Protein AF-0000000068845871 (afdb_homodimer)

Radius of gyration: 30.99 Å; Cα contacts (8 Å, |Δi|>4): 578; chains: 2; bounding box: 91×114×76 Å

InterPro domains:
  IPR006667 SLC41A/MgtE, integral membrane domain [PF01769] (95-216)
  IPR036739 SLC41A/MgtE divalent cation transporters, integral membrane domain superfamily [G3DSA:1.10.357.20] (45-222)
  IPR036739 SLC41A/MgtE divalent cation transporters, integral membrane domain superfamily [SSF161093] (55-223)

Foldseek 3Di:
DDDPPPPDPPPVPPDPDDDDDQPPPPHDPCPVVVVCVPVVVVVVCPVVVDDPVVVCVVVVVVVVVLCVLLCVLVVLCVVLVVVCVVCVLLVVCLCVLLVLLLVLLVVLLVVVVVCVVVVVDALVCLPVVLVVQLVVQLVVLLVVLVVQLCVQPPVPPPGHNLNSNLSSVLSSVLSSVLSNLSSVQLSVCVVVPCNNPPRSSVSSSVSSNVSSNSSSVSSVVSVVVVVVVVVPPDD/DDDPDPPPPPPVPPDPDDDDDQPPPPHDPCPVVVVCVPVVVVVVCVVVVDDPVVVCVVVVVVVVVLCVLLCVLVVLCVVLVVVCVVCVLLVVCLCVLLVLLLVLLVVLLVVVVVCVVVVVDALVCLPVVLVVQLVVQLVVLLVVLVVQLCVQPPVPPPGHNLNSNLNSVLSSVLSSVLSNLSSVQLSVCVVVPCNNPPRSSVSSSVSSNVSSNSSSVSSVVSVVVVVVVVVPPDD

Organism: Emiliania huxleyi (strain CCMP1516) (NCBI:txid280463)

Solvent-accessible surface area (backbone atoms only — not comparable to full-atom values): 24626 Å² total; per-residue (Å²): 132,86,80,76,79,78,78,78,80,78,77,77,74,75,74,78,75,80,73,82,76,71,64,76,80,73,72,71,85,61,62,70,60,51,63,60,50,55,57,30,52,55,43,24,50,46,60,76,62,48,60,65,63,61,61,45,64,67,46,44,62,56,51,50,54,47,45,60,60,23,44,50,28,23,55,51,38,57,76,40,40,68,59,43,66,74,34,56,58,55,61,22,41,44,55,34,40,26,50,43,12,36,44,48,15,46,54,49,42,56,50,50,49,52,29,44,72,70,34,32,42,54,70,87,42,43,70,62,52,46,54,51,45,39,50,46,17,44,53,49,9,51,50,49,14,58,55,37,27,57,51,36,45,70,70,30,92,84,34,46,69,67,51,16,52,22,51,15,53,26,33,16,53,31,23,21,50,23,28,45,48,26,51,54,44,29,50,57,29,43,79,72,73,32,26,78,75,48,28,61,54,52,43,40,36,49,26,41,31,52,26,47,45,43,41,52,54,41,33,53,50,45,53,52,57,54,52,50,48,62,65,67,47,82,131,137,81,80,76,81,81,77,78,78,77,75,76,73,73,72,75,74,81,75,83,77,69,64,75,80,74,72,70,84,61,60,71,59,49,63,60,48,54,58,30,53,55,41,26,50,47,60,77,62,49,61,64,63,61,59,45,65,67,46,44,61,56,51,50,54,47,44,60,60,23,43,50,28,22,56,50,39,56,75,40,40,68,60,43,66,75,33,56,61,56,62,21,42,44,53,34,41,26,48,44,14,37,43,48,15,46,54,50,41,56,51,50,49,52,28,44,72,70,34,33,43,53,70,88,42,44,68,63,52,45,54,51,46,38,51,45,17,44,52,49,9,51,50,48,14,58,54,38,26,57,52,35,46,70,69,31,91,84,35,48,69,67,51,17,52,22,52,15,52,26,33,16,52,30,24,22,50,23,26,42,48,25,52,55,43,30,50,56,30,43,79,74,74,32,26,78,75,47,28,59,55,53,42,41,37,50,26,40,32,52,27,46,45,43,41,52,53,41,30,51,52,45,52,54,55,53,54,50,48,61,68,67,46,82,130

Sequence (470 aa):
MSLLPKESLRSDAQEPAPHASHCPRCGAGRCFAAARSSRGTSSRAEYLDTSLYVDVRARLPWLVGLMLVQSLSGVIVEIFSSLISDHIVLTAFLTMLVGGGGNASGQTIADLVQRLRTGEVSPADFGSVLAREASIGAILGLTVGACAFPRVSLLSKHAGLVDAVAISTAYAIIVFLANVVAVCVVLFLDRYGQAAVGSPPVVQVVVDVVGTTIACVVAHHVYSLFSSAEESAPSMSLLPKESLRSDAQEPAPHASHCPRCGAGRCFAAARSSRGTSSRAEYLDTSLYVDVRARLPWLVGLMLVQSLSGVIVEIFSSLISDHIVLTAFLTMLVGGGGNASGQTIADLVQRLRTGEVSPADFGSVLAREASIGAILGLTVGACAFPRVSLLSKHAGLVDAVAISTAYAIIVFLANVVAVCVVLFLDRYGQAAVGSPPVVQVVVDVVGTTIACVVAHHVYSLFSSAEESAPS

Structure (mmCIF, N/CA/C/O backbone):
data_AF-0000000068845871-model_v1
#
loop_
_entity.id
_entity.type
_entity.pdbx_description
1 polymer 'SLC41A/MgtE integral membrane domain-containing protein'
#
loop_
_atom_site.group_PDB
_atom_site.id
_atom_site.type_symbol
_atom_site.label_atom_id
_atom_site.label_alt_id
_atom_site.label_comp_id
_atom_site.label_asym_id
_atom_site.label_entity_id
_atom_site.label_seq_id
_atom_site.pdbx_PDB_ins_code
_atom_site.Cartn_x
_atom_site.Cartn_y
_atom_site.Cartn_z
_atom_site.occupancy
_atom_site.B_iso_or_equiv
_atom_site.auth_seq_id
_atom_site.auth_comp_id
_atom_site.auth_asym_id
_atom_site.auth_atom_id
_atom_site.pdbx_PDB_model_num
ATOM 1 N N . MET A 1 1 ? -50.594 78.688 2.805 1 25.7 1 MET A N 1
ATOM 2 C CA . MET A 1 1 ? -49.312 79.188 2.352 1 25.7 1 MET A CA 1
ATOM 3 C C . MET A 1 1 ? -48.219 78.938 3.393 1 25.7 1 MET A C 1
ATOM 5 O O . MET A 1 1 ? -47.156 79.562 3.324 1 25.7 1 MET A O 1
ATOM 9 N N . SER A 1 2 ? -48.688 78.5 4.598 1 28.5 2 SER A N 1
ATOM 10 C CA . SER A 1 2 ? -47.844 78.438 5.793 1 28.5 2 SER A CA 1
ATOM 11 C C . SER A 1 2 ? -46.656 77.5 5.555 1 28.5 2 SER A C 1
ATOM 13 O O . SER A 1 2 ? -46.75 76.438 4.93 1 28.5 2 SER A O 1
ATOM 15 N N . LEU A 1 3 ? -45.406 78.062 5.719 1 28.42 3 LEU A N 1
ATOM 16 C CA . LEU A 1 3 ? -43.969 78 5.488 1 28.42 3 LEU A CA 1
ATOM 17 C C . LEU A 1 3 ? -43.344 76.875 6.289 1 28.42 3 LEU A C 1
ATOM 19 O O . LEU A 1 3 ? -43.344 76.938 7.523 1 28.42 3 LEU A O 1
ATOM 23 N N . LEU A 1 4 ? -43.562 75.562 5.953 1 30.52 4 LEU A N 1
ATOM 24 C CA . LEU A 1 4 ? -43.188 74.312 6.578 1 30.52 4 LEU A CA 1
ATOM 25 C C . LEU A 1 4 ? -41.688 74.25 6.754 1 30.52 4 LEU A C 1
ATOM 27 O O . LEU A 1 4 ? -40.938 74.5 5.805 1 30.52 4 LEU A O 1
ATOM 31 N N . PRO A 1 5 ? -41.156 74.562 7.992 1 32.22 5 PRO A N 1
ATOM 32 C CA . PRO A 1 5 ? -39.75 74.688 8.32 1 32.22 5 PRO A CA 1
ATOM 33 C C . PRO A 1 5 ? -38.938 73.438 7.969 1 32.22 5 PRO A C 1
ATOM 35 O O . PRO A 1 5 ? -39.281 72.375 8.398 1 32.22 5 PRO A O 1
ATOM 38 N N . LYS A 1 6 ? -38.344 73.312 6.781 1 34.56 6 LYS A N 1
ATOM 39 C CA . LYS A 1 6 ? -37.562 72.188 6.211 1 34.56 6 LYS A CA 1
ATOM 40 C C . LYS A 1 6 ? -36.344 71.875 7.074 1 34.56 6 LYS A C 1
ATOM 42 O O . LYS A 1 6 ? -35.438 72.75 7.234 1 34.56 6 LYS A O 1
ATOM 47 N N . GLU A 1 7 ? -36.562 71.25 8.32 1 29.28 7 GLU A N 1
ATOM 48 C CA . GLU A 1 7 ? -35.531 70.812 9.227 1 29.28 7 GLU A CA 1
ATOM 49 C C . GLU A 1 7 ? -34.375 70.188 8.461 1 29.28 7 GLU A C 1
ATOM 51 O O . GLU A 1 7 ? -34.625 69.312 7.582 1 29.28 7 GLU A O 1
ATOM 56 N N . SER A 1 8 ? -33.188 70.812 8.32 1 26.59 8 SER A N 1
ATOM 57 C CA . SER A 1 8 ? -31.859 70.688 7.727 1 26.59 8 SER A CA 1
ATOM 58 C C . SER A 1 8 ? -31.203 69.375 8.188 1 26.59 8 SER A C 1
ATOM 60 O O . SER A 1 8 ? -31.062 69.125 9.383 1 26.59 8 SER A O 1
ATOM 62 N N . LEU A 1 9 ? -31.453 68.188 7.547 1 27.59 9 LEU A N 1
ATOM 63 C CA . LEU A 1 9 ? -30.875 66.875 7.656 1 27.59 9 LEU A CA 1
ATOM 64 C C . LEU A 1 9 ? -29.359 66.938 7.719 1 27.59 9 LEU A C 1
ATOM 66 O O . LEU A 1 9 ? -28.703 67.375 6.781 1 27.59 9 LEU A O 1
ATOM 70 N N . ARG A 1 10 ? -28.703 67.25 8.93 1 26.34 10 ARG A N 1
ATOM 71 C CA . ARG A 1 10 ? -27.297 67.25 9.328 1 26.34 10 ARG A CA 1
ATOM 72 C C . ARG A 1 10 ? -26.562 66 8.883 1 26.34 10 ARG A C 1
ATOM 74 O O . ARG A 1 10 ? -26.859 64.938 9.352 1 26.34 10 ARG A O 1
ATOM 81 N N . SER A 1 11 ? -26.203 65.812 7.578 1 27.2 11 SER A N 1
ATOM 82 C CA . SER A 1 11 ? -25.391 64.75 6.98 1 27.2 11 SER A CA 1
ATOM 83 C C . SER A 1 11 ? -24.047 64.625 7.691 1 27.2 11 SER A C 1
ATOM 85 O O . SER A 1 11 ? -23.203 65.562 7.586 1 27.2 11 SER A O 1
ATOM 87 N N . ASP A 1 12 ? -24 64.25 8.992 1 25.58 12 ASP A N 1
ATOM 88 C CA . ASP A 1 12 ? -22.766 64.125 9.742 1 25.58 12 ASP A CA 1
ATOM 89 C C . ASP A 1 12 ? -21.75 63.281 8.953 1 25.58 12 ASP A C 1
ATOM 91 O O . ASP A 1 12 ? -21.984 62.094 8.719 1 25.58 12 ASP A O 1
ATOM 95 N N . ALA A 1 13 ? -21.172 63.75 7.871 1 29.48 13 ALA A N 1
ATOM 96 C CA . ALA A 1 13 ? -20.078 63.188 7.074 1 29.48 13 ALA A CA 1
ATOM 97 C C . ALA A 1 13 ? -18.922 62.75 7.961 1 29.48 13 ALA A C 1
ATOM 99 O O . ALA A 1 13 ? -18.297 63.594 8.617 1 29.48 13 ALA A O 1
ATOM 100 N N . GLN A 1 14 ? -19.062 61.531 8.609 1 26.45 14 GLN A N 1
ATOM 101 C CA . GLN A 1 14 ? -18.047 60.875 9.438 1 26.45 14 GLN A CA 1
ATOM 102 C C . GLN A 1 14 ? -16.672 60.969 8.781 1 26.45 14 GLN A C 1
ATOM 104 O O . GLN A 1 14 ? -16.516 60.688 7.59 1 26.45 14 GLN A O 1
ATOM 109 N N . GLU A 1 15 ? -15.828 61.812 9.312 1 28.83 15 GLU A N 1
ATOM 110 C CA . GLU A 1 15 ? -14.453 62.062 8.906 1 28.83 15 GLU A CA 1
ATOM 111 C C . GLU A 1 15 ? -13.68 60.781 8.711 1 28.83 15 GLU A C 1
ATOM 113 O O . GLU A 1 15 ? -13.75 59.875 9.539 1 28.83 15 GLU A O 1
ATOM 118 N N . PRO A 1 16 ? -13.203 60.5 7.492 1 31.17 16 PRO A N 1
ATOM 119 C CA . PRO A 1 16 ? -12.484 59.281 7.121 1 31.17 16 PRO A CA 1
ATOM 120 C C . PRO A 1 16 ? -11.312 58.969 8.055 1 31.17 16 PRO A C 1
ATOM 122 O O . PRO A 1 16 ? -10.766 59.875 8.672 1 31.17 16 PRO A O 1
ATOM 125 N N . ALA A 1 17 ? -11.344 57.781 8.672 1 34.44 17 ALA A N 1
ATOM 126 C CA . ALA A 1 17 ? -10.383 57.219 9.617 1 34.44 17 ALA A CA 1
ATOM 127 C C . ALA A 1 17 ? -8.945 57.438 9.156 1 34.44 17 ALA A C 1
ATOM 129 O O . ALA A 1 17 ? -8.672 57.469 7.953 1 34.44 17 ALA A O 1
ATOM 130 N N . PRO A 1 18 ? -8.117 57.969 10.016 1 32 18 PRO A N 1
ATOM 131 C CA . PRO A 1 18 ? -6.73 58.344 9.719 1 32 18 PRO A CA 1
ATOM 132 C C . PRO A 1 18 ? -5.949 57.219 9.023 1 32 18 PRO A C 1
ATOM 134 O O . PRO A 1 18 ? -6.305 56.062 9.141 1 32 18 PRO A O 1
ATOM 137 N N . HIS A 1 19 ? -5.352 57.531 7.863 1 29.41 19 HIS A N 1
ATOM 138 C CA . HIS A 1 19 ? -4.418 56.812 7.008 1 29.41 19 HIS A CA 1
ATOM 139 C C . HIS A 1 19 ? -3.367 56.062 7.836 1 29.41 19 HIS A C 1
ATOM 141 O O . HIS A 1 19 ? -3.033 56.5 8.945 1 29.41 19 HIS A O 1
ATOM 147 N N . ALA A 1 20 ? -3.15 54.781 7.504 1 34.97 20 ALA A N 1
ATOM 148 C CA . ALA A 1 20 ? -2.189 53.812 7.969 1 34.97 20 ALA A CA 1
ATOM 149 C C . ALA A 1 20 ? -0.806 54.406 8.156 1 34.97 20 ALA A C 1
ATOM 151 O O . ALA A 1 20 ? -0.257 55 7.227 1 34.97 20 ALA A O 1
ATOM 152 N N . SER A 1 21 ? -0.511 54.875 9.289 1 32.84 21 SER A N 1
ATOM 153 C CA . SER A 1 21 ? 0.746 55.469 9.742 1 32.84 21 SER A CA 1
ATOM 154 C C . SER A 1 21 ? 1.942 54.656 9.242 1 32.84 21 SER A C 1
ATOM 156 O O . SER A 1 21 ? 1.935 53.406 9.289 1 32.84 21 SER A O 1
ATOM 158 N N . HIS A 1 22 ? 2.678 55.156 8.289 1 30.75 22 HIS A N 1
ATOM 159 C CA . HIS A 1 22 ? 4.004 54.781 7.797 1 30.75 22 HIS A CA 1
ATOM 160 C C . HIS A 1 22 ? 4.977 54.562 8.945 1 30.75 22 HIS A C 1
ATOM 162 O O . HIS A 1 22 ? 5.016 55.344 9.898 1 30.75 22 HIS A O 1
ATOM 168 N N . CYS A 1 23 ? 5.379 53.312 9.344 1 32.53 23 CYS A N 1
ATOM 169 C CA . CYS A 1 23 ? 6.383 53.125 10.383 1 32.53 23 CYS A CA 1
ATOM 170 C C . CYS A 1 23 ? 7.582 54.031 10.156 1 32.53 23 CYS A C 1
ATOM 172 O O . CYS A 1 23 ? 8.125 54.094 9.055 1 32.53 23 CYS A O 1
ATOM 174 N N . PRO A 1 24 ? 7.676 55.156 10.875 1 35.81 24 PRO A N 1
ATOM 175 C CA . PRO A 1 24 ? 8.648 56.188 10.594 1 35.81 24 PRO A CA 1
ATOM 176 C C . PRO A 1 24 ? 10.062 55.656 10.367 1 35.81 24 PRO A C 1
ATOM 178 O O . PRO A 1 24 ? 10.898 56.344 9.766 1 35.81 24 PRO A O 1
ATOM 181 N N . ARG A 1 25 ? 10.516 54.875 11.359 1 35 25 ARG A N 1
ATOM 182 C CA . ARG A 1 25 ? 11.938 54.625 11.148 1 35 25 ARG A CA 1
ATOM 183 C C . ARG A 1 25 ? 12.172 53.938 9.812 1 35 25 ARG A C 1
ATOM 185 O O . ARG A 1 25 ? 13.047 54.344 9.039 1 35 25 ARG A O 1
ATOM 192 N N . CYS A 1 26 ? 12 52.438 9.844 1 31.88 26 CYS A N 1
ATOM 193 C CA . CYS A 1 26 ? 12.43 51.656 8.672 1 31.88 26 CYS A CA 1
ATOM 194 C C . CYS A 1 26 ? 11.438 51.812 7.527 1 31.88 26 CYS A C 1
ATOM 196 O O . CYS A 1 26 ? 10.234 51.688 7.723 1 31.88 26 CYS A O 1
ATOM 198 N N . GLY A 1 27 ? 11.547 52.75 6.73 1 30.02 27 GLY A N 1
ATOM 199 C CA . GLY A 1 27 ? 10.773 53.062 5.535 1 30.02 27 GLY A CA 1
ATOM 200 C C . GLY A 1 27 ? 10.211 51.812 4.863 1 30.02 27 GLY A C 1
ATOM 201 O O . GLY A 1 27 ? 9.023 51.781 4.523 1 30.02 27 GLY A O 1
ATOM 202 N N . ALA A 1 28 ? 11.07 51.156 3.992 1 33.53 28 ALA A N 1
ATOM 203 C CA . ALA A 1 28 ? 10.734 50.25 2.904 1 33.53 28 ALA A CA 1
ATOM 204 C C . ALA A 1 28 ? 10.195 48.906 3.447 1 33.53 28 ALA A C 1
ATOM 206 O O . ALA A 1 28 ? 10.492 48.531 4.582 1 33.53 28 ALA A O 1
ATOM 207 N N . GLY A 1 29 ? 9.094 48.219 2.818 1 32.41 29 GLY A N 1
ATOM 208 C CA . GLY A 1 29 ? 8.383 46.969 2.936 1 32.41 29 GLY A CA 1
ATOM 209 C C . GLY A 1 29 ? 9.289 45.812 3.246 1 32.41 29 GLY A C 1
ATOM 210 O O . GLY A 1 29 ? 8.883 44.656 3.129 1 32.41 29 GLY A O 1
ATOM 211 N N . ARG A 1 30 ? 10.594 46 3.281 1 32.91 30 ARG A N 1
ATOM 212 C CA . ARG A 1 30 ? 11.555 44.906 3.406 1 32.91 30 ARG A CA 1
ATOM 213 C C . ARG A 1 30 ? 11.414 44.188 4.75 1 32.91 30 ARG A C 1
ATOM 215 O O . ARG A 1 30 ? 12.18 43.281 5.062 1 32.91 30 ARG A O 1
ATOM 222 N N . CYS A 1 31 ? 10.695 44.812 5.598 1 31.92 31 CYS A N 1
ATOM 223 C CA . CYS A 1 31 ? 10.797 44.219 6.93 1 31.92 31 CYS A CA 1
ATOM 224 C C . CYS A 1 31 ? 10.172 42.812 6.957 1 31.92 31 CYS A C 1
ATOM 226 O O . CYS A 1 31 ? 10.438 42.031 7.867 1 31.92 31 CYS A O 1
ATOM 228 N N . PHE A 1 32 ? 9.047 42.656 6.363 1 34.91 32 PHE A N 1
ATOM 229 C CA . PHE A 1 32 ? 8.406 41.344 6.535 1 34.91 32 PHE A CA 1
ATOM 230 C C . PHE A 1 32 ? 9.234 40.25 5.875 1 34.91 32 PHE A C 1
ATOM 232 O O . PHE A 1 32 ? 8.984 39.062 6.094 1 34.91 32 PHE A O 1
ATOM 239 N N . ALA A 1 33 ? 10.016 40.5 4.828 1 38.03 33 ALA A N 1
ATOM 240 C CA . ALA A 1 33 ? 10.812 39.5 4.16 1 38.03 33 ALA A CA 1
ATOM 241 C C . ALA A 1 33 ? 11.961 39.031 5.043 1 38.03 33 ALA A C 1
ATOM 243 O O . ALA A 1 33 ? 12.477 37.906 4.871 1 38.03 33 ALA A O 1
ATOM 244 N N . ALA A 1 34 ? 12.5 39.781 5.902 1 39.5 34 ALA A N 1
ATOM 245 C CA . ALA A 1 34 ? 13.695 39.406 6.656 1 39.5 34 ALA A CA 1
ATOM 246 C C . ALA A 1 34 ? 13.344 38.406 7.777 1 39.5 34 ALA A C 1
ATOM 248 O O . ALA A 1 34 ? 14.172 37.594 8.164 1 39.5 34 ALA A O 1
ATOM 249 N N . ALA A 1 35 ? 12.25 38.562 8.5 1 41.53 35 ALA A N 1
ATOM 250 C CA . ALA A 1 35 ? 11.93 37.656 9.602 1 41.53 35 ALA A CA 1
ATOM 251 C C . ALA A 1 35 ? 11.625 36.25 9.078 1 41.53 35 ALA A C 1
ATOM 253 O O . ALA A 1 35 ? 11.914 35.281 9.75 1 41.53 35 ALA A O 1
ATOM 254 N N . ARG A 1 36 ? 10.977 36 7.973 1 42.03 36 ARG A N 1
ATOM 255 C CA . ARG A 1 36 ? 10.789 34.719 7.34 1 42.03 36 ARG A CA 1
ATOM 256 C C . ARG A 1 36 ? 12.117 34.156 6.84 1 42.03 36 ARG A C 1
ATOM 258 O O . ARG A 1 36 ? 12.281 32.938 6.742 1 42.03 36 ARG A O 1
ATOM 265 N N . SER A 1 37 ? 13.07 34.938 6.438 1 44 37 SER A N 1
ATOM 266 C CA . SER A 1 37 ? 14.383 34.531 5.941 1 44 37 SER A CA 1
ATOM 267 C C . SER A 1 37 ? 15.242 33.969 7.059 1 44 37 SER A C 1
ATOM 269 O O . SER A 1 37 ? 15.977 33 6.848 1 44 37 SER A O 1
ATOM 271 N N . SER A 1 38 ? 15.312 34.562 8.219 1 47.12 38 SER A N 1
ATOM 272 C CA . SER A 1 38 ? 16.234 34.094 9.258 1 47.12 38 SER A CA 1
ATOM 273 C C . SER A 1 38 ? 15.75 32.812 9.891 1 47.12 38 SER A C 1
ATOM 275 O O . SER A 1 38 ? 16.562 31.922 10.203 1 47.12 38 SER A O 1
ATOM 277 N N . ARG A 1 39 ? 14.516 32.625 10.281 1 45.62 39 ARG A N 1
ATOM 278 C CA . ARG A 1 39 ? 14.008 31.422 10.938 1 45.62 39 ARG A CA 1
ATOM 279 C C . ARG A 1 39 ? 14.023 30.234 9.984 1 45.62 39 ARG A C 1
ATOM 281 O O . ARG A 1 39 ? 14.258 29.094 10.406 1 45.62 39 ARG A O 1
ATOM 288 N N . GLY A 1 40 ? 13.727 30.406 8.711 1 50.5 40 GLY A N 1
ATOM 289 C CA . GLY A 1 40 ? 13.773 29.375 7.688 1 50.5 40 GLY A CA 1
ATOM 290 C C . GLY A 1 40 ? 15.164 28.828 7.445 1 50.5 40 GLY A C 1
ATOM 291 O O . GLY A 1 40 ? 15.344 27.625 7.207 1 50.5 40 GLY A O 1
ATOM 292 N N . THR A 1 41 ? 16.141 29.734 7.461 1 52.91 41 THR A N 1
ATOM 293 C CA . THR A 1 41 ? 17.531 29.344 7.238 1 52.91 41 THR A CA 1
ATOM 294 C C . THR A 1 41 ? 18.047 28.516 8.406 1 52.91 41 THR A C 1
ATOM 296 O O . THR A 1 41 ? 18.766 27.531 8.211 1 52.91 41 THR A O 1
ATOM 299 N N . SER A 1 42 ? 17.703 28.953 9.695 1 55.94 42 SER A N 1
ATOM 300 C CA . SER A 1 42 ? 18.188 28.203 10.859 1 55.94 42 SER A CA 1
ATOM 301 C C . SER A 1 42 ? 17.547 26.828 10.938 1 55.94 42 SER A C 1
ATOM 303 O O . SER A 1 42 ? 18.234 25.828 11.195 1 55.94 42 SER A O 1
ATOM 305 N N . SER A 1 43 ? 16.297 26.781 10.656 1 63.41 43 SER A N 1
ATOM 306 C CA . SER A 1 43 ? 15.586 25.5 10.75 1 63.41 43 SER A CA 1
ATOM 307 C C . SER A 1 43 ? 16 24.562 9.625 1 63.41 43 SER A C 1
ATOM 309 O O . SER A 1 43 ? 16.125 23.344 9.836 1 63.41 43 SER A O 1
ATOM 311 N N . ARG A 1 44 ? 16.391 25.141 8.523 1 65.56 44 ARG A N 1
ATOM 312 C CA . ARG A 1 44 ? 16.875 24.344 7.398 1 65.56 44 ARG A CA 1
ATOM 313 C C . ARG A 1 44 ? 18.234 23.719 7.703 1 65.56 44 ARG A C 1
ATOM 315 O O . ARG A 1 44 ? 18.453 22.547 7.422 1 65.56 44 ARG A O 1
ATOM 322 N N . ALA A 1 45 ? 18.984 24.531 8.289 1 65.5 45 ALA A N 1
ATOM 323 C CA . ALA A 1 45 ? 20.297 24.047 8.719 1 65.5 45 ALA A CA 1
ATOM 324 C C . ALA A 1 45 ? 20.172 22.922 9.727 1 65.5 45 ALA A C 1
ATOM 326 O O . ALA A 1 45 ? 20.969 21.969 9.703 1 65.5 45 ALA A O 1
ATOM 327 N N . GLU A 1 46 ? 19.141 22.906 10.398 1 75.38 46 GLU A N 1
ATOM 328 C CA . GLU A 1 46 ? 18.984 21.906 11.445 1 75.38 46 GLU A CA 1
ATOM 329 C C . GLU A 1 46 ? 18.625 20.547 10.859 1 75.38 46 GLU A C 1
ATOM 331 O O . GLU A 1 46 ? 19.203 19.531 11.25 1 75.38 46 GLU A O 1
ATOM 336 N N . TYR A 1 47 ? 17.875 20.469 9.82 1 83.88 47 TYR A N 1
ATOM 337 C CA . TYR A 1 47 ? 17.5 19.203 9.18 1 83.88 47 TYR A CA 1
ATOM 338 C C . TYR A 1 47 ? 18.703 18.578 8.477 1 83.88 47 TYR A C 1
ATOM 340 O O . TYR A 1 47 ? 18.984 17.391 8.672 1 83.88 47 TYR A O 1
ATOM 348 N N . LEU A 1 48 ? 19.391 19.375 7.809 1 84.88 48 LEU A N 1
ATOM 349 C CA . LEU A 1 48 ? 20.5 18.859 7.016 1 84.88 48 LEU A CA 1
ATOM 350 C C . LEU A 1 48 ? 21.719 18.578 7.891 1 84.88 48 LEU A C 1
ATOM 352 O O . LEU A 1 48 ? 22.594 17.812 7.516 1 84.88 48 LEU A O 1
ATOM 356 N N . ASP A 1 49 ? 21.562 19.094 9.086 1 84.81 49 ASP A N 1
ATOM 357 C CA . ASP A 1 49 ? 22.719 18.938 9.984 1 84.81 49 ASP A CA 1
ATOM 358 C C . ASP A 1 49 ? 22.469 17.828 11 1 84.81 49 ASP A C 1
ATOM 360 O O . ASP A 1 49 ? 23.391 17.391 11.672 1 84.81 49 ASP A O 1
ATOM 364 N N . THR A 1 50 ? 21.328 17.422 11.117 1 86.75 50 THR A N 1
ATOM 365 C CA . THR A 1 50 ? 21 16.359 12.07 1 86.75 50 THR A CA 1
ATOM 366 C C . THR A 1 50 ? 21.562 15.023 11.602 1 86.75 50 THR A C 1
ATOM 368 O O . THR A 1 50 ? 21.609 14.75 10.398 1 86.75 50 THR A O 1
ATOM 371 N N . SER A 1 51 ? 21.969 14.266 12.5 1 92.25 51 SER A N 1
ATOM 372 C CA . SER A 1 51 ? 22.516 12.945 12.203 1 92.25 51 SER A CA 1
ATOM 373 C C . SER A 1 51 ? 21.453 12.039 11.586 1 92.25 51 SER A C 1
ATOM 375 O O . SER A 1 51 ? 20.297 12.055 12.008 1 92.25 51 SER A O 1
ATOM 377 N N . LEU A 1 52 ? 21.922 11.258 10.664 1 94 52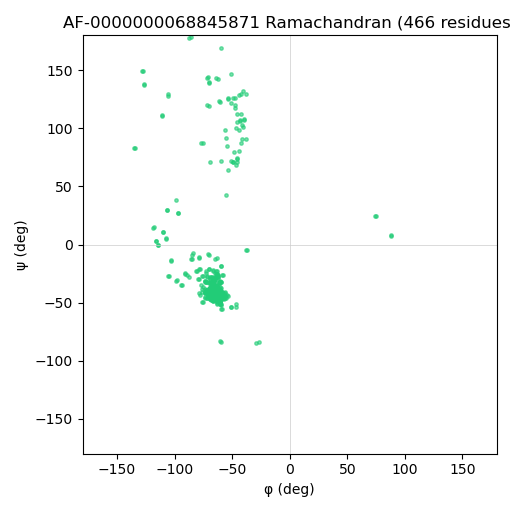 LEU A N 1
ATOM 378 C CA . LEU A 1 52 ? 21.031 10.297 10.008 1 94 52 LEU A CA 1
ATOM 379 C C . LEU A 1 52 ? 20.484 9.289 11.008 1 94 52 LEU A C 1
ATOM 381 O O . LEU A 1 52 ? 19.391 8.773 10.836 1 94 52 LEU A O 1
ATOM 385 N N . TYR A 1 53 ? 21.25 9.055 12.031 1 93.94 53 TYR A N 1
ATOM 386 C CA . TYR A 1 53 ? 20.938 8.023 13.016 1 93.94 53 TYR A CA 1
ATOM 387 C C . TYR A 1 53 ? 19.656 8.367 13.766 1 93.94 53 TYR A C 1
ATOM 389 O O . TYR A 1 53 ? 18.922 7.469 14.188 1 93.94 53 TYR A O 1
ATOM 397 N N . VAL A 1 54 ? 19.422 9.586 13.914 1 93.81 54 VAL A N 1
ATOM 398 C CA . VAL A 1 54 ? 18.234 10.023 14.625 1 93.81 54 VAL A CA 1
ATOM 399 C C . VAL A 1 54 ? 16.984 9.633 13.828 1 93.81 54 VAL A C 1
ATOM 401 O O . VAL A 1 54 ? 16.047 9.055 14.383 1 93.81 54 VAL A O 1
ATOM 404 N N . ASP A 1 55 ? 16.984 9.922 12.555 1 94.56 55 ASP A N 1
ATOM 405 C CA . ASP A 1 55 ? 15.859 9.602 11.688 1 94.56 55 ASP A CA 1
ATOM 406 C C . ASP A 1 55 ? 15.695 8.086 11.531 1 94.56 55 ASP A C 1
ATOM 408 O O . ASP A 1 55 ? 14.578 7.57 11.57 1 94.56 55 ASP A O 1
ATOM 412 N N . VAL A 1 56 ? 16.781 7.348 11.398 1 96.56 56 VAL A N 1
ATOM 413 C CA . VAL A 1 56 ? 16.766 5.898 11.219 1 96.56 56 VAL A CA 1
ATOM 414 C C . VAL A 1 56 ? 16.188 5.238 12.477 1 96.56 56 VAL A C 1
ATOM 416 O O . VAL A 1 56 ? 15.359 4.332 12.383 1 96.56 56 VAL A O 1
ATOM 419 N N . ARG A 1 57 ? 16.594 5.672 13.609 1 96 57 ARG A N 1
ATOM 420 C CA . ARG A 1 57 ? 16.156 5.086 14.875 1 96 57 ARG A CA 1
ATOM 421 C C . ARG A 1 57 ? 14.664 5.312 15.102 1 96 57 ARG A C 1
ATOM 423 O O . ARG A 1 57 ? 13.992 4.488 15.727 1 96 57 ARG A O 1
ATOM 430 N N . ALA A 1 58 ? 14.188 6.344 14.578 1 93.88 58 ALA A N 1
ATOM 431 C CA . ALA A 1 58 ? 12.773 6.664 14.742 1 93.88 58 ALA A CA 1
ATOM 432 C C . ALA A 1 58 ? 11.906 5.836 13.789 1 93.88 58 ALA A C 1
ATOM 434 O O . ALA A 1 58 ? 10.773 5.492 14.109 1 93.88 58 ALA A O 1
ATOM 435 N N . ARG A 1 59 ? 12.422 5.484 12.68 1 95.38 59 ARG A N 1
ATOM 436 C CA . ARG A 1 59 ? 11.648 4.863 11.609 1 95.38 59 ARG A CA 1
ATOM 437 C C . ARG A 1 59 ? 11.805 3.348 11.633 1 95.38 59 ARG A C 1
ATOM 439 O O . ARG A 1 59 ? 10.844 2.615 11.383 1 95.38 59 ARG A O 1
ATOM 446 N N . LEU A 1 60 ? 12.867 2.879 12.039 1 96.81 60 LEU A N 1
ATOM 447 C CA . LEU A 1 60 ? 13.258 1.486 11.844 1 96.81 60 LEU A CA 1
ATOM 448 C C . LEU A 1 60 ? 12.391 0.556 12.68 1 96.81 60 LEU A C 1
ATOM 450 O O . LEU A 1 60 ? 11.891 -0.455 12.18 1 96.81 60 LEU A O 1
ATOM 454 N N . PRO A 1 61 ? 12.148 0.827 13.961 1 96.12 61 PRO A N 1
ATOM 455 C CA . PRO A 1 61 ? 11.32 -0.102 14.742 1 96.12 61 PRO A CA 1
ATOM 456 C C . PRO A 1 61 ? 9.914 -0.259 14.172 1 96.12 61 PRO A C 1
ATOM 458 O O . PRO A 1 61 ? 9.367 -1.364 14.164 1 96.12 61 PRO A O 1
ATOM 461 N N . TRP A 1 62 ? 9.398 0.812 13.75 1 93.62 62 TRP A N 1
ATOM 462 C CA . TRP A 1 62 ? 8.07 0.78 13.156 1 93.62 62 TRP A CA 1
ATOM 463 C C . TRP A 1 62 ? 8.07 -0.04 11.867 1 93.62 62 TRP A C 1
ATOM 465 O O . TRP A 1 62 ? 7.164 -0.849 11.641 1 93.62 62 TRP A O 1
ATOM 475 N N . LEU A 1 63 ? 9.078 0.171 11.094 1 96.19 63 LEU A N 1
ATOM 476 C CA . LEU A 1 63 ? 9.156 -0.533 9.82 1 96.19 63 LEU A CA 1
ATOM 477 C C . LEU A 1 63 ? 9.32 -2.033 10.031 1 96.19 63 LEU A C 1
ATOM 479 O O . LEU A 1 63 ? 8.703 -2.838 9.328 1 96.19 63 LEU A O 1
ATOM 483 N N . VAL A 1 64 ? 10.133 -2.389 10.953 1 97.19 64 VAL A N 1
ATOM 484 C CA . VAL A 1 64 ? 10.359 -3.803 11.234 1 97.19 64 VAL A CA 1
ATOM 485 C C . VAL A 1 64 ? 9.094 -4.422 11.812 1 97.19 64 VAL A C 1
ATOM 487 O O . VAL A 1 64 ? 8.695 -5.523 11.422 1 97.19 64 VAL A O 1
ATOM 490 N N . GLY A 1 65 ? 8.469 -3.758 12.789 1 97.19 65 GLY A N 1
ATOM 491 C CA . GLY A 1 65 ? 7.219 -4.254 13.352 1 97.19 65 GLY A CA 1
ATOM 492 C C . GLY A 1 65 ? 6.121 -4.418 12.32 1 97.19 65 GLY A C 1
ATOM 493 O O . GLY A 1 65 ? 5.414 -5.43 12.312 1 97.19 65 GLY A O 1
ATOM 494 N N . LEU A 1 66 ? 5.992 -3.443 11.469 1 96.81 66 LEU A N 1
ATOM 495 C CA . LEU A 1 66 ? 4.977 -3.494 10.422 1 96.81 66 LEU A CA 1
ATOM 496 C C . LEU A 1 66 ? 5.266 -4.621 9.438 1 96.81 66 LEU A C 1
ATOM 498 O O . LEU A 1 66 ? 4.344 -5.293 8.969 1 96.81 66 LEU A O 1
ATOM 502 N N . MET A 1 67 ? 6.52 -4.82 9.078 1 96.44 67 MET A N 1
ATOM 503 C CA . MET A 1 67 ? 6.91 -5.891 8.172 1 96.44 67 MET A CA 1
ATOM 504 C C . MET A 1 67 ? 6.527 -7.254 8.734 1 96.44 67 MET A C 1
ATOM 506 O O . MET A 1 67 ? 6.051 -8.125 8.008 1 96.44 67 MET A O 1
ATOM 510 N N . LEU A 1 68 ? 6.738 -7.449 9.992 1 96.88 68 LEU A N 1
ATOM 511 C CA . LEU A 1 68 ? 6.426 -8.734 10.625 1 96.88 68 LEU A CA 1
ATOM 512 C C . LEU A 1 68 ? 4.93 -9.016 10.57 1 96.88 68 LEU A C 1
ATOM 514 O O . LEU A 1 68 ? 4.512 -10.125 10.234 1 96.88 68 LEU A O 1
ATOM 518 N N . VAL A 1 69 ? 4.125 -8.016 10.836 1 96.88 69 VAL A N 1
ATOM 519 C CA . VAL A 1 69 ? 2.68 -8.211 10.805 1 96.88 69 VAL A CA 1
ATOM 520 C C . VAL A 1 69 ? 2.205 -8.359 9.367 1 96.88 69 VAL A C 1
ATOM 522 O O . VAL A 1 69 ? 1.357 -9.203 9.062 1 96.88 69 VAL A O 1
ATOM 525 N N . GLN A 1 70 ? 2.785 -7.539 8.562 1 95.62 70 GLN A N 1
ATOM 526 C CA . GLN A 1 70 ? 2.428 -7.559 7.148 1 95.62 70 GLN A CA 1
ATOM 527 C C . GLN A 1 70 ? 2.777 -8.898 6.508 1 95.62 70 GLN A C 1
ATOM 529 O O . GLN A 1 70 ? 2.102 -9.344 5.578 1 95.62 70 GLN A O 1
ATOM 534 N N . SER A 1 71 ? 3.75 -9.555 7.012 1 95.81 71 SER A N 1
ATOM 535 C CA . SER A 1 71 ? 4.199 -10.82 6.453 1 95.81 71 SER A CA 1
ATOM 536 C C . SER A 1 71 ? 3.186 -11.93 6.715 1 95.81 71 SER A C 1
ATOM 538 O O . SER A 1 71 ? 3.254 -13 6.102 1 95.81 71 SER A O 1
ATOM 540 N N . LEU A 1 72 ? 2.209 -11.664 7.492 1 96.25 72 LEU A N 1
ATOM 541 C CA . LEU A 1 72 ? 1.143 -12.625 7.723 1 96.25 72 LEU A CA 1
ATOM 542 C C . LEU A 1 72 ? 0.331 -12.859 6.453 1 96.25 72 LEU A C 1
ATOM 544 O O . LEU A 1 72 ? -0.331 -13.891 6.309 1 96.25 72 LEU A O 1
ATOM 548 N N . SER A 1 73 ? 0.385 -11.875 5.539 1 95.88 73 SER A N 1
ATOM 549 C CA . SER A 1 73 ? -0.264 -12.07 4.246 1 95.88 73 SER A CA 1
ATOM 550 C C . SER A 1 73 ? 0.313 -13.273 3.512 1 95.88 73 SER A C 1
ATOM 552 O O . SER A 1 73 ? -0.401 -13.961 2.779 1 95.88 73 SER A O 1
ATOM 554 N N . GLY A 1 74 ? 1.593 -13.5 3.732 1 94.38 74 GLY A N 1
ATOM 555 C CA . GLY A 1 74 ? 2.23 -14.656 3.127 1 94.38 74 GLY A CA 1
ATOM 556 C C . GLY A 1 74 ? 1.646 -15.977 3.6 1 94.38 74 GLY A C 1
ATOM 557 O O . GLY A 1 74 ? 1.538 -16.922 2.824 1 94.38 74 GLY A O 1
ATOM 558 N N . VAL A 1 75 ? 1.267 -16.016 4.855 1 94.06 75 VAL A N 1
ATOM 559 C CA . VAL A 1 75 ? 0.648 -17.219 5.414 1 94.06 75 VAL A CA 1
ATOM 560 C C . VAL A 1 75 ? -0.687 -17.484 4.723 1 94.06 75 VAL A C 1
ATOM 562 O O . VAL A 1 75 ? -1.021 -18.625 4.422 1 94.06 75 VAL A O 1
ATOM 565 N N . ILE A 1 76 ? -1.401 -16.453 4.445 1 96.31 76 ILE A N 1
ATOM 566 C CA . ILE A 1 76 ? -2.682 -16.578 3.758 1 96.31 76 ILE A CA 1
ATOM 567 C C . ILE A 1 76 ? -2.463 -17.141 2.355 1 96.31 76 ILE A C 1
ATOM 569 O O . ILE A 1 76 ? -3.178 -18.047 1.93 1 96.31 76 ILE A O 1
ATOM 573 N N . VAL A 1 77 ? -1.51 -16.656 1.681 1 95.12 77 VAL A N 1
ATOM 574 C CA . VAL A 1 77 ? -1.212 -17.094 0.324 1 95.12 77 VAL A CA 1
ATOM 575 C C . VAL A 1 77 ? -0.803 -18.578 0.343 1 95.12 77 VAL A C 1
ATOM 577 O O . VAL A 1 77 ? -1.189 -19.344 -0.54 1 95.12 77 VAL A O 1
ATOM 580 N N . GLU A 1 78 ? -0.069 -18.938 1.352 1 92.94 78 GLU A N 1
ATOM 581 C CA . GLU A 1 78 ? 0.358 -20.328 1.46 1 92.94 78 GLU A CA 1
ATOM 582 C C . GLU A 1 78 ? -0.831 -21.25 1.705 1 92.94 78 GLU A C 1
ATOM 584 O O . GLU A 1 78 ? -0.862 -22.375 1.206 1 92.94 78 GLU A O 1
ATOM 589 N N . ILE A 1 79 ? -1.756 -20.828 2.471 1 94.69 79 ILE A N 1
ATOM 590 C CA . ILE A 1 79 ? -2.967 -21.594 2.732 1 94.69 79 ILE A CA 1
ATOM 591 C C . ILE A 1 79 ? -3.736 -21.812 1.43 1 94.69 79 ILE A C 1
ATOM 593 O O . ILE A 1 79 ? -4.312 -22.875 1.204 1 94.69 79 ILE A O 1
ATOM 597 N N . PHE A 1 80 ? -3.629 -20.828 0.535 1 96.62 80 PHE A N 1
ATOM 598 C CA . PHE A 1 80 ? -4.352 -20.891 -0.73 1 96.62 80 PHE A CA 1
ATOM 599 C C . PHE A 1 80 ? -3.396 -21.188 -1.882 1 96.62 80 PHE A C 1
ATOM 601 O O . PHE A 1 80 ? -3.592 -20.703 -2.996 1 96.62 80 PHE A O 1
ATOM 608 N N . SER A 1 81 ? -2.318 -21.906 -1.573 1 93.5 81 SER A N 1
ATOM 609 C CA . SER A 1 81 ? -1.26 -22.125 -2.555 1 93.5 81 SER A CA 1
ATOM 610 C C . SER A 1 81 ? -1.79 -22.859 -3.781 1 93.5 81 SER A C 1
ATOM 612 O O . SER A 1 81 ? -1.384 -22.562 -4.91 1 93.5 81 SER A O 1
ATOM 614 N N . SER A 1 82 ? -2.688 -23.844 -3.641 1 94.94 82 SER A N 1
ATOM 615 C CA . SER A 1 82 ? -3.26 -24.562 -4.77 1 94.94 82 SER A CA 1
ATOM 616 C C . SER A 1 82 ? -4.086 -23.641 -5.66 1 94.94 82 SER A C 1
ATOM 618 O O . SER A 1 82 ? -3.99 -23.703 -6.887 1 94.94 82 SER A O 1
ATOM 620 N N . LEU A 1 83 ? -4.883 -22.766 -5.008 1 95.38 83 LEU A N 1
ATOM 621 C CA . LEU A 1 83 ? -5.688 -21.797 -5.742 1 95.38 83 LEU A CA 1
ATOM 622 C C . LEU A 1 83 ? -4.801 -20.875 -6.574 1 95.38 83 LEU A C 1
ATOM 624 O O . LEU A 1 83 ? -5.078 -20.656 -7.754 1 95.38 83 LEU A O 1
ATOM 628 N N . ILE A 1 84 ? -3.762 -20.422 -5.984 1 93.5 84 ILE A N 1
ATOM 629 C CA . ILE A 1 84 ? -2.863 -19.453 -6.598 1 93.5 84 ILE A CA 1
ATOM 630 C C . ILE A 1 84 ? -2.1 -20.109 -7.746 1 93.5 84 ILE A C 1
ATOM 632 O O . ILE A 1 84 ? -1.921 -19.5 -8.805 1 93.5 84 ILE A O 1
ATOM 636 N N . SER A 1 85 ? -1.66 -21.359 -7.535 1 91.81 85 SER A N 1
ATOM 637 C CA . SER A 1 85 ? -0.94 -22.078 -8.57 1 91.81 85 SER A CA 1
ATOM 638 C C . SER A 1 85 ? -1.833 -22.359 -9.781 1 91.81 85 SER A C 1
ATOM 640 O O . SER A 1 85 ? -1.366 -22.344 -10.922 1 91.81 85 SER A O 1
ATOM 642 N N . ASP A 1 86 ? -3.078 -22.562 -9.492 1 92.69 86 ASP A N 1
ATOM 643 C CA . ASP A 1 86 ? -4.012 -22.922 -10.555 1 92.69 86 ASP A CA 1
ATOM 644 C C . ASP A 1 86 ? -4.48 -21.672 -11.312 1 92.69 86 ASP A C 1
ATOM 646 O O . ASP A 1 86 ? -4.941 -21.766 -12.445 1 92.69 86 ASP A O 1
ATOM 650 N N . HIS A 1 87 ? -4.387 -20.531 -10.664 1 93 87 HIS A N 1
ATOM 651 C CA . HIS A 1 87 ? -4.906 -19.297 -11.242 1 93 87 HIS A CA 1
ATOM 652 C C . HIS A 1 87 ? -3.906 -18.156 -11.086 1 93 87 HIS A C 1
ATOM 654 O O . HIS A 1 87 ? -4.102 -17.25 -10.258 1 93 87 HIS A O 1
ATOM 660 N N . ILE A 1 88 ? -2.977 -18.062 -11.938 1 92 88 ILE A N 1
ATOM 661 C CA . ILE A 1 88 ? -1.872 -17.109 -11.875 1 92 88 ILE A CA 1
ATOM 662 C C . ILE A 1 88 ? -2.412 -15.68 -11.984 1 92 88 ILE A C 1
ATOM 664 O O . ILE A 1 88 ? -1.781 -14.734 -11.508 1 92 88 ILE A O 1
ATOM 668 N N . VAL A 1 89 ? -3.592 -15.57 -12.555 1 93.69 89 VAL A N 1
ATOM 669 C CA . VAL A 1 89 ? -4.219 -14.258 -12.719 1 93.69 89 VAL A CA 1
ATOM 670 C C . VAL A 1 89 ? -4.461 -13.633 -11.344 1 93.69 89 VAL A C 1
ATOM 672 O O . VAL A 1 89 ? -4.359 -12.414 -11.188 1 93.69 89 VAL A O 1
ATOM 675 N N . LEU A 1 90 ? -4.75 -14.461 -10.375 1 95.25 90 LEU A N 1
ATOM 676 C CA . LEU A 1 90 ? -4.945 -13.953 -9.023 1 95.25 90 LEU A CA 1
ATOM 677 C C . LEU A 1 90 ? -3.672 -13.297 -8.5 1 95.25 90 LEU A C 1
ATOM 679 O O . LEU A 1 90 ? -3.725 -12.227 -7.898 1 95.25 90 LEU A O 1
ATOM 683 N N . THR A 1 91 ? -2.535 -13.906 -8.758 1 94.38 91 THR A N 1
ATOM 684 C CA . THR A 1 91 ? -1.256 -13.328 -8.352 1 94.38 91 THR A CA 1
ATOM 685 C C . THR A 1 91 ? -0.987 -12.031 -9.102 1 94.38 91 THR A C 1
ATOM 687 O O . THR A 1 91 ? -0.502 -11.055 -8.516 1 94.38 91 THR A O 1
ATOM 690 N N . ALA A 1 92 ? -1.355 -12.055 -10.328 1 95 92 ALA A N 1
ATOM 691 C CA . ALA A 1 92 ? -1.085 -10.914 -11.195 1 95 92 ALA A CA 1
ATOM 692 C C . ALA A 1 92 ? -1.819 -9.664 -10.703 1 95 92 ALA A C 1
ATOM 694 O O . ALA A 1 92 ? -1.352 -8.547 -10.898 1 95 92 ALA A O 1
ATOM 695 N N . PHE A 1 93 ? -2.924 -9.859 -9.984 1 96.44 93 PHE A N 1
ATOM 696 C CA . PHE A 1 93 ? -3.711 -8.688 -9.617 1 96.44 93 PHE A CA 1
ATOM 697 C C . PHE A 1 93 ? -3.73 -8.5 -8.102 1 96.44 93 PHE A C 1
ATOM 699 O O . PHE A 1 93 ? -4.371 -7.578 -7.598 1 96.44 93 PHE A O 1
ATOM 706 N N . LEU A 1 94 ? -3.039 -9.305 -7.43 1 97.38 94 LEU A N 1
ATOM 707 C CA . LEU A 1 94 ? -3.076 -9.266 -5.973 1 97.38 94 LEU A CA 1
ATOM 708 C C . LEU A 1 94 ? -2.535 -7.938 -5.449 1 97.38 94 LEU A C 1
ATOM 710 O O . LEU A 1 94 ? -3.127 -7.328 -4.559 1 97.38 94 LEU A O 1
ATOM 714 N N . THR A 1 95 ? -1.454 -7.426 -5.973 1 96.06 95 THR A N 1
ATOM 715 C CA . THR A 1 95 ? -0.866 -6.172 -5.52 1 96.06 95 THR A CA 1
ATOM 716 C C . THR A 1 95 ? -1.765 -4.992 -5.883 1 96.06 95 THR A C 1
ATOM 718 O O . THR A 1 95 ? -1.857 -4.02 -5.125 1 96.06 95 THR A O 1
ATOM 721 N N . MET A 1 96 ? -2.381 -5.078 -7.043 1 96 96 MET A N 1
ATOM 722 C CA . MET A 1 96 ? -3.33 -4.031 -7.418 1 96 96 MET A CA 1
ATOM 723 C C . MET A 1 96 ? -4.5 -3.984 -6.445 1 96 96 MET A C 1
ATOM 725 O O . MET A 1 96 ? -4.926 -2.904 -6.027 1 96 96 MET A O 1
ATOM 729 N N . LEU A 1 97 ? -5.016 -5.145 -6.102 1 98.06 97 LEU A N 1
ATOM 730 C CA . LEU A 1 97 ? -6.16 -5.234 -5.203 1 98.06 97 LEU A CA 1
ATOM 731 C C . LEU A 1 97 ? -5.828 -4.629 -3.842 1 98.06 97 LEU A C 1
ATOM 733 O O . LEU A 1 97 ? -6.559 -3.766 -3.348 1 98.06 97 LEU A O 1
ATOM 737 N N . VAL A 1 98 ? -4.742 -5.031 -3.295 1 97.12 98 VAL A N 1
ATOM 738 C CA . VAL A 1 98 ? -4.367 -4.59 -1.957 1 97.12 98 VAL A CA 1
ATOM 739 C C . VAL A 1 98 ? -3.906 -3.137 -2 1 97.12 98 VAL A C 1
ATOM 741 O O . VAL A 1 98 ? -4.262 -2.34 -1.129 1 97.12 98 VAL A O 1
ATOM 744 N N . GLY A 1 99 ? -3.137 -2.789 -3.047 1 96 99 GLY A N 1
ATOM 745 C CA . GLY A 1 99 ? -2.75 -1.401 -3.242 1 96 99 GLY A CA 1
ATOM 746 C C . GLY A 1 99 ? -3.936 -0.475 -3.439 1 96 99 GLY A C 1
ATOM 747 O O . GLY A 1 99 ? -3.928 0.663 -2.965 1 96 99 GLY A O 1
ATOM 748 N N . GLY A 1 100 ? -4.871 -0.971 -4.188 1 97 100 GLY A N 1
ATOM 749 C CA . GLY A 1 100 ? -6.094 -0.208 -4.379 1 97 100 GLY A CA 1
ATOM 750 C C . GLY A 1 100 ? -6.84 0.054 -3.086 1 97 100 GLY A C 1
ATOM 751 O O . GLY A 1 100 ? -7.383 1.144 -2.885 1 97 100 GLY A O 1
ATOM 752 N N . GLY A 1 101 ? -6.91 -0.949 -2.262 1 97.69 101 GLY A N 1
ATOM 753 C CA . GLY A 1 101 ? -7.457 -0.732 -0.932 1 97.69 101 GLY A CA 1
ATOM 754 C C . GLY A 1 101 ? -6.703 0.321 -0.141 1 97.69 101 GLY A C 1
ATOM 755 O O . GLY A 1 101 ? -7.312 1.138 0.553 1 97.69 101 GLY A O 1
ATOM 756 N N . GLY A 1 102 ? -5.441 0.247 -0.267 1 95.5 102 GLY A N 1
ATOM 757 C CA . GLY A 1 102 ? -4.605 1.252 0.375 1 95.5 102 GLY A CA 1
ATOM 758 C C . GLY A 1 102 ? -4.871 2.658 -0.129 1 95.5 102 GLY A C 1
ATOM 759 O O . GLY A 1 102 ? -4.938 3.604 0.659 1 95.5 102 GLY A O 1
ATOM 760 N N . ASN A 1 103 ? -5 2.854 -1.411 1 95.81 103 ASN A N 1
ATOM 761 C CA . ASN A 1 103 ? -5.285 4.152 -2.008 1 95.81 103 ASN A CA 1
ATOM 762 C C . ASN A 1 103 ? -6.629 4.699 -1.539 1 95.81 103 ASN A C 1
ATOM 764 O O . ASN A 1 103 ? -6.746 5.887 -1.223 1 95.81 103 ASN A O 1
ATOM 768 N N . ALA A 1 104 ? -7.551 3.809 -1.551 1 97.25 104 ALA A N 1
ATOM 769 C CA . ALA A 1 104 ? -8.883 4.215 -1.102 1 97.25 104 ALA A CA 1
ATOM 770 C C . ALA A 1 104 ? -8.859 4.625 0.369 1 97.25 104 ALA A C 1
ATOM 772 O O . ALA A 1 104 ? -9.414 5.664 0.739 1 97.25 104 ALA A O 1
ATOM 773 N N . SER A 1 105 ? -8.258 3.824 1.158 1 97.06 105 SER A N 1
ATOM 774 C CA . SER A 1 105 ? -8.172 4.137 2.582 1 97.06 105 SER A CA 1
ATOM 775 C C . SER A 1 105 ? -7.301 5.367 2.826 1 97.06 105 SER A C 1
ATOM 777 O O . SER A 1 105 ? -7.57 6.152 3.736 1 97.06 105 SER A O 1
ATOM 779 N N . GLY A 1 106 ? -6.293 5.508 1.999 1 95 106 GLY A N 1
ATOM 780 C CA . GLY A 1 106 ? -5.457 6.695 2.094 1 95 106 GLY A CA 1
ATOM 781 C C . GLY A 1 106 ? -6.227 7.984 1.866 1 95 106 GLY A C 1
ATOM 782 O O . GLY A 1 106 ? -5.996 8.977 2.559 1 95 106 GLY A O 1
ATOM 783 N N . GLN A 1 107 ? -7.078 8.016 0.959 1 94.69 107 GLN A N 1
ATOM 784 C CA . GLN A 1 107 ? -7.91 9.188 0.711 1 94.69 107 GLN A CA 1
ATOM 785 C C . GLN A 1 107 ? -8.805 9.492 1.909 1 94.69 107 GLN A C 1
ATOM 787 O O . GLN A 1 107 ? -8.992 10.656 2.275 1 94.69 107 GLN A O 1
ATOM 792 N N . THR A 1 108 ? -9.289 8.383 2.453 1 96.56 108 THR A N 1
ATOM 793 C CA . THR A 1 108 ? -10.141 8.531 3.629 1 96.56 108 THR A CA 1
ATOM 794 C C . THR A 1 108 ? -9.336 9.078 4.809 1 96.56 108 THR A C 1
ATOM 796 O O . THR A 1 108 ? -9.797 9.977 5.512 1 96.56 108 THR A O 1
ATOM 799 N N . ILE A 1 109 ? -8.188 8.578 4.992 1 95.69 109 ILE A N 1
ATOM 800 C CA . ILE A 1 109 ? -7.328 9.023 6.082 1 95.69 109 ILE A CA 1
ATOM 801 C C . ILE A 1 109 ? -7.016 10.508 5.922 1 95.69 109 ILE A C 1
ATOM 803 O O . ILE A 1 109 ? -7.18 11.289 6.863 1 95.69 109 ILE A O 1
ATOM 807 N N . ALA A 1 110 ? -6.594 10.906 4.734 1 92.12 110 ALA A N 1
ATOM 808 C CA . ALA A 1 110 ? -6.254 12.305 4.473 1 92.12 110 ALA A CA 1
ATOM 809 C C . ALA A 1 110 ? -7.434 13.227 4.773 1 92.12 110 ALA A C 1
ATOM 811 O O . ALA A 1 110 ? -7.27 14.273 5.395 1 92.12 110 ALA A O 1
ATOM 812 N N . ASP A 1 111 ? -8.531 12.812 4.34 1 93.44 111 ASP A N 1
ATOM 813 C CA . ASP A 1 111 ? -9.734 13.617 4.52 1 93.44 111 ASP A CA 1
ATOM 814 C C . ASP A 1 111 ? -10.102 13.727 6 1 93.44 111 ASP A C 1
ATOM 816 O O . ASP A 1 111 ? -10.352 14.828 6.5 1 93.44 111 ASP A O 1
ATOM 820 N N . LEU A 1 112 ? -10.102 12.648 6.699 1 95.38 112 LEU A N 1
ATOM 821 C CA . LEU A 1 112 ? -10.539 12.641 8.094 1 95.38 112 LEU A CA 1
ATOM 822 C C . LEU A 1 112 ? -9.539 13.367 8.977 1 95.38 112 LEU A C 1
ATOM 824 O O . LEU A 1 112 ? -9.922 14.055 9.922 1 95.38 112 LEU A O 1
ATOM 828 N N . VAL A 1 113 ? -8.305 13.18 8.703 1 92.94 113 VAL A N 1
ATOM 829 C CA . VAL A 1 113 ? -7.285 13.875 9.484 1 92.94 113 VAL A CA 1
ATOM 830 C C . VAL A 1 113 ? -7.449 15.383 9.328 1 92.94 113 VAL A C 1
ATOM 832 O O . VAL A 1 113 ? -7.336 16.125 10.305 1 92.94 113 VAL A O 1
ATOM 835 N N . GLN A 1 114 ? -7.684 15.828 8.133 1 92.06 114 GLN A N 1
ATOM 836 C CA . GLN A 1 114 ? -7.918 17.25 7.895 1 92.06 114 GLN A CA 1
ATOM 837 C C . GLN A 1 114 ? -9.164 17.734 8.625 1 92.06 114 GLN A C 1
ATOM 839 O O . GLN A 1 114 ? -9.164 18.812 9.227 1 92.06 114 GLN A O 1
ATOM 844 N N . ARG A 1 115 ? -10.156 16.969 8.602 1 92.75 115 ARG A N 1
ATOM 845 C CA . ARG A 1 115 ? -11.422 17.375 9.211 1 92.75 115 ARG A CA 1
ATOM 846 C C . ARG A 1 115 ? -11.328 17.328 10.734 1 92.75 115 ARG A C 1
ATOM 848 O O . ARG A 1 115 ? -11.984 18.125 11.422 1 92.75 115 ARG A O 1
ATOM 855 N N . LEU A 1 116 ? -10.578 16.469 11.234 1 93.69 116 LEU A N 1
ATOM 856 C CA . LEU A 1 116 ? -10.305 16.469 12.672 1 93.69 116 LEU A CA 1
ATOM 857 C C . LEU A 1 116 ? -9.578 17.75 13.094 1 93.69 116 LEU A C 1
ATOM 859 O O . LEU A 1 116 ? -9.906 18.344 14.125 1 93.69 116 LEU A O 1
ATOM 863 N N . ARG A 1 117 ? -8.734 18.172 12.297 1 90.19 117 ARG A N 1
ATOM 864 C CA . ARG A 1 117 ? -7.957 19.375 12.578 1 90.19 117 ARG A CA 1
ATOM 865 C C . ARG A 1 117 ? -8.836 20.625 12.539 1 90.19 117 ARG A C 1
ATOM 867 O O . ARG A 1 117 ? -8.664 21.547 13.336 1 90.19 117 ARG A O 1
ATOM 874 N N . THR A 1 118 ? -9.742 20.656 11.664 1 91.56 118 THR A N 1
ATOM 875 C CA . THR A 1 118 ? -10.594 21.828 11.492 1 91.56 118 THR A CA 1
ATOM 876 C C . THR A 1 118 ? -11.781 21.781 12.453 1 91.56 118 THR A C 1
ATOM 878 O O . THR A 1 118 ? -12.531 22.75 12.578 1 91.56 118 THR A O 1
ATOM 881 N N . GLY A 1 119 ? -11.93 20.625 13.016 1 91.44 119 GLY A N 1
ATOM 882 C CA . GLY A 1 119 ? -13.023 20.484 13.969 1 91.44 119 GLY A CA 1
ATOM 883 C C . GLY A 1 119 ? -14.328 20.078 13.312 1 91.44 119 GLY A C 1
ATOM 884 O O . GLY A 1 119 ? -15.375 20.031 13.969 1 91.44 119 GLY A O 1
ATOM 885 N N . GLU A 1 120 ? -14.25 19.781 12.102 1 92.81 120 GLU A N 1
ATOM 886 C CA . GLU A 1 120 ? -15.445 19.375 11.375 1 92.81 120 GLU A CA 1
ATOM 887 C C . GLU A 1 120 ? -15.891 17.969 11.773 1 92.81 120 GLU A C 1
ATOM 889 O O . GLU A 1 120 ? -17.047 17.594 11.57 1 92.81 120 GLU A O 1
ATOM 894 N N . VAL A 1 121 ? -14.93 17.188 12.289 1 93.75 121 VAL A N 1
ATOM 895 C CA . VAL A 1 121 ? -15.188 15.844 12.781 1 93.75 121 VAL A CA 1
ATOM 896 C C . VAL A 1 121 ? -14.664 15.695 14.211 1 93.75 121 VAL A C 1
ATOM 898 O O . VAL A 1 121 ? -13.625 16.266 14.555 1 93.75 121 VAL A O 1
ATOM 901 N N . SER A 1 122 ? -15.5 15.039 14.93 1 91.44 122 SER A N 1
ATOM 902 C CA . SER A 1 122 ? -15.094 14.695 16.281 1 91.44 122 SER A CA 1
ATOM 903 C C . SER A 1 122 ? -15.273 13.203 16.562 1 91.44 122 SER A C 1
ATOM 905 O O . SER A 1 122 ? -16.188 12.578 16.016 1 91.44 122 SER A O 1
ATOM 907 N N . PRO A 1 123 ? -14.406 12.695 17.422 1 90 123 PRO A N 1
ATOM 908 C CA . PRO A 1 123 ? -14.555 11.281 17.766 1 90 123 PRO A CA 1
ATOM 909 C C . PRO A 1 123 ? -15.914 10.961 18.391 1 90 123 PRO A C 1
ATOM 911 O O . PRO A 1 123 ? -16.359 9.812 18.344 1 90 123 PRO A O 1
ATOM 914 N N . ALA A 1 124 ? -16.562 11.898 18.844 1 89.25 124 ALA A N 1
ATOM 915 C CA . ALA A 1 124 ? -17.875 11.719 19.453 1 89.25 124 ALA A CA 1
ATOM 916 C C . ALA A 1 124 ? -18.922 11.359 18.391 1 89.25 124 ALA A C 1
ATOM 918 O O . ALA A 1 124 ? -19.953 10.781 18.703 1 89.25 124 ALA A O 1
ATOM 919 N N . ASP A 1 125 ? -18.562 11.695 17.203 1 89.12 125 ASP A N 1
ATOM 920 C CA . ASP A 1 125 ? -19.484 11.438 16.094 1 89.12 125 ASP A CA 1
ATOM 921 C C . ASP A 1 125 ? -19.125 10.133 15.391 1 89.12 125 ASP A C 1
ATOM 923 O O . ASP A 1 125 ? -19.375 9.984 14.188 1 89.12 125 ASP A O 1
ATOM 927 N N . PHE A 1 126 ? -18.562 9.266 16.031 1 94.75 126 PHE A N 1
ATOM 928 C CA . PHE A 1 126 ? -18.031 8.039 15.461 1 94.75 126 PHE A CA 1
ATOM 929 C C . PHE A 1 126 ? -19.078 7.34 14.609 1 94.75 126 PHE A C 1
ATOM 931 O O . PHE A 1 126 ? -18.828 7.012 13.445 1 94.75 126 PHE A O 1
ATOM 938 N N . GLY A 1 127 ? -20.203 7.098 15.188 1 96.19 127 GLY A N 1
ATOM 939 C CA . GLY A 1 127 ? -21.25 6.375 14.484 1 96.19 127 GLY A CA 1
ATOM 940 C C . GLY A 1 127 ? -21.672 7.043 13.188 1 96.19 127 GLY A C 1
ATOM 941 O O . GLY A 1 127 ? -21.828 6.379 12.164 1 96.19 127 GLY A O 1
ATOM 942 N N . SER A 1 128 ? -21.891 8.328 13.219 1 95.81 128 SER A N 1
ATOM 943 C CA . SER A 1 128 ? -22.328 9.062 12.039 1 95.81 128 SER A CA 1
ATOM 944 C C . SER A 1 128 ? -21.234 9.125 10.984 1 95.81 128 SER A C 1
ATOM 946 O O . SER A 1 128 ? -21.516 9.016 9.789 1 95.81 128 SER A O 1
ATOM 948 N N . VAL A 1 129 ? -20.031 9.297 11.453 1 96.75 129 VAL A N 1
ATOM 949 C CA . VAL A 1 129 ? -18.906 9.352 10.531 1 96.75 129 VAL A CA 1
ATOM 950 C C . VAL A 1 129 ? -18.703 7.992 9.875 1 96.75 129 VAL A C 1
ATOM 952 O O . VAL A 1 129 ? -18.484 7.91 8.664 1 96.75 129 VAL A O 1
ATOM 955 N N . LEU A 1 130 ? -18.812 7.016 10.672 1 97.81 130 LEU A N 1
ATOM 956 C CA . LEU A 1 130 ? -18.656 5.66 10.156 1 97.81 130 LEU A CA 1
ATOM 957 C C . LEU A 1 130 ? -19.734 5.344 9.125 1 97.81 130 LEU A C 1
ATOM 959 O O . LEU A 1 130 ? -19.438 4.773 8.07 1 97.81 130 LEU A O 1
ATOM 963 N N . ALA A 1 131 ? -20.906 5.652 9.445 1 97.31 131 ALA A N 1
ATOM 964 C CA . ALA A 1 131 ? -22.016 5.379 8.523 1 97.31 131 ALA A CA 1
ATOM 965 C C . ALA A 1 131 ? -21.828 6.125 7.207 1 97.31 131 ALA A C 1
ATOM 967 O O . ALA A 1 131 ? -22.062 5.57 6.133 1 97.31 131 ALA A O 1
ATOM 968 N N . ARG A 1 132 ? -21.406 7.32 7.297 1 97 132 ARG A N 1
ATOM 969 C CA . ARG A 1 132 ? -21.203 8.125 6.098 1 97 132 ARG A CA 1
ATOM 970 C C . ARG A 1 132 ? -20.062 7.566 5.246 1 97 132 ARG A C 1
ATOM 972 O O . ARG A 1 132 ? -20.234 7.348 4.043 1 97 132 ARG A O 1
ATOM 979 N N . GLU A 1 133 ? -19.016 7.324 5.883 1 97.56 133 GLU A N 1
ATOM 980 C CA . GLU A 1 133 ? -17.844 6.844 5.145 1 97.56 133 GLU A CA 1
ATOM 981 C C . GLU A 1 133 ? -18.062 5.426 4.629 1 97.56 133 GLU A C 1
ATOM 983 O O . GLU A 1 133 ? -17.562 5.062 3.562 1 97.56 133 GLU A O 1
ATOM 988 N N . ALA A 1 134 ? -18.797 4.668 5.387 1 98.06 134 ALA A N 1
ATOM 989 C CA . ALA A 1 134 ? -19.141 3.336 4.902 1 98.06 134 ALA A CA 1
ATOM 990 C C . ALA A 1 134 ? -19.969 3.418 3.623 1 98.06 134 ALA A C 1
ATOM 992 O O . ALA A 1 134 ? -19.781 2.617 2.703 1 98.06 134 ALA A O 1
ATOM 993 N N . SER A 1 135 ? -20.828 4.352 3.584 1 98.19 135 SER A N 1
ATOM 994 C CA . SER A 1 135 ? -21.641 4.559 2.387 1 98.19 135 SER A CA 1
ATOM 995 C C . SER A 1 135 ? -20.781 5.012 1.211 1 98.19 135 SER A C 1
ATOM 997 O O . SER A 1 135 ? -20.938 4.52 0.092 1 98.19 135 SER A O 1
ATOM 999 N N . ILE A 1 136 ? -19.891 5.875 1.47 1 98.06 136 ILE A N 1
ATOM 1000 C CA . ILE A 1 136 ? -18.969 6.34 0.437 1 98.06 136 ILE A CA 1
ATOM 1001 C C . ILE A 1 136 ? -18.109 5.176 -0.047 1 98.06 136 ILE A C 1
ATOM 1003 O O . ILE A 1 136 ? -17.938 4.98 -1.253 1 98.06 136 ILE A O 1
ATOM 1007 N N . GLY A 1 137 ? -17.578 4.398 0.885 1 98.5 137 GLY A N 1
ATOM 1008 C CA . GLY A 1 137 ? -16.766 3.244 0.546 1 98.5 137 GLY A CA 1
ATOM 1009 C C . GLY A 1 137 ? -17.5 2.211 -0.279 1 98.5 137 GLY A C 1
ATOM 1010 O O . GLY A 1 137 ? -16.922 1.588 -1.172 1 98.5 137 GLY A O 1
ATOM 1011 N N . ALA A 1 138 ? -18.766 2.072 0.048 1 98.62 138 ALA A N 1
ATOM 1012 C CA . ALA A 1 138 ? -19.578 1.128 -0.713 1 98.62 138 ALA A CA 1
ATOM 1013 C C . ALA A 1 138 ? -19.734 1.583 -2.162 1 98.62 138 ALA A C 1
ATOM 1015 O O . ALA A 1 138 ? -19.609 0.778 -3.088 1 98.62 138 ALA A O 1
ATOM 1016 N N . ILE A 1 139 ? -20 2.812 -2.334 1 98.5 139 ILE A N 1
ATOM 1017 C CA . ILE A 1 139 ? -20.172 3.361 -3.676 1 98.5 139 ILE A CA 1
ATOM 1018 C C . ILE A 1 139 ? -18.844 3.295 -4.434 1 98.5 139 ILE A C 1
ATOM 1020 O O . ILE A 1 139 ? -18.812 2.865 -5.59 1 98.5 139 ILE A O 1
ATOM 1024 N N . LEU A 1 140 ? -17.797 3.682 -3.799 1 98.56 140 LEU A N 1
ATOM 1025 C CA . LEU A 1 140 ? -16.469 3.639 -4.422 1 98.56 140 LEU A CA 1
ATOM 1026 C C . LEU A 1 140 ? -16.094 2.209 -4.785 1 98.56 140 LEU A C 1
ATOM 1028 O O . LEU A 1 140 ? -15.625 1.947 -5.898 1 98.56 140 LEU A O 1
ATOM 1032 N N . GLY A 1 141 ? -16.25 1.316 -3.805 1 98.69 141 GLY A N 1
ATOM 1033 C CA . GLY A 1 141 ? -15.922 -0.079 -4.035 1 98.69 141 GLY A CA 1
ATOM 1034 C C . GLY A 1 141 ? -16.688 -0.692 -5.195 1 98.69 141 GLY A C 1
ATOM 1035 O O . GLY A 1 141 ? -16.094 -1.339 -6.062 1 98.69 141 GLY A O 1
ATOM 1036 N N . LEU A 1 142 ? -17.953 -0.465 -5.238 1 98.5 142 LEU A N 1
ATOM 1037 C CA . LEU A 1 142 ? -18.781 -1.017 -6.305 1 98.5 142 LEU A CA 1
ATOM 1038 C C . LEU A 1 142 ? -18.391 -0.432 -7.66 1 98.5 142 LEU A C 1
ATOM 1040 O O . LEU A 1 142 ? -18.375 -1.143 -8.664 1 98.5 142 LEU A O 1
ATOM 1044 N N . THR A 1 143 ? -18.094 0.808 -7.66 1 98.31 143 THR A N 1
ATOM 1045 C CA . THR A 1 143 ? -17.766 1.468 -8.914 1 98.31 143 THR A CA 1
ATOM 1046 C C . THR A 1 143 ? -16.391 1.016 -9.422 1 98.31 143 THR A C 1
ATOM 1048 O O . THR A 1 143 ? -16.234 0.677 -10.594 1 98.31 143 THR A O 1
ATOM 1051 N N . VAL A 1 144 ? -15.406 0.966 -8.578 1 98.19 144 VAL A N 1
ATOM 1052 C CA . VAL A 1 144 ? -14.078 0.572 -9.031 1 98.19 144 VAL A CA 1
ATOM 1053 C C . VAL A 1 144 ? -14.062 -0.92 -9.352 1 98.19 144 VAL A C 1
ATOM 1055 O O . VAL A 1 144 ? -13.352 -1.356 -10.266 1 98.19 144 VAL A O 1
ATOM 1058 N N . GLY A 1 145 ? -14.789 -1.688 -8.508 1 98.5 145 GLY A N 1
ATOM 1059 C CA . GLY A 1 145 ? -14.961 -3.086 -8.867 1 98.5 145 GLY A CA 1
ATOM 1060 C C . GLY A 1 145 ? -15.547 -3.275 -10.258 1 98.5 145 GLY A C 1
ATOM 1061 O O . GLY A 1 145 ? -15.07 -4.105 -11.031 1 98.5 145 GLY A O 1
ATOM 1062 N N . ALA A 1 146 ? -16.547 -2.496 -10.578 1 98.25 146 ALA A N 1
ATOM 1063 C CA . ALA A 1 146 ? -17.172 -2.559 -11.898 1 98.25 146 ALA A CA 1
ATOM 1064 C C . ALA A 1 146 ? -16.188 -2.145 -12.984 1 98.25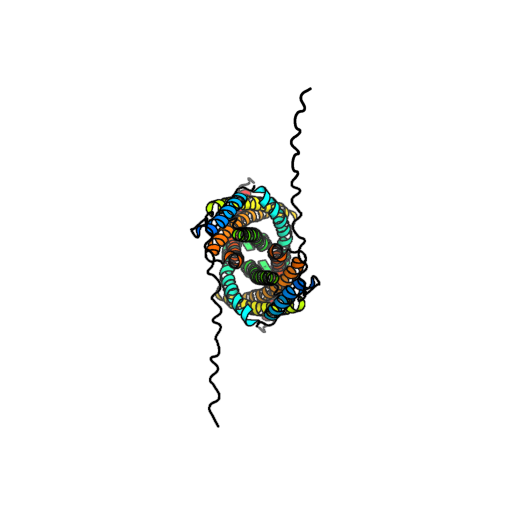 146 ALA A C 1
ATOM 1066 O O . ALA A 1 146 ? -16.219 -2.682 -14.094 1 98.25 146 ALA A O 1
ATOM 1067 N N . CYS A 1 147 ? -15.352 -1.219 -12.711 1 97.81 147 CYS A N 1
ATOM 1068 C CA . CYS A 1 147 ? -14.352 -0.771 -13.664 1 97.81 147 CYS A CA 1
ATOM 1069 C C . CYS A 1 147 ? -13.25 -1.815 -13.836 1 97.81 147 CYS A C 1
ATOM 1071 O O . CYS A 1 147 ? -12.68 -1.951 -14.914 1 97.81 147 CYS A O 1
ATOM 1073 N N . ALA A 1 148 ? -12.977 -2.527 -12.789 1 97.62 148 ALA A N 1
ATOM 1074 C CA . ALA A 1 148 ? -11.93 -3.547 -12.836 1 97.62 148 ALA A CA 1
ATOM 1075 C C . ALA A 1 148 ? -12.336 -4.711 -13.734 1 97.62 148 ALA A C 1
ATOM 1077 O O . ALA A 1 148 ? -11.484 -5.375 -14.32 1 97.62 148 ALA A O 1
ATOM 1078 N N . PHE A 1 149 ? -13.633 -4.93 -13.828 1 97.5 149 PHE A N 1
ATOM 1079 C CA . PHE A 1 149 ? -14.125 -6.055 -14.617 1 97.5 149 PHE A CA 1
ATOM 1080 C C . PHE A 1 149 ? -13.672 -5.949 -16.062 1 97.5 149 PHE A C 1
ATOM 1082 O O . PHE A 1 149 ? -13.016 -6.855 -16.578 1 97.5 149 PHE A O 1
ATOM 1089 N N . PRO A 1 150 ? -13.945 -4.875 -16.75 1 95.94 150 PRO A N 1
ATOM 1090 C CA . PRO A 1 150 ? -13.453 -4.777 -18.125 1 95.94 150 PRO A CA 1
ATOM 1091 C C . PRO A 1 150 ? -11.93 -4.68 -18.203 1 95.94 150 PRO A C 1
ATOM 1093 O O . PRO A 1 150 ? -11.32 -5.156 -19.156 1 95.94 150 PRO A O 1
ATOM 1096 N N . ARG A 1 151 ? -11.258 -4.121 -17.219 1 95.12 151 ARG A N 1
ATOM 1097 C CA . ARG A 1 151 ? -9.797 -4.062 -17.203 1 95.12 151 ARG A CA 1
ATOM 1098 C C . ARG A 1 151 ? -9.195 -5.465 -17.203 1 95.12 151 ARG A C 1
ATOM 1100 O O . ARG A 1 151 ? -8.242 -5.738 -17.938 1 95.12 151 ARG A O 1
ATOM 1107 N N . VAL A 1 152 ? -9.766 -6.336 -16.422 1 95.25 152 VAL A N 1
ATOM 1108 C CA . VAL A 1 152 ? -9.242 -7.691 -16.281 1 95.25 152 VAL A CA 1
ATOM 1109 C C . VAL A 1 152 ? -9.664 -8.531 -17.484 1 95.25 152 VAL A C 1
ATOM 1111 O O . VAL A 1 152 ? -8.859 -9.281 -18.047 1 95.25 152 VAL A O 1
ATOM 1114 N N . SER A 1 153 ? -10.898 -8.43 -17.969 1 92.88 153 SER A N 1
ATOM 1115 C CA . SER A 1 153 ? -11.438 -9.289 -19.016 1 92.88 153 SER A CA 1
ATOM 1116 C C . SER A 1 153 ? -10.898 -8.883 -20.391 1 92.88 153 SER A C 1
ATOM 1118 O O . SER A 1 153 ? -10.727 -9.734 -21.266 1 92.88 153 SER A O 1
ATOM 1120 N N . LEU A 1 154 ? -10.555 -7.621 -20.531 1 85.88 154 LEU A N 1
ATOM 1121 C CA . LEU A 1 154 ? -10.227 -7.148 -21.859 1 85.88 154 LEU A CA 1
ATOM 1122 C C . LEU A 1 154 ? -8.719 -6.965 -22.016 1 85.88 154 LEU A C 1
ATOM 1124 O O . LEU A 1 154 ? -8.18 -7.105 -23.125 1 85.88 154 LEU A O 1
ATOM 1128 N N . LEU A 1 155 ? -8.07 -6.711 -20.938 1 77.06 155 LEU A N 1
ATOM 1129 C CA . LEU A 1 155 ? -6.691 -6.27 -21.109 1 77.06 155 LEU A CA 1
ATOM 1130 C C . LEU A 1 155 ? -5.719 -7.289 -20.531 1 77.06 155 LEU A C 1
ATOM 1132 O O . LEU A 1 155 ? -4.5 -7.102 -20.578 1 77.06 155 LEU A O 1
ATOM 1136 N N . SER A 1 156 ? -6.281 -8.258 -20.031 1 78.19 156 SER A N 1
ATOM 1137 C CA . SER A 1 156 ? -5.418 -9.328 -19.547 1 78.19 156 SER A CA 1
ATOM 1138 C C . SER A 1 156 ? -5.543 -10.578 -20.406 1 78.19 156 SER A C 1
ATOM 1140 O O . SER A 1 156 ? -6.566 -11.266 -20.359 1 78.19 156 SER A O 1
ATOM 1142 N N . LYS A 1 157 ? -4.609 -10.945 -21.109 1 76.12 157 LYS A N 1
ATOM 1143 C CA . LYS A 1 157 ? -4.645 -12 -22.109 1 76.12 157 LYS A CA 1
ATOM 1144 C C . LYS A 1 157 ? -4.898 -13.359 -21.484 1 76.12 157 LYS A C 1
ATOM 1146 O O . LYS A 1 157 ? -5.52 -14.234 -22.094 1 76.12 157 LYS A O 1
ATOM 1151 N N . HIS A 1 158 ? -4.574 -13.477 -20.312 1 79.94 158 HIS A N 1
ATOM 1152 C CA . HIS A 1 158 ? -4.637 -14.812 -19.734 1 79.94 158 HIS A CA 1
ATOM 1153 C C . HIS A 1 158 ? -5.766 -14.914 -18.719 1 79.94 158 HIS A C 1
ATOM 1155 O O . HIS A 1 158 ? -5.895 -15.93 -18.031 1 79.94 158 HIS A O 1
ATOM 1161 N N . ALA A 1 159 ? -6.543 -13.875 -18.766 1 88.25 159 ALA A N 1
ATOM 1162 C CA . ALA A 1 159 ? -7.633 -13.891 -17.781 1 88.25 159 ALA A CA 1
ATOM 1163 C C . ALA A 1 159 ? -8.969 -14.211 -18.469 1 88.25 159 ALA A C 1
ATOM 1165 O O . ALA A 1 159 ? -9.281 -13.656 -19.516 1 88.25 159 ALA A O 1
ATOM 1166 N N . GLY A 1 160 ? -9.734 -15.195 -17.938 1 90.94 160 GLY A N 1
ATOM 1167 C CA . GLY A 1 160 ? -11.078 -15.5 -18.391 1 90.94 160 GLY A CA 1
ATOM 1168 C C . GLY A 1 160 ? -12.148 -14.68 -17.703 1 90.94 160 GLY A C 1
ATOM 1169 O O . GLY A 1 160 ? -11.844 -13.852 -16.844 1 90.94 160 GLY A O 1
ATOM 1170 N N . LEU A 1 161 ? -13.359 -14.898 -18.125 1 94.19 161 LEU A N 1
ATOM 1171 C CA . LEU A 1 161 ? -14.5 -14.164 -17.562 1 94.19 161 LEU A CA 1
ATOM 1172 C C . LEU A 1 161 ? -14.641 -14.43 -16.078 1 94.19 161 LEU A C 1
ATOM 1174 O O . LEU A 1 161 ? -15.016 -13.531 -15.312 1 94.19 161 LEU A O 1
ATOM 1178 N N . VAL A 1 162 ? -14.391 -15.672 -15.695 1 96.12 162 VAL A N 1
ATOM 1179 C CA . VAL A 1 162 ? -14.531 -16.047 -14.289 1 96.12 162 VAL A CA 1
ATOM 1180 C C . VAL A 1 162 ? -13.461 -15.328 -13.461 1 96.12 162 VAL A C 1
ATOM 1182 O O . VAL A 1 162 ? -13.719 -14.93 -12.32 1 96.12 162 VAL A O 1
ATOM 1185 N N . ASP A 1 163 ? -12.266 -15.172 -14.016 1 96.81 163 ASP A N 1
ATOM 1186 C CA . ASP A 1 163 ? -11.211 -14.406 -13.359 1 96.81 163 ASP A CA 1
ATOM 1187 C C . ASP A 1 163 ? -11.641 -12.961 -13.125 1 96.81 163 ASP A C 1
ATOM 1189 O O . ASP A 1 163 ? -11.398 -12.398 -12.062 1 96.81 163 ASP A O 1
ATOM 1193 N N . ALA A 1 164 ? -12.25 -12.406 -14.133 1 97.62 164 ALA A N 1
ATOM 1194 C CA . ALA A 1 164 ? -12.695 -11.016 -14.055 1 97.62 164 ALA A CA 1
ATOM 1195 C C . ALA A 1 164 ? -13.742 -10.844 -12.953 1 97.62 164 ALA A C 1
ATOM 1197 O O . ALA A 1 164 ? -13.742 -9.836 -12.242 1 97.62 164 ALA A O 1
ATOM 1198 N N . VAL A 1 165 ? -14.641 -11.805 -12.812 1 97.88 165 VAL A N 1
ATOM 1199 C CA . VAL A 1 165 ? -15.656 -11.766 -11.766 1 97.88 165 VAL A CA 1
ATOM 1200 C C . VAL A 1 165 ? -14.984 -11.867 -10.398 1 97.88 165 VAL A C 1
ATOM 1202 O O . VAL A 1 165 ? -15.328 -11.109 -9.477 1 97.88 165 VAL A O 1
ATOM 1205 N N . ALA A 1 166 ? -14.055 -12.797 -10.266 1 98.38 166 ALA A N 1
ATOM 1206 C CA . ALA A 1 166 ? -13.367 -13 -8.992 1 98.38 166 ALA A CA 1
ATOM 1207 C C . ALA A 1 166 ? -12.609 -11.742 -8.57 1 98.38 166 ALA A C 1
ATOM 1209 O O . ALA A 1 166 ? -12.75 -11.273 -7.438 1 98.38 166 ALA A O 1
ATOM 1210 N N . ILE A 1 167 ? -11.844 -11.172 -9.484 1 98.25 167 ILE A N 1
ATOM 1211 C CA . ILE A 1 167 ? -10.977 -10.039 -9.195 1 98.25 167 ILE A CA 1
ATOM 1212 C C . ILE A 1 167 ? -11.82 -8.797 -8.922 1 98.25 167 ILE A C 1
ATOM 1214 O O . ILE A 1 167 ? -11.57 -8.062 -7.961 1 98.25 167 ILE A O 1
ATOM 1218 N N . SER A 1 168 ? -12.82 -8.523 -9.719 1 98.56 168 SER A N 1
ATOM 1219 C CA . SER A 1 168 ? -13.648 -7.336 -9.57 1 98.56 168 SER A CA 1
ATOM 1220 C C . SER A 1 168 ? -14.469 -7.391 -8.281 1 98.56 168 SER A C 1
ATOM 1222 O O . SER A 1 168 ? -14.625 -6.379 -7.598 1 98.56 168 SER A O 1
ATOM 1224 N N . THR A 1 169 ? -14.992 -8.57 -7.945 1 98.75 169 THR A N 1
ATOM 1225 C CA . THR A 1 169 ? -15.75 -8.727 -6.711 1 98.75 169 THR A CA 1
ATOM 1226 C C . THR A 1 169 ? -14.852 -8.531 -5.496 1 98.75 169 THR A C 1
ATOM 1228 O O . THR A 1 169 ? -15.219 -7.836 -4.547 1 98.75 169 THR A O 1
ATOM 1231 N N . ALA A 1 170 ? -13.695 -9.172 -5.535 1 98.88 170 ALA A N 1
ATOM 1232 C CA . ALA A 1 170 ? -12.742 -9 -4.441 1 98.88 170 ALA A CA 1
ATOM 1233 C C . ALA A 1 170 ? -12.367 -7.531 -4.266 1 98.88 170 ALA A C 1
ATOM 1235 O O . ALA A 1 170 ? -12.297 -7.031 -3.141 1 98.88 170 ALA A O 1
ATOM 1236 N N . TYR A 1 171 ? -12.156 -6.82 -5.383 1 98.88 171 TYR A N 1
ATOM 1237 C CA . TYR A 1 171 ? -11.734 -5.426 -5.328 1 98.88 171 TYR A CA 1
ATOM 1238 C C . TYR A 1 171 ? -12.805 -4.559 -4.676 1 98.88 171 TYR A C 1
ATOM 1240 O O . TYR A 1 171 ? -12.492 -3.707 -3.84 1 98.88 171 TYR A O 1
ATOM 1248 N N . ALA A 1 172 ? -14.047 -4.77 -5.047 1 98.88 172 ALA A N 1
ATOM 1249 C CA . ALA A 1 172 ? -15.148 -4.008 -4.477 1 98.88 172 ALA A CA 1
ATOM 1250 C C . ALA A 1 172 ? -15.203 -4.168 -2.959 1 98.88 172 ALA A C 1
ATOM 1252 O O . ALA A 1 172 ? -15.336 -3.184 -2.23 1 98.88 172 ALA A O 1
ATOM 1253 N N . ILE A 1 173 ? -15.062 -5.359 -2.529 1 98.94 173 ILE A N 1
ATOM 1254 C CA . ILE A 1 173 ? -15.156 -5.66 -1.105 1 98.94 173 ILE A CA 1
ATOM 1255 C C . ILE A 1 173 ? -13.938 -5.082 -0.377 1 98.94 173 ILE A C 1
ATOM 1257 O O . ILE A 1 173 ? -14.078 -4.508 0.706 1 98.94 173 ILE A O 1
ATOM 1261 N N . ILE A 1 174 ? -12.758 -5.211 -0.959 1 98.88 174 ILE A N 1
ATOM 1262 C CA . ILE A 1 174 ? -11.523 -4.73 -0.344 1 98.88 174 ILE A CA 1
ATOM 1263 C C . ILE A 1 174 ? -11.586 -3.213 -0.181 1 98.88 174 ILE A C 1
ATOM 1265 O O . ILE A 1 174 ? -11.266 -2.684 0.884 1 98.88 174 ILE A O 1
ATOM 1269 N N . VAL A 1 175 ? -12 -2.512 -1.183 1 98.75 175 VAL A N 1
ATOM 1270 C CA . VAL A 1 175 ? -12.086 -1.055 -1.136 1 98.75 175 VAL A CA 1
ATOM 1271 C C . VAL A 1 175 ? -13.102 -0.627 -0.076 1 98.75 175 VAL A C 1
ATOM 1273 O O . VAL A 1 175 ? -12.844 0.301 0.696 1 98.75 175 VAL A O 1
ATOM 1276 N N . PHE A 1 176 ? -14.234 -1.293 -0.042 1 98.81 176 PHE A N 1
ATOM 1277 C CA . PHE A 1 176 ? -15.242 -0.987 0.967 1 98.81 176 PHE A CA 1
ATOM 1278 C C . PHE A 1 176 ? -14.688 -1.192 2.369 1 98.81 176 PHE A C 1
ATOM 1280 O O . PHE A 1 176 ? -14.758 -0.292 3.209 1 98.81 176 PHE A O 1
ATOM 1287 N N . LEU A 1 177 ? -14.117 -2.299 2.65 1 98.75 177 LEU A N 1
ATOM 1288 C CA . LEU A 1 177 ? -13.625 -2.629 3.984 1 98.75 177 LEU A CA 1
ATOM 1289 C C . LEU A 1 177 ? -12.43 -1.752 4.359 1 98.75 177 LEU A C 1
ATOM 1291 O O . LEU A 1 177 ? -12.258 -1.403 5.527 1 98.75 177 LEU A O 1
ATOM 1295 N N . ALA A 1 178 ? -11.547 -1.492 3.379 1 98.62 178 ALA A N 1
ATOM 1296 C CA . ALA A 1 178 ? -10.414 -0.611 3.629 1 98.62 178 ALA A CA 1
ATOM 1297 C C . ALA A 1 178 ? -10.875 0.755 4.129 1 98.62 178 ALA A C 1
ATOM 1299 O O . ALA A 1 178 ? -10.258 1.337 5.023 1 98.62 178 ALA A O 1
ATOM 1300 N N . ASN A 1 179 ? -11.922 1.253 3.539 1 98 179 ASN A N 1
ATOM 1301 C CA . ASN A 1 179 ? -12.492 2.523 3.973 1 98 179 ASN A CA 1
ATOM 1302 C C . ASN A 1 179 ? -13 2.447 5.41 1 98 179 ASN A C 1
ATOM 1304 O O . ASN A 1 179 ? -12.758 3.355 6.207 1 98 179 ASN A O 1
ATOM 1308 N N . VAL A 1 180 ? -13.672 1.429 5.715 1 98.5 180 VAL A N 1
ATOM 1309 C CA . VAL A 1 180 ? -14.211 1.234 7.059 1 98.5 180 VAL A CA 1
ATOM 1310 C C . VAL A 1 180 ? -13.07 1.145 8.062 1 98.5 180 VAL A C 1
ATOM 1312 O O . VAL A 1 180 ? -13.117 1.776 9.125 1 98.5 180 VAL A O 1
ATOM 1315 N N . VAL A 1 181 ? -12.062 0.393 7.758 1 98.62 181 VAL A N 1
ATOM 1316 C CA . VAL A 1 181 ? -10.898 0.23 8.625 1 98.62 181 VAL A CA 1
ATOM 1317 C C . VAL A 1 181 ? -10.227 1.583 8.852 1 98.62 181 VAL A C 1
ATOM 1319 O O . VAL A 1 181 ? -9.805 1.899 9.969 1 98.62 181 VAL A O 1
ATOM 1322 N N . ALA A 1 182 ? -10.125 2.359 7.816 1 98.44 182 ALA A N 1
ATOM 1323 C CA . ALA A 1 182 ? -9.492 3.672 7.914 1 98.44 182 ALA A CA 1
ATOM 1324 C C . ALA A 1 182 ? -10.219 4.559 8.922 1 98.44 182 ALA A C 1
ATOM 1326 O O . ALA A 1 182 ? -9.578 5.211 9.758 1 98.44 182 ALA A O 1
ATOM 1327 N N . VAL A 1 183 ? -11.531 4.555 8.875 1 98.25 183 VAL A N 1
ATOM 1328 C CA . VAL A 1 183 ? -12.32 5.371 9.789 1 98.25 183 VAL A CA 1
ATOM 1329 C C . VAL A 1 183 ? -12.062 4.938 11.227 1 98.25 183 VAL A C 1
ATOM 1331 O O . VAL A 1 183 ? -11.805 5.773 12.102 1 98.25 183 VAL A O 1
ATOM 1334 N N . CYS A 1 184 ? -12.117 3.664 11.422 1 98.5 184 CYS A N 1
ATOM 1335 C CA . CYS A 1 184 ? -11.922 3.119 12.766 1 98.5 184 CYS A CA 1
ATOM 1336 C C . CYS A 1 184 ? -10.531 3.459 13.297 1 98.5 184 CYS A C 1
ATOM 1338 O O . CYS A 1 184 ? -10.391 3.879 14.445 1 98.5 184 CYS A O 1
ATOM 1340 N N . VAL A 1 185 ? -9.547 3.309 12.508 1 98 185 VAL A N 1
ATOM 1341 C CA . VAL A 1 185 ? -8.164 3.504 12.938 1 98 185 VAL A CA 1
ATOM 1342 C C . VAL A 1 185 ? -7.902 4.988 13.18 1 98 185 VAL A C 1
ATOM 1344 O O . VAL A 1 185 ? -7.297 5.359 14.188 1 98 185 VAL A O 1
ATOM 1347 N N . VAL A 1 186 ? -8.359 5.832 12.273 1 97.69 186 VAL A N 1
ATOM 1348 C CA . VAL A 1 186 ? -8.133 7.266 12.406 1 97.69 186 VAL A CA 1
ATOM 1349 C C . VAL A 1 186 ? -8.766 7.773 13.695 1 97.69 186 VAL A C 1
ATOM 1351 O O . VAL A 1 186 ? -8.117 8.461 14.484 1 97.69 186 VAL A O 1
ATOM 1354 N N . LEU A 1 187 ? -10 7.473 13.906 1 97.38 187 LEU A N 1
ATOM 1355 C CA . LEU A 1 187 ? -10.703 7.992 15.078 1 97.38 187 LEU A CA 1
ATOM 1356 C C . LEU A 1 187 ? -10.156 7.375 16.359 1 97.38 187 LEU A C 1
ATOM 1358 O O . LEU A 1 187 ? -10.125 8.031 17.406 1 97.38 187 LEU A O 1
ATOM 1362 N N . PHE A 1 188 ? -9.742 6.152 16.266 1 97.25 188 PHE A N 1
ATOM 1363 C CA . PHE A 1 188 ? -9.133 5.512 17.422 1 97.25 188 PHE A CA 1
ATOM 1364 C C . PHE A 1 188 ? -7.805 6.176 17.781 1 97.25 188 PHE A C 1
ATOM 1366 O O . PHE A 1 188 ? -7.547 6.488 18.938 1 97.25 188 PHE A O 1
ATOM 1373 N N . LEU A 1 189 ? -6.984 6.438 16.812 1 96.06 189 LEU A N 1
ATOM 1374 C CA . LEU A 1 189 ? -5.648 6.969 17.062 1 96.06 189 LEU A CA 1
ATOM 1375 C C . LEU A 1 189 ? -5.707 8.461 17.375 1 96.06 189 LEU A C 1
ATOM 1377 O O . LEU A 1 189 ? -4.75 9.031 17.891 1 96.06 189 LEU A O 1
ATOM 1381 N N . ASP A 1 190 ? -6.797 9.016 16.938 1 95.69 190 ASP A N 1
ATOM 1382 C CA . ASP A 1 190 ? -6.973 10.43 17.281 1 95.69 190 ASP A CA 1
ATOM 1383 C C . ASP A 1 190 ? -7.008 10.633 18.781 1 95.69 190 ASP A C 1
ATOM 1385 O O . ASP A 1 190 ? -6.59 11.688 19.281 1 95.69 190 ASP A O 1
ATOM 1389 N N . ARG A 1 191 ? -7.477 9.734 19.547 1 93.62 191 ARG A N 1
ATOM 1390 C CA . ARG A 1 191 ? -7.547 9.797 21 1 93.62 191 ARG A CA 1
ATOM 1391 C C . ARG A 1 191 ? -6.156 9.969 21.609 1 93.62 191 ARG A C 1
ATOM 1393 O O . ARG A 1 191 ? -6.02 10.453 22.734 1 93.62 191 ARG A O 1
ATOM 1400 N N . TYR A 1 192 ? -5.188 9.516 20.906 1 94.38 192 TYR A N 1
ATOM 1401 C CA . TYR A 1 192 ? -3.814 9.594 21.391 1 94.38 192 TYR A CA 1
ATOM 1402 C C . TYR A 1 192 ? -3.02 10.641 20.625 1 94.38 192 TYR A C 1
ATOM 1404 O O . TYR A 1 192 ? -1.794 10.703 20.734 1 94.38 192 TYR A O 1
ATOM 1412 N N . GLY A 1 193 ? -3.639 11.336 19.797 1 92.88 193 GLY A N 1
ATOM 1413 C CA . GLY A 1 193 ? -2.98 12.367 19.016 1 92.88 193 GLY A CA 1
ATOM 1414 C C . GLY A 1 193 ? -2.1 11.812 17.906 1 92.88 193 GLY A C 1
ATOM 1415 O O . GLY A 1 193 ? -1.141 12.461 17.484 1 92.88 193 GLY A O 1
ATOM 1416 N N . GLN A 1 194 ? -2.416 10.586 17.453 1 93.06 194 GLN A N 1
ATOM 1417 C CA . GLN A 1 194 ? -1.528 9.914 16.516 1 93.06 194 GLN A CA 1
ATOM 1418 C C . GLN A 1 194 ? -2.238 9.641 15.188 1 93.06 194 GLN A C 1
ATOM 1420 O O . GLN A 1 194 ? -1.753 8.859 14.367 1 93.06 194 GLN A O 1
ATOM 1425 N N . ALA A 1 195 ? -3.346 10.242 14.938 1 94.5 195 ALA A N 1
ATOM 1426 C CA . ALA A 1 195 ? -4.16 9.953 13.758 1 94.5 195 ALA A CA 1
ATOM 1427 C C . ALA A 1 195 ? -3.381 10.211 12.477 1 94.5 195 ALA A C 1
ATOM 1429 O O . ALA A 1 195 ? -3.35 9.367 11.578 1 94.5 195 ALA A O 1
ATOM 1430 N N . ALA A 1 196 ? -2.695 11.305 12.406 1 88.75 196 ALA A N 1
ATOM 1431 C CA . ALA A 1 196 ? -2.029 11.727 11.18 1 88.75 196 ALA A CA 1
ATOM 1432 C C . ALA A 1 196 ? -0.819 10.844 10.883 1 88.75 196 ALA A C 1
ATOM 1434 O O . ALA A 1 196 ? -0.598 10.445 9.734 1 88.75 196 ALA A O 1
ATOM 1435 N N . VAL A 1 197 ? -0.113 10.484 11.883 1 85.25 197 VAL A N 1
ATOM 1436 C CA . VAL A 1 197 ? 1.162 9.805 11.688 1 85.25 197 VAL A CA 1
ATOM 1437 C C . VAL A 1 197 ? 0.957 8.297 11.75 1 85.25 197 VAL A C 1
ATOM 1439 O O . VAL A 1 197 ? 1.582 7.543 11 1 85.25 197 VAL A O 1
ATOM 1442 N N . GLY A 1 198 ? 0.087 7.852 12.547 1 92.06 198 GLY A N 1
ATOM 1443 C CA . GLY A 1 198 ? -0.042 6.43 12.82 1 92.06 198 GLY A CA 1
ATOM 1444 C C . GLY A 1 198 ? -1.018 5.73 11.898 1 92.06 198 GLY A C 1
ATOM 1445 O O . GLY A 1 198 ? -0.882 4.531 11.641 1 92.06 198 GLY A O 1
ATOM 1446 N N . SER A 1 199 ? -1.966 6.441 11.336 1 95.19 199 SER A N 1
ATOM 1447 C CA . SER A 1 199 ? -3.062 5.789 10.633 1 95.19 199 SER A CA 1
ATOM 1448 C C . SER A 1 199 ? -2.59 5.195 9.305 1 95.19 199 SER A C 1
ATOM 1450 O O . SER A 1 199 ? -2.93 4.059 8.977 1 95.19 199 SER A O 1
ATOM 1452 N N . PRO A 1 200 ? -1.775 5.871 8.57 1 94.06 200 PRO A N 1
ATOM 1453 C CA . PRO A 1 200 ? -1.447 5.34 7.246 1 94.06 200 PRO A CA 1
ATOM 1454 C C . PRO A 1 200 ? -0.731 3.992 7.312 1 94.06 200 PRO A C 1
ATOM 1456 O O . PRO A 1 200 ? -1.183 3.018 6.703 1 94.06 200 PRO A O 1
ATOM 1459 N N . PRO A 1 201 ? 0.33 3.818 8.086 1 94.31 201 PRO A N 1
ATOM 1460 C CA . PRO A 1 201 ? 1.016 2.523 8.094 1 94.31 201 PRO A CA 1
ATOM 1461 C C . PRO A 1 201 ? 0.174 1.415 8.719 1 94.31 201 PRO A C 1
ATOM 1463 O O . PRO A 1 201 ? 0.22 0.269 8.273 1 94.31 201 PRO A O 1
ATOM 1466 N N . VAL A 1 202 ? -0.574 1.783 9.711 1 95.94 202 VAL A N 1
ATOM 1467 C CA . VAL A 1 202 ? -1.392 0.784 10.391 1 95.94 202 VAL A CA 1
ATOM 1468 C C . VAL A 1 202 ? -2.488 0.288 9.453 1 95.94 202 VAL A C 1
ATOM 1470 O O . VAL A 1 202 ? -2.701 -0.92 9.32 1 95.94 202 VAL A O 1
ATOM 1473 N N . VAL A 1 203 ? -3.158 1.196 8.82 1 97.19 203 VAL A N 1
ATOM 1474 C CA . VAL A 1 203 ? -4.238 0.818 7.918 1 97.19 203 VAL A CA 1
ATOM 1475 C C . VAL A 1 203 ? -3.674 0.025 6.742 1 97.19 203 VAL A C 1
ATOM 1477 O O . VAL A 1 203 ? -4.277 -0.955 6.297 1 97.19 203 VAL A O 1
ATOM 1480 N N . GLN A 1 204 ? -2.547 0.419 6.242 1 95.94 204 GLN A N 1
ATOM 1481 C CA . GLN A 1 204 ? -1.94 -0.286 5.117 1 95.94 204 GLN A CA 1
ATOM 1482 C C . GLN A 1 204 ? -1.664 -1.745 5.469 1 95.94 204 GLN A C 1
ATOM 1484 O O . GLN A 1 204 ? -1.914 -2.641 4.66 1 95.94 204 GLN A O 1
ATOM 1489 N N . VAL A 1 205 ? -1.129 -1.977 6.594 1 97.31 205 VAL A N 1
ATOM 1490 C CA . VAL A 1 205 ? -0.823 -3.342 7.008 1 97.31 205 VAL A CA 1
ATOM 1491 C C . VAL A 1 205 ? -2.115 -4.145 7.133 1 97.31 205 VAL A C 1
ATOM 1493 O O . VAL A 1 205 ? -2.186 -5.293 6.68 1 97.31 205 VAL A O 1
ATOM 1496 N N . VAL A 1 206 ? -3.105 -3.549 7.719 1 98 206 VAL A N 1
ATOM 1497 C CA . VAL A 1 206 ? -4.383 -4.238 7.863 1 98 206 VAL A CA 1
ATOM 1498 C C . VAL A 1 206 ? -4.949 -4.562 6.484 1 98 206 VAL A C 1
ATOM 1500 O O . VAL A 1 206 ? -5.434 -5.676 6.25 1 98 206 VAL A O 1
ATOM 1503 N N . VAL A 1 207 ? -4.863 -3.631 5.617 1 97.44 207 VAL A N 1
ATOM 1504 C CA . VAL A 1 207 ? -5.41 -3.812 4.273 1 97.44 207 VAL A CA 1
ATOM 1505 C C . VAL A 1 207 ? -4.602 -4.871 3.525 1 97.44 207 VAL A C 1
ATOM 1507 O O . VAL A 1 207 ? -5.156 -5.645 2.742 1 97.44 207 VAL A O 1
ATOM 1510 N N . ASP A 1 208 ? -3.359 -4.949 3.781 1 97.31 208 ASP A N 1
ATOM 1511 C CA . ASP A 1 208 ? -2.523 -5.969 3.158 1 97.31 208 ASP A CA 1
ATOM 1512 C C . ASP A 1 208 ? -2.957 -7.371 3.586 1 97.31 208 ASP A C 1
ATOM 1514 O O . ASP A 1 208 ? -3.143 -8.25 2.744 1 97.31 208 ASP A O 1
ATOM 1518 N N . VAL A 1 209 ? -3.123 -7.531 4.832 1 98 209 VAL A N 1
ATOM 1519 C CA . VAL A 1 209 ? -3.432 -8.859 5.359 1 98 209 VAL A CA 1
ATOM 1520 C C . VAL A 1 209 ? -4.887 -9.203 5.066 1 98 209 VAL A C 1
ATOM 1522 O O . VAL A 1 209 ? -5.18 -10.273 4.52 1 98 209 VAL A O 1
ATOM 1525 N N . VAL A 1 210 ? -5.762 -8.352 5.359 1 98.19 210 VAL A N 1
ATOM 1526 C CA . VAL A 1 210 ? -7.188 -8.602 5.184 1 98.19 210 VAL A CA 1
ATOM 1527 C C . VAL A 1 210 ? -7.531 -8.602 3.693 1 98.19 210 VAL A C 1
ATOM 1529 O O . VAL A 1 210 ? -8.375 -9.383 3.246 1 98.19 210 VAL A O 1
ATOM 1532 N N . GLY A 1 211 ? -6.895 -7.684 2.959 1 98.38 211 GLY A N 1
ATOM 1533 C CA . GLY A 1 211 ? -7.121 -7.645 1.522 1 98.38 211 GLY A CA 1
ATOM 1534 C C . GLY A 1 211 ? -6.707 -8.922 0.819 1 98.38 211 GLY A C 1
ATOM 1535 O O . GLY A 1 211 ? -7.438 -9.43 -0.037 1 98.38 211 GLY A O 1
ATOM 1536 N N . THR A 1 212 ? -5.586 -9.422 1.203 1 98.19 212 THR A N 1
ATOM 1537 C CA . THR A 1 212 ? -5.137 -10.695 0.653 1 98.19 212 THR A CA 1
ATOM 1538 C C . THR A 1 212 ? -6.105 -11.812 1.02 1 98.19 212 THR A C 1
ATOM 1540 O O . THR A 1 212 ? -6.441 -12.648 0.18 1 98.19 212 THR A O 1
ATOM 1543 N N . THR A 1 213 ? -6.551 -11.781 2.215 1 98.75 213 THR A N 1
ATOM 1544 C CA . THR A 1 213 ? -7.508 -12.781 2.672 1 98.75 213 THR A CA 1
ATOM 1545 C C . THR A 1 213 ? -8.789 -12.711 1.853 1 98.75 213 THR A C 1
ATOM 1547 O O . THR A 1 213 ? -9.297 -13.734 1.388 1 98.75 213 THR A O 1
ATOM 1550 N N . ILE A 1 214 ? -9.266 -11.594 1.633 1 98.81 214 ILE A N 1
ATOM 1551 C CA . ILE A 1 214 ? -10.5 -11.383 0.887 1 98.81 214 ILE A CA 1
ATOM 1552 C C . ILE A 1 214 ? -10.305 -11.828 -0.562 1 98.81 214 ILE A C 1
ATOM 1554 O O . ILE A 1 214 ? -11.164 -12.508 -1.128 1 98.81 214 ILE A O 1
ATOM 1558 N N . ALA A 1 215 ? -9.234 -11.438 -1.125 1 98.62 215 ALA A N 1
ATOM 1559 C CA . ALA A 1 215 ? -8.953 -11.812 -2.51 1 98.62 215 ALA A CA 1
ATOM 1560 C C . ALA A 1 215 ? -8.977 -13.328 -2.686 1 98.62 215 ALA A C 1
ATOM 1562 O O . ALA A 1 215 ? -9.602 -13.844 -3.613 1 98.62 215 ALA A O 1
ATOM 1563 N N . CYS A 1 216 ? -8.352 -14.047 -1.757 1 98.5 216 CYS A N 1
ATOM 1564 C CA . CYS A 1 216 ? -8.234 -15.5 -1.86 1 98.5 216 CYS A CA 1
ATOM 1565 C C . CYS A 1 216 ? -9.578 -16.172 -1.57 1 98.5 216 CYS A C 1
ATOM 1567 O O . CYS A 1 216 ? -9.984 -17.094 -2.289 1 98.5 216 CYS A O 1
ATOM 1569 N N . VAL A 1 217 ? -10.25 -15.672 -0.566 1 98.75 217 VAL A N 1
ATOM 1570 C CA . VAL A 1 217 ? -11.516 -16.281 -0.173 1 98.75 217 VAL A CA 1
ATOM 1571 C C . VAL A 1 217 ? -12.555 -16.062 -1.268 1 98.75 217 VAL A C 1
ATOM 1573 O O . VAL A 1 217 ? -13.281 -16.984 -1.645 1 98.75 217 VAL A O 1
ATOM 1576 N N . VAL A 1 218 ? -12.633 -14.891 -1.773 1 98.81 218 VAL A N 1
ATOM 1577 C CA . VAL A 1 218 ? -13.602 -14.562 -2.809 1 98.81 218 VAL A CA 1
ATOM 1578 C C . VAL A 1 218 ? -13.289 -15.336 -4.082 1 98.81 218 VAL A C 1
ATOM 1580 O O . VAL A 1 218 ? -14.18 -15.914 -4.707 1 98.81 218 VAL A O 1
ATOM 1583 N N . ALA A 1 219 ? -12.016 -15.328 -4.465 1 98.38 219 ALA A N 1
ATOM 1584 C CA . ALA A 1 219 ? -11.625 -16.062 -5.66 1 98.38 219 ALA A CA 1
ATOM 1585 C C . ALA A 1 219 ? -11.961 -17.547 -5.523 1 98.38 219 ALA A C 1
ATOM 1587 O O . ALA A 1 219 ? -12.492 -18.156 -6.453 1 98.38 219 ALA A O 1
ATOM 1588 N N . HIS A 1 220 ? -11.625 -18.078 -4.375 1 98.12 220 HIS A N 1
ATOM 1589 C CA . HIS A 1 220 ? -11.922 -19.484 -4.121 1 98.12 220 HIS A CA 1
ATOM 1590 C C . HIS A 1 220 ? -13.398 -19.781 -4.316 1 98.12 220 HIS A C 1
ATOM 1592 O O . HIS A 1 220 ? -13.758 -20.766 -4.965 1 98.12 220 HIS A O 1
ATOM 1598 N N . HIS A 1 221 ? -14.242 -19 -3.803 1 98 221 HIS A N 1
ATOM 1599 C CA . HIS A 1 221 ? -15.688 -19.203 -3.885 1 98 221 HIS A CA 1
ATOM 1600 C C . HIS A 1 221 ? -16.188 -19 -5.309 1 98 221 HIS A C 1
ATOM 1602 O O . HIS A 1 221 ? -17.047 -19.75 -5.777 1 98 221 HIS A O 1
ATOM 1608 N N . VAL A 1 222 ? -15.695 -18.016 -5.988 1 97.75 222 VAL A N 1
ATOM 1609 C CA . VAL A 1 222 ? -16.125 -17.734 -7.352 1 97.75 222 VAL A CA 1
ATOM 1610 C C . VAL A 1 222 ? -15.742 -18.891 -8.273 1 97.75 222 VAL A C 1
ATOM 1612 O O . VAL A 1 222 ? -16.562 -19.344 -9.078 1 97.75 222 VAL A O 1
ATOM 1615 N N . TYR A 1 223 ? -14.516 -19.391 -8.125 1 96.38 223 TYR A N 1
ATOM 1616 C CA . TYR A 1 223 ? -14.062 -20.5 -8.977 1 96.38 223 TYR A CA 1
ATOM 1617 C C . TYR A 1 223 ? -14.844 -21.766 -8.672 1 96.38 223 TYR A C 1
ATOM 1619 O O . TYR A 1 223 ? -15.148 -22.547 -9.578 1 96.38 223 TYR A O 1
ATOM 1627 N N . SER A 1 224 ? -15.164 -21.953 -7.43 1 95.25 224 SER A N 1
ATOM 1628 C CA . SER A 1 224 ? -15.945 -23.125 -7.043 1 95.25 224 SER A CA 1
ATOM 1629 C C . SER A 1 224 ? -17.359 -23.062 -7.605 1 95.25 224 SER A C 1
ATOM 1631 O O . SER A 1 224 ? -17.922 -24.078 -8.031 1 95.25 224 SER A O 1
ATOM 1633 N N . LEU A 1 225 ? -17.922 -21.938 -7.637 1 93.62 225 LEU A N 1
ATOM 1634 C CA . LEU A 1 225 ? -19.281 -21.734 -8.133 1 93.62 225 LEU A CA 1
ATOM 1635 C C . LEU A 1 225 ? -19.344 -21.953 -9.641 1 93.62 225 LEU A C 1
ATOM 1637 O O . LEU A 1 225 ? -20.312 -22.531 -10.141 1 93.62 225 LEU A O 1
ATOM 1641 N N . PHE A 1 226 ? -18.344 -21.578 -10.359 1 88.56 226 PHE A N 1
ATOM 1642 C CA . PHE A 1 226 ? -18.375 -21.672 -11.812 1 88.56 226 PHE A CA 1
ATOM 1643 C C . PHE A 1 226 ? -17.859 -23.031 -12.273 1 88.56 226 PHE A C 1
ATOM 1645 O O . PHE A 1 226 ? -18.172 -23.469 -13.383 1 88.56 226 PHE A O 1
ATOM 1652 N N . SER A 1 227 ? -17.031 -23.688 -11.523 1 82.44 227 SER A N 1
ATOM 1653 C CA . SER A 1 227 ? -16.641 -25.047 -11.844 1 82.44 227 SER A CA 1
ATOM 1654 C C . SER A 1 227 ? -17.812 -26.016 -11.664 1 82.44 227 SER A C 1
ATOM 1656 O O . SER A 1 227 ? -18 -26.938 -12.469 1 82.44 227 SER A O 1
ATOM 1658 N N . SER A 1 228 ? -18.562 -25.844 -10.75 1 72.06 228 SER A N 1
ATOM 1659 C CA . SER A 1 228 ? -19.734 -26.672 -10.508 1 72.06 228 SER A CA 1
ATOM 1660 C C . SER A 1 228 ? -20.797 -26.438 -11.578 1 72.06 228 SER A C 1
ATOM 1662 O O . SER A 1 228 ? -21.516 -27.375 -11.953 1 72.06 228 SER A O 1
ATOM 1664 N N . ALA A 1 229 ? -20.844 -25.359 -12.023 1 64.69 229 ALA A N 1
ATOM 1665 C CA . ALA A 1 229 ? -21.828 -25.031 -13.047 1 64.69 229 ALA A CA 1
ATOM 1666 C C . ALA A 1 229 ? -21.5 -25.719 -14.367 1 64.69 229 ALA A C 1
ATOM 1668 O O . ALA A 1 229 ? -22.391 -26.094 -15.125 1 64.69 229 ALA A O 1
ATOM 1669 N N . GLU A 1 230 ? -20.203 -25.734 -14.68 1 62.16 230 GLU A N 1
ATOM 1670 C CA . GLU A 1 230 ? -19.766 -26.438 -15.891 1 62.16 230 GLU A CA 1
ATOM 1671 C C . GLU A 1 230 ? -20.016 -27.938 -15.781 1 62.16 230 GLU A C 1
ATOM 1673 O O . GLU A 1 230 ? -20.312 -28.594 -16.781 1 62.16 230 GLU A O 1
ATOM 1678 N N . GLU A 1 231 ? -19.859 -28.422 -14.648 1 60.69 231 GLU A N 1
ATOM 1679 C CA . GLU A 1 231 ? -20.125 -29.844 -14.453 1 60.69 231 GLU A CA 1
ATOM 1680 C C . GLU A 1 231 ? -21.609 -30.141 -14.492 1 60.69 231 GLU A C 1
ATOM 1682 O O . GLU A 1 231 ? -22.016 -31.219 -14.945 1 60.69 231 GLU A O 1
ATOM 1687 N N . SER A 1 232 ? -22.438 -29.281 -14.07 1 52.53 232 SER A N 1
ATOM 1688 C CA . SER A 1 232 ? -23.875 -29.516 -14.039 1 52.53 232 SER A CA 1
ATOM 1689 C C . SER A 1 232 ? -24.531 -29.203 -15.383 1 52.53 232 SER A C 1
ATOM 1691 O O . SER A 1 232 ? -25.734 -29.375 -15.555 1 52.53 232 SER A O 1
ATOM 1693 N N . ALA A 1 233 ? -23.734 -28.641 -16.281 1 54.22 233 ALA A N 1
ATOM 1694 C CA . ALA A 1 233 ? -24.312 -28.422 -17.594 1 54.22 233 ALA A CA 1
ATOM 1695 C C . ALA A 1 233 ? -24.5 -29.75 -18.344 1 54.22 233 ALA A C 1
ATOM 1697 O O . ALA A 1 233 ? -23.578 -30.562 -18.406 1 54.22 233 ALA A O 1
ATOM 1698 N N . PRO A 1 234 ? -25.828 -30.031 -18.688 1 43.38 234 PRO A N 1
ATOM 1699 C CA . PRO A 1 234 ? -26.094 -31.328 -19.328 1 43.38 234 PRO A CA 1
ATOM 1700 C C . PRO A 1 234 ? -25.219 -31.562 -20.562 1 43.38 234 PRO A C 1
ATOM 1702 O O . PRO A 1 234 ? -24.875 -30.609 -21.266 1 43.38 234 PRO A O 1
ATOM 1705 N N . SER A 1 235 ? -24.453 -32.75 -20.609 1 36.12 235 SER A N 1
ATOM 1706 C CA . SER A 1 235 ? -23.922 -33.219 -21.875 1 36.12 235 SER A CA 1
ATOM 1707 C C . SER A 1 235 ? -25 -33.281 -22.953 1 36.12 235 SER A C 1
ATOM 1709 O O . SER A 1 235 ? -26.109 -33.75 -22.703 1 36.12 235 SER A O 1
ATOM 1711 N N . MET B 1 1 ? 42.594 59.188 52.656 1 25.16 1 MET B N 1
ATOM 1712 C CA . MET B 1 1 ? 42 57.906 52.312 1 25.16 1 MET B CA 1
ATOM 1713 C C . MET B 1 1 ? 40.5 57.938 52.5 1 25.16 1 MET B C 1
ATOM 1715 O O . MET B 1 1 ? 39.844 56.875 52.531 1 25.16 1 MET B O 1
ATOM 1719 N N . SER B 1 2 ? 40.062 59.156 52.906 1 23.73 2 SER B N 1
ATOM 1720 C CA . SER B 1 2 ? 38.781 59.406 53.531 1 23.73 2 SER B CA 1
ATOM 1721 C C . SER B 1 2 ? 37.625 58.969 52.594 1 23.73 2 SER B C 1
ATOM 1723 O O . SER B 1 2 ? 37.812 58.844 51.375 1 23.73 2 SER B O 1
ATOM 1725 N N . LEU B 1 3 ? 36.438 58.938 53.125 1 26.8 3 LEU B N 1
ATOM 1726 C CA . LEU B 1 3 ? 35.125 58.312 53.375 1 26.8 3 LEU B CA 1
ATOM 1727 C C . LEU B 1 3 ? 34.062 58.906 52.438 1 26.8 3 LEU B C 1
ATOM 1729 O O . LEU B 1 3 ? 33.5 59.938 52.719 1 26.8 3 LEU B O 1
ATOM 1733 N N . LEU B 1 4 ? 34.5 59.188 51.125 1 30.09 4 LEU B N 1
ATOM 1734 C CA . LEU B 1 4 ? 33.531 59.969 50.375 1 30.09 4 LEU B CA 1
ATOM 1735 C C . LEU B 1 4 ? 32.156 59.344 50.438 1 30.09 4 LEU B C 1
ATOM 1737 O O . LEU B 1 4 ? 32.031 58.125 50.656 1 30.09 4 LEU B O 1
ATOM 1741 N N . PRO B 1 5 ? 31.109 60.188 50.438 1 31.12 5 PRO B N 1
ATOM 1742 C CA . PRO B 1 5 ? 29.688 60.125 50.781 1 31.12 5 PRO B CA 1
ATOM 1743 C C . PRO B 1 5 ? 28.922 59.125 49.938 1 31.12 5 PRO B C 1
ATOM 1745 O O . PRO B 1 5 ? 29.266 58.906 48.781 1 31.12 5 PRO B O 1
ATOM 1748 N N . LYS B 1 6 ? 28.203 58.094 50.5 1 33.5 6 LYS B N 1
ATOM 1749 C CA . LYS B 1 6 ? 27.328 56.969 50.219 1 33.5 6 LYS B CA 1
ATOM 1750 C C . LYS B 1 6 ? 26.094 57.406 49.406 1 33.5 6 LYS B C 1
ATOM 1752 O O . LYS B 1 6 ? 25.141 57.938 49.969 1 33.5 6 LYS B O 1
ATOM 1757 N N . GLU B 1 7 ? 26.344 58.281 48.375 1 27.97 7 GLU B N 1
ATOM 1758 C CA . GLU B 1 7 ? 25.109 58.75 47.688 1 27.97 7 GLU B CA 1
ATOM 1759 C C . GLU B 1 7 ? 24.188 57.562 47.406 1 27.97 7 GLU B C 1
ATOM 1761 O O . GLU B 1 7 ? 24.641 56.5 46.938 1 27.97 7 GLU B O 1
ATOM 1766 N N . SER B 1 8 ? 23 57.5 48.094 1 26.89 8 SER B N 1
ATOM 1767 C CA . SER B 1 8 ? 21.797 56.688 48.219 1 26.89 8 SER B CA 1
ATOM 1768 C C . SER B 1 8 ? 21.141 56.406 46.875 1 26.89 8 SER B C 1
ATOM 1770 O O . SER B 1 8 ? 20.766 57.344 46.188 1 26.89 8 SER B O 1
ATOM 1772 N N . LEU B 1 9 ? 21.766 55.531 46.031 1 27.02 9 LEU B N 1
ATOM 1773 C CA . LEU B 1 9 ? 21.281 55.062 44.719 1 27.02 9 LEU B CA 1
ATOM 1774 C C . LEU B 1 9 ? 19.797 54.75 44.781 1 27.02 9 LEU B C 1
ATOM 1776 O O . LEU B 1 9 ? 19.359 53.906 45.562 1 27.02 9 LEU B O 1
ATOM 1780 N N . ARG B 1 10 ? 18.906 55.812 44.531 1 26.52 10 ARG B N 1
ATOM 1781 C CA . ARG B 1 10 ? 17.453 55.875 44.375 1 26.52 10 ARG B CA 1
ATOM 1782 C C . ARG B 1 10 ? 16.938 54.781 43.438 1 26.52 10 ARG B C 1
ATOM 1784 O O . ARG B 1 10 ? 17.25 54.812 42.25 1 26.52 10 ARG B O 1
ATOM 1791 N N . SER B 1 11 ? 17 53.469 43.844 1 26.91 11 SER B N 1
ATOM 1792 C CA . SER B 1 11 ? 16.469 52.312 43.094 1 26.91 11 SER B CA 1
ATOM 1793 C C . SER B 1 11 ? 15.031 52.594 42.656 1 26.91 11 SER B C 1
ATOM 1795 O O . SER B 1 11 ? 14.125 52.719 43.469 1 26.91 11 SER B O 1
ATOM 1797 N N . ASP B 1 12 ? 14.867 53.5 41.688 1 25.3 12 ASP B N 1
ATOM 1798 C CA . ASP B 1 12 ? 13.555 53.781 41.125 1 25.3 12 ASP B CA 1
ATOM 1799 C C . ASP B 1 12 ? 12.781 52.5 40.812 1 25.3 12 ASP B C 1
ATOM 1801 O O . ASP B 1 12 ? 13.18 51.719 39.969 1 25.3 12 ASP B O 1
ATOM 1805 N N . ALA B 1 13 ? 12.289 51.812 41.812 1 31.11 13 ALA B N 1
ATOM 1806 C CA . ALA B 1 13 ? 11.367 50.688 41.812 1 31.11 13 ALA B CA 1
ATOM 1807 C C . ALA B 1 13 ? 10.195 50.938 40.875 1 31.11 13 ALA B C 1
ATOM 1809 O O . ALA B 1 13 ? 9.359 51.812 41.125 1 31.11 13 ALA B O 1
ATOM 1810 N N . GLN B 1 14 ? 10.516 50.906 39.5 1 26.67 14 GLN B N 1
ATOM 1811 C CA . GLN B 1 14 ? 9.477 51.031 38.5 1 26.67 14 GLN B CA 1
ATOM 1812 C C . GLN B 1 14 ? 8.219 50.281 38.875 1 26.67 14 GLN B C 1
ATOM 1814 O O . GLN B 1 14 ? 8.305 49.125 39.344 1 26.67 14 GLN B O 1
ATOM 1819 N N . GLU B 1 15 ? 7.211 50.969 39.219 1 28.17 15 GLU B N 1
ATOM 1820 C CA . GLU B 1 15 ? 5.867 50.562 39.594 1 28.17 15 GLU B CA 1
ATOM 1821 C C . GLU B 1 15 ? 5.34 49.469 38.688 1 28.17 15 GLU B C 1
ATOM 1823 O O . GLU B 1 15 ? 5.473 49.531 37.469 1 28.17 15 GLU B O 1
ATOM 1828 N N . PRO B 1 16 ? 5.145 48.25 39.219 1 30.77 16 PRO B N 1
ATOM 1829 C CA . PRO B 1 16 ? 4.672 47.094 38.469 1 30.77 16 PRO B CA 1
ATOM 1830 C C . PRO B 1 16 ? 3.459 47.406 37.594 1 30.77 16 PRO B C 1
ATOM 1832 O O . PRO B 1 16 ? 2.705 48.312 37.875 1 30.77 16 PRO B O 1
ATOM 1835 N N . ALA B 1 17 ? 3.66 47.188 36.281 1 34.62 17 ALA B N 1
ATOM 1836 C CA . ALA B 1 17 ? 2.672 47.406 35.219 1 34.62 17 ALA B CA 1
ATOM 1837 C C . ALA B 1 17 ? 1.293 46.906 35.656 1 34.62 17 ALA B C 1
ATOM 1839 O O . ALA B 1 17 ? 1.181 45.969 36.438 1 34.62 17 ALA B O 1
ATOM 1840 N N . PRO B 1 18 ? 0.303 47.75 35.5 1 31.67 18 PRO B N 1
ATOM 1841 C CA . PRO B 1 18 ? -1.076 47.5 35.938 1 31.67 18 PRO B CA 1
ATOM 1842 C C . PRO B 1 18 ? -1.597 46.125 35.531 1 31.67 18 PRO B C 1
ATOM 1844 O O . PRO B 1 18 ? -1.081 45.5 34.594 1 31.67 18 PRO B O 1
ATOM 1847 N N . HIS B 1 19 ? -2.088 45.375 36.531 1 29.36 19 HIS B N 1
ATOM 1848 C CA . HIS B 1 19 ? -2.822 44.125 36.562 1 29.36 19 HIS B CA 1
ATOM 1849 C C . HIS B 1 19 ? -3.818 44.062 35.406 1 29.36 19 HIS B C 1
ATOM 1851 O O . HIS B 1 19 ? -4.32 45.094 34.938 1 29.36 19 HIS B O 1
ATOM 1857 N N . ALA B 1 20 ? -3.75 42.938 34.688 1 34.97 20 ALA B N 1
ATOM 1858 C CA . ALA B 1 20 ? -4.602 42.469 33.594 1 34.97 20 ALA B CA 1
ATOM 1859 C C . ALA B 1 20 ? -6.066 42.812 33.844 1 34.97 20 ALA B C 1
ATOM 1861 O O . ALA B 1 20 ? -6.609 42.438 34.906 1 34.97 20 ALA B O 1
ATOM 1862 N N . SER B 1 21 ? -6.508 43.906 33.406 1 32.69 21 SER B N 1
ATOM 1863 C CA . SER B 1 21 ? -7.871 44.438 33.469 1 32.69 21 SER B CA 1
ATOM 1864 C C . SER B 1 21 ? -8.898 43.344 33.188 1 32.69 21 SER B C 1
ATOM 1866 O O . SER B 1 21 ? -8.734 42.531 32.25 1 32.69 21 SER B O 1
ATOM 1868 N N . HIS B 1 22 ? -9.578 42.812 34.219 1 30.52 22 HIS B N 1
ATOM 1869 C CA . HIS B 1 22 ? -10.805 42.031 34.25 1 30.52 22 HIS B CA 1
ATOM 1870 C C . HIS B 1 22 ? -11.844 42.562 33.281 1 30.52 22 HIS B C 1
ATOM 1872 O O . HIS B 1 22 ? -12.07 43.75 33.188 1 30.52 22 HIS B O 1
ATOM 1878 N N . CYS B 1 23 ? -12.078 41.969 32.062 1 32.59 23 CYS B N 1
ATOM 1879 C CA . CYS B 1 23 ? -13.148 42.438 31.203 1 32.59 23 CYS B CA 1
ATOM 1880 C C . CYS B 1 23 ? -14.422 42.688 32 1 32.59 23 CYS B C 1
ATOM 1882 O O . CYS B 1 23 ? -14.852 41.844 32.781 1 32.59 23 CYS B O 1
ATOM 1884 N N . PRO B 1 24 ? -14.711 43.969 32.375 1 35.84 24 PRO B N 1
ATOM 1885 C CA . PRO B 1 24 ? -15.773 44.281 33.312 1 35.84 24 PRO B CA 1
ATOM 1886 C C . PRO B 1 24 ? -17.078 43.562 33.031 1 35.84 24 PRO B C 1
ATOM 1888 O O . PRO B 1 24 ? -17.922 43.438 33.906 1 35.84 24 PRO B O 1
ATOM 1891 N N . ARG B 1 25 ? -17.5 43.688 31.75 1 34.62 25 ARG B N 1
ATOM 1892 C CA . ARG B 1 25 ? -18.859 43.188 31.656 1 34.62 25 ARG B CA 1
ATOM 1893 C C . ARG B 1 25 ? -18.891 41.688 32.062 1 34.62 25 ARG B C 1
ATOM 1895 O O . ARG B 1 25 ? -19.75 41.281 32.844 1 34.62 25 ARG B O 1
ATOM 1902 N N . CYS B 1 26 ? -18.516 40.719 30.969 1 32.12 26 CYS B N 1
ATOM 1903 C CA . CYS B 1 26 ? -18.797 39.312 31.188 1 32.12 26 CYS B CA 1
ATOM 1904 C C . CYS B 1 26 ? -17.766 38.688 32.125 1 32.12 26 CYS B C 1
ATOM 1906 O O . CYS B 1 26 ? -16.562 38.875 31.938 1 32.12 26 CYS B O 1
ATOM 1908 N N . GLY B 1 27 ? -17.922 38.719 33.375 1 30.25 27 GLY B N 1
ATOM 1909 C CA . GLY B 1 27 ? -17.125 38.125 34.438 1 30.25 27 GLY B CA 1
ATOM 1910 C C . GLY B 1 27 ? -16.359 36.906 34.031 1 30.25 27 GLY B C 1
ATOM 1911 O O . GLY B 1 27 ? -15.172 36.781 34.312 1 30.25 27 GLY B O 1
ATOM 1912 N N . ALA B 1 28 ? -17.062 35.719 34.062 1 33.5 28 ALA B N 1
ATOM 1913 C CA . ALA B 1 28 ? -16.547 34.344 34.156 1 33.5 28 ALA B CA 1
ATOM 1914 C C . ALA B 1 28 ? -15.859 33.938 32.875 1 33.5 28 ALA B C 1
ATOM 1916 O O . ALA B 1 28 ? -16.156 34.469 31.797 1 33.5 28 ALA B O 1
ATOM 1917 N N . GLY B 1 29 ? -14.641 33.188 32.906 1 32.69 29 GLY B N 1
ATOM 1918 C CA . GLY B 1 29 ? -13.773 32.531 31.938 1 32.69 29 GLY B CA 1
ATOM 1919 C C . GLY B 1 29 ? -14.531 31.859 30.812 1 32.69 29 GLY B C 1
ATOM 1920 O O . GLY B 1 29 ? -13.961 31.047 30.078 1 32.69 29 GLY B O 1
ATOM 1921 N N . ARG B 1 30 ? -15.836 31.844 30.844 1 32.84 30 ARG B N 1
ATOM 1922 C CA . ARG B 1 30 ? -16.656 31.094 29.891 1 32.84 30 ARG B CA 1
ATOM 1923 C C . ARG B 1 30 ? -16.469 31.625 28.469 1 32.84 30 ARG B C 1
ATOM 1925 O O . ARG B 1 30 ? -17.109 31.156 27.531 1 32.84 30 ARG B O 1
ATOM 1932 N N . CYS B 1 31 ? -15.844 32.719 28.391 1 31.81 31 CYS B N 1
ATOM 1933 C CA . CYS B 1 31 ? -15.898 33.281 27.047 1 31.81 31 CYS B CA 1
ATOM 1934 C C . CYS B 1 31 ? -15.102 32.438 26.062 1 31.81 31 CYS B C 1
ATOM 1936 O O . CYS B 1 31 ? -15.32 32.531 24.859 1 31.81 31 CYS B O 1
ATOM 1938 N N . PHE B 1 32 ? -13.93 32.031 26.453 1 35.66 32 PHE B N 1
ATOM 1939 C CA . PHE B 1 32 ? -13.133 31.344 25.453 1 35.66 32 PHE B CA 1
ATOM 1940 C C . PHE B 1 32 ? -13.773 30.031 25.047 1 35.66 32 PHE B C 1
ATOM 1942 O O . PHE B 1 32 ? -13.43 29.453 24.016 1 35.66 32 PHE B O 1
ATOM 1949 N N . ALA B 1 33 ? -14.5 29.344 25.891 1 37.78 33 ALA B N 1
ATOM 1950 C CA . ALA B 1 33 ? -15.125 28.078 25.531 1 37.78 33 ALA B CA 1
ATOM 1951 C C . ALA B 1 33 ? -16.266 28.281 24.531 1 37.78 33 ALA B C 1
ATOM 1953 O O . ALA B 1 33 ? -16.703 27.328 23.875 1 37.78 33 ALA B O 1
ATOM 1954 N N . ALA B 1 34 ? -16.922 29.344 24.484 1 40.5 34 ALA B N 1
ATOM 1955 C CA . ALA B 1 34 ? -18.094 29.531 23.625 1 40.5 34 ALA B CA 1
ATOM 1956 C C . ALA B 1 34 ? -17.688 29.75 22.172 1 40.5 34 ALA B C 1
ATOM 1958 O O . ALA B 1 34 ? -18.422 29.375 21.25 1 40.5 34 ALA B O 1
ATOM 1959 N N . ALA B 1 35 ? -16.625 30.469 21.859 1 42.47 35 ALA B N 1
ATOM 1960 C CA . ALA B 1 35 ? -16.25 30.703 20.469 1 42.47 35 ALA B CA 1
ATOM 1961 C C . ALA B 1 35 ? -15.773 29.422 19.812 1 42.47 35 ALA B C 1
ATOM 1963 O O . ALA B 1 35 ? -15.984 29.219 18.609 1 42.47 35 ALA B O 1
ATOM 1964 N N . ARG B 1 36 ? -15.055 28.484 20.422 1 41.97 36 ARG B N 1
ATOM 1965 C CA . ARG B 1 36 ? -14.711 27.156 19.891 1 41.97 36 ARG B CA 1
ATOM 1966 C C . ARG B 1 36 ? -15.945 26.281 19.75 1 41.97 36 ARG B C 1
ATOM 1968 O O . ARG B 1 36 ? -15.969 25.359 18.938 1 41.97 36 ARG B O 1
ATOM 1975 N N . SER B 1 37 ? -16.938 26.422 20.594 1 44.03 37 SER B N 1
ATOM 1976 C CA . SER B 1 37 ? -18.172 25.641 20.562 1 44.03 37 SER B CA 1
ATOM 1977 C C . SER B 1 37 ? -19.031 25.984 19.359 1 44.03 37 SER B C 1
ATOM 1979 O O . SER B 1 37 ? -19.641 25.109 18.75 1 44.03 37 SER B O 1
ATOM 1981 N N . SER B 1 38 ? -19.219 27.234 19.031 1 47.34 38 SER B N 1
ATOM 1982 C CA . SER B 1 38 ? -20.141 27.594 17.969 1 47.34 38 SER B CA 1
ATOM 1983 C C . SER B 1 38 ? -19.578 27.266 16.594 1 47.34 38 SER B C 1
ATOM 1985 O O . SER B 1 38 ? -20.297 26.812 15.703 1 47.34 38 SER B O 1
ATOM 1987 N N . ARG B 1 39 ? -18.344 27.562 16.266 1 45.56 39 ARG B N 1
ATOM 1988 C CA . ARG B 1 39 ? -17.75 27.297 14.961 1 45.56 39 ARG B CA 1
ATOM 1989 C C . ARG B 1 39 ? -17.594 25.812 14.719 1 45.56 39 ARG B C 1
ATOM 1991 O O . ARG B 1 39 ? -17.734 25.344 13.586 1 45.56 39 ARG B O 1
ATOM 1998 N N . GLY B 1 40 ? -17.25 25.016 15.727 1 50.75 40 GLY B N 1
ATOM 1999 C CA . GLY B 1 40 ? -17.125 23.578 15.648 1 50.75 40 GLY B CA 1
ATOM 2000 C C . GLY B 1 40 ? -18.438 22.875 15.344 1 50.75 40 GLY B C 1
ATOM 2001 O O . GLY B 1 40 ? -18.469 21.891 14.609 1 50.75 40 GLY B O 1
ATOM 2002 N N . THR B 1 41 ? -19.5 23.359 15.961 1 52.91 41 THR B N 1
ATOM 2003 C CA . THR B 1 41 ? -20.812 22.766 15.742 1 52.91 41 THR B CA 1
ATOM 2004 C C . THR B 1 41 ? -21.297 23.031 14.312 1 52.91 41 THR B C 1
ATOM 2006 O O . THR B 1 41 ? -21.875 22.141 13.688 1 52.91 41 THR B O 1
ATOM 2009 N N . SER B 1 42 ? -21.062 24.297 13.805 1 55.81 42 SER B N 1
ATOM 2010 C CA . SER B 1 42 ? -21.516 24.625 12.453 1 55.81 42 SER B CA 1
ATOM 2011 C C . SER B 1 42 ? -20.719 23.844 11.406 1 55.81 42 SER B C 1
ATOM 2013 O O . SER B 1 42 ? -21.297 23.297 10.461 1 55.81 42 SER B O 1
ATOM 2015 N N . SER B 1 43 ? -19.453 23.75 11.625 1 63.41 43 SER B N 1
ATOM 2016 C CA . SER B 1 43 ? -18.609 23.062 10.648 1 63.41 43 SER B CA 1
ATOM 2017 C C . SER B 1 43 ? -18.844 21.562 10.68 1 63.41 43 SER B C 1
ATOM 2019 O O . SER B 1 43 ? -18.844 20.906 9.633 1 63.41 43 SER B O 1
ATOM 2021 N N . ARG B 1 44 ? -19.25 21.078 11.812 1 65.62 44 ARG B N 1
ATOM 2022 C CA . ARG B 1 44 ? -19.578 19.656 11.953 1 65.62 44 ARG B CA 1
ATOM 2023 C C . ARG B 1 44 ? -20.875 19.312 11.227 1 65.62 44 ARG B C 1
ATOM 2025 O O . ARG B 1 44 ? -20.938 18.297 10.523 1 65.62 44 ARG B O 1
ATOM 2032 N N . ALA B 1 45 ? -21.734 20.188 11.391 1 65.94 45 ALA B N 1
ATOM 2033 C CA . ALA B 1 45 ? -23.016 20.031 10.688 1 65.94 45 ALA B CA 1
ATOM 2034 C C . ALA B 1 45 ? -22.797 20.047 9.172 1 65.94 45 ALA B C 1
ATOM 2036 O O . ALA B 1 45 ? -23.484 19.312 8.438 1 65.94 45 ALA B O 1
ATOM 2037 N N . GLU B 1 46 ? -21.812 20.672 8.781 1 75.69 46 GLU B N 1
ATOM 2038 C CA . GLU B 1 46 ? -21.578 20.812 7.34 1 75.69 46 GLU B CA 1
ATOM 2039 C C . GLU B 1 46 ? -21.047 19.516 6.742 1 75.69 46 GLU B C 1
ATOM 2041 O O . GLU B 1 46 ? -21.516 19.062 5.691 1 75.69 46 GLU B O 1
ATOM 2046 N N . TYR B 1 47 ? -20.234 18.781 7.422 1 84.06 47 TYR B N 1
ATOM 2047 C CA . TYR B 1 47 ? -19.688 17.516 6.938 1 84.06 47 TYR B CA 1
ATOM 2048 C C . TYR B 1 47 ? -20.766 16.438 6.879 1 84.06 47 TYR B C 1
ATOM 2050 O O . TYR B 1 47 ? -20.922 15.773 5.852 1 84.06 47 TYR B O 1
ATOM 2058 N N . LEU B 1 48 ? -21.5 16.391 7.879 1 85.12 48 LEU B N 1
ATOM 2059 C CA . LEU B 1 48 ? -22.5 15.328 7.965 1 85.12 48 LEU B CA 1
ATOM 2060 C C . LEU B 1 48 ? -23.719 15.648 7.113 1 85.12 48 LEU B C 1
ATOM 2062 O O . LEU B 1 48 ? -24.484 14.75 6.742 1 85.12 48 LEU B O 1
ATOM 2066 N N . ASP B 1 49 ? -23.688 16.891 6.691 1 85.25 49 ASP B N 1
ATOM 2067 C CA . ASP B 1 49 ? -24.859 17.312 5.918 1 85.25 49 ASP B CA 1
ATOM 2068 C C . ASP B 1 49 ? -24.531 17.359 4.426 1 85.25 49 ASP B C 1
ATOM 2070 O O . ASP B 1 49 ? -25.438 17.469 3.594 1 85.25 49 ASP B O 1
ATOM 2074 N N . THR B 1 50 ? -23.375 17.312 4.102 1 87.31 50 THR B N 1
ATOM 2075 C CA . THR B 1 50 ? -22.969 17.375 2.701 1 87.31 50 THR B CA 1
ATOM 2076 C C . THR B 1 50 ? -23.328 16.062 1.989 1 87.31 50 THR B C 1
ATOM 2078 O O . THR B 1 50 ? -23.281 14.992 2.59 1 87.31 50 THR B O 1
ATOM 2081 N N . SER B 1 51 ? -23.703 16.172 0.811 1 92.62 51 SER B N 1
ATOM 2082 C CA . SER B 1 51 ? -24.062 15.023 -0.005 1 92.62 51 SER B CA 1
ATOM 2083 C C . SER B 1 51 ? -22.875 14.094 -0.2 1 92.62 51 SER B C 1
ATOM 2085 O O . SER B 1 51 ? -21.75 14.547 -0.414 1 92.62 51 SER B O 1
ATOM 2087 N N . LEU B 1 52 ? -23.203 12.844 -0.189 1 94.12 52 LEU B N 1
ATOM 2088 C CA . LEU B 1 52 ? -22.188 11.82 -0.415 1 94.12 52 LEU B CA 1
ATOM 2089 C C . LEU B 1 52 ? -21.578 11.961 -1.806 1 94.12 52 LEU B C 1
ATOM 2091 O O . LEU B 1 52 ? -20.406 11.617 -2.014 1 94.12 52 LEU B O 1
ATOM 2095 N N . TYR B 1 53 ? -22.359 12.469 -2.697 1 94.19 53 TYR B N 1
ATOM 2096 C CA . TYR B 1 53 ? -21.969 12.562 -4.102 1 94.19 53 TYR B CA 1
ATOM 2097 C C . TYR B 1 53 ? -20.781 13.5 -4.285 1 94.19 53 TYR B C 1
ATOM 2099 O O . TYR B 1 53 ? -19.969 13.312 -5.195 1 94.19 53 TYR B O 1
ATOM 2107 N N . VAL B 1 54 ? -20.703 14.438 -3.461 1 93.94 54 VAL B N 1
ATOM 2108 C CA . VAL B 1 54 ? -19.609 15.398 -3.545 1 93.94 54 VAL B CA 1
ATOM 2109 C C . VAL B 1 54 ? -18.281 14.703 -3.24 1 93.94 54 VAL B C 1
ATOM 2111 O O . VAL B 1 54 ? -17.312 14.844 -3.988 1 93.94 54 VAL B O 1
ATOM 2114 N N . ASP B 1 55 ? -18.25 13.938 -2.178 1 94.69 55 ASP B N 1
ATOM 2115 C CA . ASP B 1 55 ? -17.047 13.227 -1.778 1 94.69 55 ASP B CA 1
ATOM 2116 C C . ASP B 1 55 ? -16.703 12.125 -2.785 1 94.69 55 ASP B C 1
ATOM 2118 O O . ASP B 1 55 ? -15.531 11.953 -3.141 1 94.69 55 ASP B O 1
ATOM 2122 N N . VAL B 1 56 ? -17.688 11.406 -3.297 1 96.69 56 VAL B N 1
ATOM 2123 C CA . VAL B 1 56 ? -17.484 10.328 -4.254 1 96.69 56 VAL B CA 1
ATOM 2124 C C . VAL B 1 56 ? -16.906 10.891 -5.551 1 96.69 56 VAL B C 1
ATOM 2126 O O . VAL B 1 56 ? -15.969 10.32 -6.117 1 96.69 56 VAL B O 1
ATOM 2129 N N . ARG B 1 57 ? -17.406 11.969 -6.012 1 96.12 57 ARG B N 1
ATOM 2130 C CA . ARG B 1 57 ? -16.984 12.57 -7.27 1 96.12 57 ARG B CA 1
ATOM 2131 C C . ARG B 1 57 ? -15.539 13.062 -7.172 1 96.12 57 ARG B C 1
ATOM 2133 O O . ARG B 1 57 ? -14.812 13.07 -8.164 1 96.12 57 ARG B O 1
ATOM 2140 N N . ALA B 1 58 ? -15.156 13.414 -6.035 1 93.88 58 ALA B N 1
ATOM 2141 C CA . ALA B 1 58 ? -13.797 13.922 -5.832 1 93.88 58 ALA B CA 1
ATOM 2142 C C . ALA B 1 58 ? -12.797 12.773 -5.758 1 93.88 58 ALA B C 1
ATOM 2144 O O . ALA B 1 58 ? -11.641 12.93 -6.164 1 93.88 58 ALA B O 1
ATOM 2145 N N . ARG B 1 59 ? -13.203 11.648 -5.305 1 95.38 59 ARG B N 1
ATOM 2146 C CA . ARG B 1 59 ? -12.305 10.539 -5.004 1 95.38 59 ARG B CA 1
ATOM 2147 C C . ARG B 1 59 ? -12.281 9.531 -6.148 1 95.38 59 ARG B C 1
ATOM 2149 O O . ARG B 1 59 ? -11.227 8.977 -6.469 1 95.38 59 ARG B O 1
ATOM 2156 N N . LEU B 1 60 ? -13.305 9.391 -6.82 1 96.81 60 LEU B N 1
ATOM 2157 C CA . LEU B 1 60 ? -13.508 8.281 -7.738 1 96.81 60 LEU B CA 1
ATOM 2158 C C . LEU B 1 60 ? -12.578 8.391 -8.938 1 96.81 60 LEU B C 1
ATOM 2160 O O . LEU B 1 60 ? -11.938 7.406 -9.32 1 96.81 60 LEU B O 1
ATOM 2164 N N . PRO B 1 61 ? -12.445 9.547 -9.586 1 96.12 61 PRO B N 1
ATOM 2165 C CA . PRO B 1 61 ? -11.555 9.602 -10.758 1 96.12 61 PRO B CA 1
ATOM 2166 C C . PRO B 1 61 ? -10.109 9.242 -10.422 1 96.12 61 PRO B C 1
ATOM 2168 O O . PRO B 1 61 ? -9.438 8.57 -11.203 1 96.12 61 PRO B O 1
ATOM 2171 N N . TRP B 1 62 ? -9.703 9.703 -9.32 1 93.44 62 TRP B N 1
ATOM 2172 C CA . TRP B 1 62 ? -8.344 9.398 -8.875 1 93.44 62 TRP B CA 1
ATOM 2173 C C . 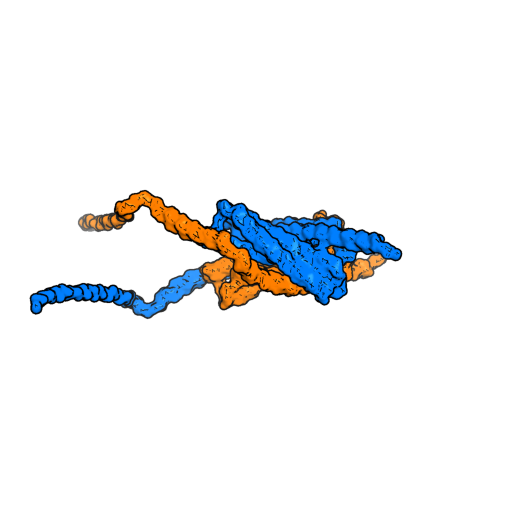TRP B 1 62 ? -8.18 7.906 -8.617 1 93.44 62 TRP B C 1
ATOM 2175 O O . TRP B 1 62 ? -7.176 7.309 -9.008 1 93.44 62 TRP B O 1
ATOM 2185 N N . LEU B 1 63 ? -9.172 7.355 -7.996 1 96.12 63 LEU B N 1
ATOM 2186 C CA . LEU B 1 63 ? -9.094 5.934 -7.664 1 96.12 63 LEU B CA 1
ATOM 2187 C C . LEU B 1 63 ? -9.094 5.082 -8.93 1 96.12 63 LEU B C 1
ATOM 2189 O O . LEU B 1 63 ? -8.344 4.102 -9.016 1 96.12 63 LEU B O 1
ATOM 2193 N N . VAL B 1 64 ? -9.898 5.422 -9.844 1 97.19 64 VAL B N 1
ATOM 2194 C CA . VAL B 1 64 ? -9.969 4.676 -11.094 1 97.19 64 VAL B CA 1
ATOM 2195 C C . VAL B 1 64 ? -8.672 4.848 -11.875 1 97.19 64 VAL B C 1
ATOM 2197 O O . VAL B 1 64 ? -8.125 3.877 -12.406 1 97.19 64 VAL B O 1
ATOM 2200 N N . GLY B 1 65 ? -8.18 6.09 -12 1 97.12 65 GLY B N 1
ATOM 2201 C CA . GLY B 1 65 ? -6.918 6.332 -12.68 1 97.12 65 GLY B CA 1
ATOM 2202 C C . GLY B 1 65 ? -5.75 5.594 -12.055 1 97.12 65 GLY B C 1
ATOM 2203 O O . GLY B 1 65 ? -4.926 5.008 -12.758 1 97.12 65 GLY B O 1
ATOM 2204 N N . LEU B 1 66 ? -5.699 5.617 -10.75 1 96.75 66 LEU B N 1
ATOM 2205 C CA . LEU B 1 66 ? -4.629 4.934 -10.031 1 96.75 66 LEU B CA 1
ATOM 2206 C C . LEU B 1 66 ? -4.727 3.422 -10.219 1 96.75 66 LEU B C 1
ATOM 2208 O O . LEU B 1 66 ? -3.707 2.742 -10.352 1 96.75 66 LEU B O 1
ATOM 2212 N N . MET B 1 67 ? -5.922 2.875 -10.195 1 96.44 67 MET B N 1
ATOM 2213 C CA . MET B 1 67 ? -6.129 1.444 -10.398 1 96.44 67 MET B CA 1
ATOM 2214 C C . MET B 1 67 ? -5.613 1.011 -11.766 1 96.44 67 MET B C 1
ATOM 2216 O O . MET B 1 67 ? -4.996 -0.046 -11.898 1 96.44 67 MET B O 1
ATOM 2220 N N . LEU B 1 68 ? -5.859 1.781 -12.773 1 96.81 68 LEU B N 1
ATOM 2221 C CA . LEU B 1 68 ? -5.434 1.439 -14.125 1 96.81 68 LEU B CA 1
ATOM 2222 C C . LEU B 1 68 ? -3.91 1.396 -14.219 1 96.81 68 LEU B C 1
ATOM 2224 O O . LEU B 1 68 ? -3.346 0.465 -14.797 1 96.81 68 LEU B O 1
ATOM 2228 N N . VAL B 1 69 ? -3.254 2.355 -13.609 1 96.81 69 VAL B N 1
ATOM 2229 C CA . VAL B 1 69 ? -1.796 2.381 -13.664 1 96.81 69 VAL B CA 1
ATOM 2230 C C . VAL B 1 69 ? -1.229 1.272 -12.773 1 96.81 69 VAL B C 1
ATOM 2232 O O . VAL B 1 69 ? -0.27 0.596 -13.156 1 96.81 69 VAL B O 1
ATOM 2235 N N . GLN B 1 70 ? -1.866 1.149 -11.68 1 95.62 70 GLN B N 1
ATOM 2236 C CA . GLN B 1 70 ? -1.429 0.138 -10.719 1 95.62 70 GLN B CA 1
ATOM 2237 C C . GLN B 1 70 ? -1.58 -1.267 -11.297 1 95.62 70 GLN B C 1
ATOM 2239 O O . GLN B 1 70 ? -0.804 -2.166 -10.969 1 95.62 70 GLN B O 1
ATOM 2244 N N . SER B 1 71 ? -2.488 -1.445 -12.164 1 95.75 71 SER B N 1
ATOM 2245 C CA . SER B 1 71 ? -2.752 -2.754 -12.758 1 95.75 71 SER B CA 1
ATOM 2246 C C . SER B 1 71 ? -1.628 -3.176 -13.695 1 95.75 71 SER B C 1
ATOM 2248 O O . SER B 1 71 ? -1.531 -4.344 -14.07 1 95.75 71 SER B O 1
ATOM 2250 N N . LEU B 1 72 ? -0.735 -2.297 -13.969 1 96.25 72 LEU B N 1
ATOM 2251 C CA . LEU B 1 72 ? 0.426 -2.639 -14.781 1 96.25 72 LEU B CA 1
ATOM 2252 C C . LEU B 1 72 ? 1.326 -3.633 -14.055 1 96.25 72 LEU B C 1
ATOM 2254 O O . LEU B 1 72 ? 2.113 -4.34 -14.688 1 96.25 72 LEU B O 1
ATOM 2258 N N . SER B 1 73 ? 1.207 -3.676 -12.719 1 95.88 73 SER B N 1
ATOM 2259 C CA . SER B 1 73 ? 1.944 -4.68 -11.961 1 95.88 73 SER B CA 1
ATOM 2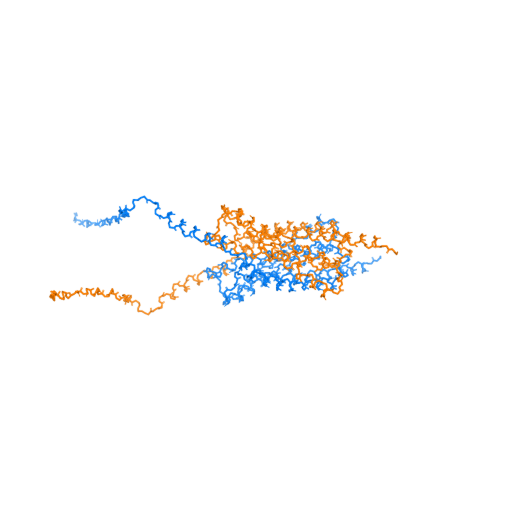260 C C . SER B 1 73 ? 1.557 -6.09 -12.391 1 95.88 73 SER B C 1
ATOM 2262 O O . SER B 1 73 ? 2.385 -7.004 -12.367 1 95.88 73 SER B O 1
ATOM 2264 N N . GLY B 1 74 ? 0.302 -6.234 -12.781 1 94.38 74 GLY B N 1
ATOM 2265 C CA . GLY B 1 74 ? -0.158 -7.527 -13.266 1 94.38 74 GLY B CA 1
ATOM 2266 C C . GLY B 1 74 ? 0.554 -7.977 -14.531 1 94.38 74 GLY B C 1
ATOM 2267 O O . GLY B 1 74 ? 0.818 -9.172 -14.711 1 94.38 74 GLY B O 1
ATOM 2268 N N . VAL B 1 75 ? 0.863 -7.027 -15.383 1 94.06 75 VAL B N 1
ATOM 2269 C CA . VAL B 1 75 ? 1.591 -7.336 -16.609 1 94.06 75 VAL B CA 1
ATOM 2270 C C . VAL B 1 75 ? 2.982 -7.859 -16.266 1 94.06 75 VAL B C 1
ATOM 2272 O O . VAL B 1 75 ? 3.469 -8.805 -16.891 1 94.06 75 VAL B O 1
ATOM 2275 N N . ILE B 1 76 ? 3.588 -7.293 -15.281 1 96.38 76 ILE B N 1
ATOM 2276 C CA . ILE B 1 76 ? 4.906 -7.73 -14.844 1 96.38 76 ILE B CA 1
ATOM 2277 C C . ILE B 1 76 ? 4.832 -9.164 -14.336 1 96.38 76 ILE B C 1
ATOM 2279 O O . ILE B 1 76 ? 5.672 -10 -14.688 1 96.38 76 ILE B O 1
ATOM 2283 N N . VAL B 1 77 ? 3.863 -9.469 -13.578 1 95.12 77 VAL B N 1
ATOM 2284 C CA . VAL B 1 77 ? 3.695 -10.805 -13.016 1 95.12 77 VAL B CA 1
ATOM 2285 C C . VAL B 1 77 ? 3.465 -11.812 -14.141 1 95.12 77 VAL B C 1
ATOM 2287 O O . VAL B 1 77 ? 3.988 -12.93 -14.094 1 95.12 77 VAL B O 1
ATOM 2290 N N . GLU B 1 78 ? 2.734 -11.398 -15.117 1 92.88 78 GLU B N 1
ATOM 2291 C CA . GLU B 1 78 ? 2.473 -12.289 -16.234 1 92.88 78 GLU B CA 1
ATOM 2292 C C . GLU B 1 78 ? 3.75 -12.578 -17.031 1 92.88 78 GLU B C 1
ATOM 2294 O O . GLU B 1 78 ? 3.941 -13.688 -17.516 1 92.88 78 GLU B O 1
ATOM 2299 N N . ILE B 1 79 ? 4.566 -11.617 -17.188 1 94.69 79 ILE B N 1
ATOM 2300 C CA . ILE B 1 79 ? 5.844 -11.789 -17.859 1 94.69 79 ILE B CA 1
ATOM 2301 C C . ILE B 1 79 ? 6.703 -12.797 -17.094 1 94.69 79 ILE B C 1
ATOM 2303 O O . ILE B 1 79 ? 7.41 -13.609 -17.703 1 94.69 79 ILE B O 1
ATOM 2307 N N . PHE B 1 80 ? 6.535 -12.82 -15.781 1 96.62 80 PHE B N 1
ATOM 2308 C CA . PHE B 1 80 ? 7.328 -13.719 -14.953 1 96.62 80 PHE B CA 1
ATOM 2309 C C . PHE B 1 80 ? 6.48 -14.875 -14.445 1 96.62 80 PHE B C 1
ATOM 2311 O O . PHE B 1 80 ? 6.676 -15.359 -13.328 1 96.62 80 PHE B O 1
ATOM 2318 N N . SER B 1 81 ? 5.48 -15.25 -15.227 1 93.5 81 SER B N 1
ATOM 2319 C CA . SER B 1 81 ? 4.512 -16.25 -14.789 1 93.5 81 SER B CA 1
ATOM 2320 C C . SER B 1 81 ? 5.188 -17.578 -14.484 1 93.5 81 SER B C 1
ATOM 2322 O O . SER B 1 81 ? 4.809 -18.266 -13.539 1 93.5 81 SER B O 1
ATOM 2324 N N . SER B 1 82 ? 6.188 -18.016 -15.258 1 94.94 82 SER B N 1
ATOM 2325 C CA . SER B 1 82 ? 6.898 -19.266 -15.008 1 94.94 82 SER B CA 1
ATOM 2326 C C . SER B 1 82 ? 7.656 -19.203 -13.68 1 94.94 82 SER B C 1
ATOM 2328 O O . SER B 1 82 ? 7.633 -20.172 -12.906 1 94.94 82 SER B O 1
ATOM 2330 N N . LEU B 1 83 ? 8.297 -18.062 -13.445 1 95.44 83 LEU B N 1
ATOM 2331 C CA . LEU B 1 83 ? 9.016 -17.859 -12.195 1 95.44 83 LEU B CA 1
ATOM 2332 C C . LEU B 1 83 ? 8.078 -17.984 -11 1 95.44 83 LEU B C 1
ATOM 2334 O O . LEU B 1 83 ? 8.383 -18.672 -10.023 1 95.44 83 LEU B O 1
ATOM 2338 N N . ILE B 1 84 ? 6.965 -17.375 -11.102 1 93.5 84 ILE B N 1
ATOM 2339 C CA . ILE B 1 84 ? 5.992 -17.281 -10.023 1 93.5 84 ILE B CA 1
ATOM 2340 C C . ILE B 1 84 ? 5.375 -18.656 -9.773 1 93.5 84 ILE B C 1
ATOM 2342 O O . ILE B 1 84 ? 5.18 -19.062 -8.625 1 93.5 84 ILE B O 1
ATOM 2346 N N . SER B 1 85 ? 5.082 -19.375 -10.867 1 91.81 85 SER B N 1
ATOM 2347 C CA . SER B 1 85 ? 4.504 -20.719 -10.75 1 91.81 85 SER B CA 1
ATOM 2348 C C . SER B 1 85 ? 5.488 -21.688 -10.102 1 91.81 85 SER B C 1
ATOM 2350 O O . SER B 1 85 ? 5.082 -22.578 -9.352 1 91.81 85 SER B O 1
ATOM 2352 N N . ASP B 1 86 ? 6.73 -21.469 -10.383 1 92.69 86 ASP B N 1
ATOM 2353 C CA . ASP B 1 86 ? 7.754 -22.375 -9.883 1 92.69 86 ASP B CA 1
ATOM 2354 C C . ASP B 1 86 ? 8.109 -22.062 -8.43 1 92.69 86 ASP B C 1
ATOM 2356 O O . ASP B 1 86 ? 8.641 -22.922 -7.715 1 92.69 86 ASP B O 1
ATOM 2360 N N . HIS B 1 87 ? 7.836 -20.828 -8.008 1 93.12 87 HIS B N 1
ATOM 2361 C CA . HIS B 1 87 ? 8.234 -20.375 -6.68 1 93.12 87 HIS B CA 1
ATOM 2362 C C . HIS B 1 87 ? 7.098 -19.625 -5.992 1 93.12 87 HIS B C 1
ATOM 2364 O O . HIS B 1 87 ? 7.141 -18.406 -5.871 1 93.12 87 HIS B O 1
ATOM 2370 N N . ILE B 1 88 ? 6.211 -20.312 -5.402 1 92.06 88 ILE B N 1
ATOM 2371 C CA . ILE B 1 88 ? 5 -19.766 -4.797 1 92.06 88 ILE B CA 1
ATOM 2372 C C . ILE B 1 88 ? 5.371 -18.828 -3.643 1 92.06 88 ILE B C 1
ATOM 2374 O O . ILE B 1 88 ? 4.609 -17.938 -3.293 1 92.06 88 ILE B O 1
ATOM 2378 N N . VAL B 1 89 ? 6.559 -19.047 -3.113 1 93.75 89 VAL B N 1
ATOM 2379 C CA . VAL B 1 89 ? 7.031 -18.219 -2.006 1 93.75 89 VAL B CA 1
ATOM 2380 C C . VAL B 1 89 ? 7.129 -16.766 -2.447 1 93.75 89 VAL B C 1
ATOM 2382 O O . VAL B 1 89 ? 6.875 -15.852 -1.657 1 93.75 89 VAL B O 1
ATOM 2385 N N . LEU B 1 90 ? 7.457 -16.562 -3.693 1 95.25 90 LEU B N 1
ATOM 2386 C CA . LEU B 1 90 ? 7.52 -15.203 -4.215 1 95.25 90 LEU B CA 1
ATOM 2387 C C . LEU B 1 90 ? 6.148 -14.539 -4.148 1 95.25 90 LEU B C 1
ATOM 2389 O O . LEU B 1 90 ? 6.043 -13.375 -3.758 1 95.25 90 LEU B O 1
ATOM 2393 N N . THR B 1 91 ? 5.098 -15.266 -4.488 1 94.38 91 THR B N 1
ATOM 2394 C CA . THR B 1 91 ? 3.74 -14.742 -4.398 1 94.38 91 THR B CA 1
ATOM 2395 C C . THR B 1 91 ? 3.359 -14.469 -2.947 1 94.38 91 THR B C 1
ATOM 2397 O O . THR B 1 91 ? 2.73 -13.445 -2.646 1 94.38 91 THR B O 1
ATOM 2400 N N . ALA B 1 92 ? 3.803 -15.344 -2.129 1 95.06 92 ALA B N 1
ATOM 2401 C CA . ALA B 1 92 ? 3.447 -15.258 -0.714 1 95.06 92 ALA B CA 1
ATOM 2402 C C . ALA B 1 92 ? 3.998 -13.977 -0.086 1 95.06 92 ALA B C 1
ATOM 2404 O O . ALA B 1 92 ? 3.412 -13.438 0.854 1 95.06 92 ALA B O 1
ATOM 2405 N N . PHE B 1 93 ? 5.074 -13.438 -0.656 1 96.5 93 PHE B N 1
ATOM 2406 C CA . PHE B 1 93 ? 5.695 -12.297 0.007 1 96.5 93 PHE B CA 1
ATOM 2407 C C . PHE B 1 93 ? 5.605 -11.047 -0.865 1 96.5 93 PHE B C 1
ATOM 2409 O O . PHE B 1 93 ? 6.105 -9.984 -0.49 1 96.5 93 PHE B O 1
ATOM 2416 N N . LEU B 1 94 ? 4.984 -11.164 -1.95 1 97.38 94 LEU B N 1
ATOM 2417 C CA . LEU B 1 94 ? 4.934 -10.055 -2.893 1 97.38 94 LEU B CA 1
ATOM 2418 C C . LEU B 1 94 ? 4.207 -8.859 -2.285 1 97.38 94 LEU B C 1
ATOM 2420 O O . LEU B 1 94 ? 4.668 -7.719 -2.402 1 97.38 94 LEU B O 1
ATOM 2424 N N . THR B 1 95 ? 3.107 -9.039 -1.612 1 96.12 95 THR B N 1
ATOM 2425 C CA . THR B 1 95 ? 2.346 -7.945 -1.01 1 96.12 95 THR B CA 1
ATOM 2426 C C . THR B 1 95 ? 3.119 -7.324 0.15 1 96.12 95 THR B C 1
ATOM 2428 O O . THR B 1 95 ? 3.049 -6.113 0.372 1 96.12 95 THR B O 1
ATOM 2431 N N . MET B 1 96 ? 3.812 -8.164 0.888 1 96.06 96 MET B N 1
ATOM 2432 C CA . MET B 1 96 ? 4.648 -7.637 1.962 1 96.06 96 MET B CA 1
ATOM 2433 C C . MET B 1 96 ? 5.75 -6.742 1.403 1 96.06 96 MET B C 1
ATOM 2435 O O . MET B 1 96 ? 6.016 -5.668 1.944 1 96.06 96 MET B O 1
ATOM 2439 N N . LEU B 1 97 ? 6.375 -7.191 0.342 1 98.06 97 LEU B N 1
ATOM 2440 C CA . LEU B 1 97 ? 7.473 -6.445 -0.269 1 98.06 97 LEU B CA 1
ATOM 2441 C C . LEU B 1 97 ? 6.996 -5.078 -0.752 1 98.06 97 LEU B C 1
ATOM 2443 O O . LEU B 1 97 ? 7.586 -4.051 -0.406 1 98.06 97 LEU B O 1
ATOM 2447 N N . VAL B 1 98 ? 5.938 -5.07 -1.473 1 97.19 98 VAL B N 1
ATOM 2448 C CA . VAL B 1 98 ? 5.438 -3.838 -2.066 1 97.19 98 VAL B CA 1
ATOM 2449 C C . VAL B 1 98 ? 4.805 -2.963 -0.987 1 97.19 98 VAL B C 1
ATOM 2451 O O . VAL B 1 98 ? 5.02 -1.748 -0.96 1 97.19 98 VAL B O 1
ATOM 2454 N N . GLY B 1 99 ? 4.055 -3.6 -0.075 1 96.12 99 GLY B N 1
ATOM 2455 C CA . GLY B 1 99 ? 3.516 -2.871 1.062 1 96.12 99 GLY B CA 1
ATOM 2456 C C . GLY B 1 99 ? 4.59 -2.264 1.946 1 96.12 99 GLY B C 1
ATOM 2457 O O . GLY B 1 99 ? 4.418 -1.161 2.471 1 96.12 99 GLY B O 1
ATOM 2458 N N . GLY B 1 100 ? 5.613 -3.033 2.133 1 97.06 100 GLY B N 1
ATOM 2459 C CA . GLY B 1 100 ? 6.742 -2.525 2.895 1 97.06 100 GLY B CA 1
ATOM 2460 C C . GLY B 1 100 ? 7.387 -1.306 2.262 1 97.06 100 GLY B C 1
ATOM 2461 O O . GLY B 1 100 ? 7.781 -0.371 2.963 1 97.06 100 GLY B O 1
ATOM 2462 N N . GLY B 1 101 ? 7.535 -1.341 0.977 1 97.69 101 GLY B N 1
ATOM 2463 C CA . GLY B 1 101 ? 7.984 -0.147 0.276 1 97.69 101 GLY B CA 1
ATOM 2464 C C . GLY B 1 101 ? 7.066 1.044 0.482 1 97.69 101 GLY B C 1
ATOM 2465 O O . GLY B 1 101 ? 7.535 2.172 0.654 1 97.69 101 GLY B O 1
ATOM 2466 N N . GLY B 1 102 ? 5.832 0.747 0.445 1 95.62 102 GLY B N 1
ATOM 2467 C CA . GLY B 1 102 ? 4.848 1.785 0.712 1 95.62 102 GLY B CA 1
ATOM 2468 C C . GLY B 1 102 ? 4.969 2.373 2.105 1 95.62 102 GLY B C 1
ATOM 2469 O O . GLY B 1 102 ? 4.875 3.59 2.281 1 95.62 102 GLY B O 1
ATOM 2470 N N . ASN B 1 103 ? 5.145 1.566 3.109 1 95.88 103 ASN B N 1
ATOM 2471 C CA . ASN B 1 103 ? 5.301 2.02 4.488 1 95.88 103 ASN B CA 1
ATOM 2472 C C . ASN B 1 103 ? 6.543 2.887 4.656 1 95.88 103 ASN B C 1
ATOM 2474 O O . ASN B 1 103 ? 6.5 3.92 5.324 1 95.88 103 ASN B O 1
ATOM 2478 N N . ALA B 1 104 ? 7.566 2.404 4.055 1 97.38 104 ALA B N 1
ATOM 2479 C CA . ALA B 1 104 ? 8.812 3.162 4.129 1 97.38 104 ALA B CA 1
ATOM 2480 C C . ALA B 1 104 ? 8.664 4.52 3.447 1 97.38 104 ALA B C 1
ATOM 2482 O O . ALA B 1 104 ? 9.07 5.547 4 1 97.38 104 ALA B O 1
ATOM 2483 N N . SER B 1 105 ? 8.117 4.504 2.301 1 97.06 105 SER B N 1
ATOM 2484 C CA . SER B 1 105 ? 7.914 5.754 1.574 1 97.06 105 SER B CA 1
ATOM 2485 C C . SER B 1 105 ? 6.895 6.645 2.275 1 97.06 105 SER B C 1
ATOM 2487 O O . SER B 1 105 ? 7.016 7.871 2.26 1 97.06 105 SER B O 1
ATOM 2489 N N . GLY B 1 106 ? 5.922 6.008 2.879 1 95.06 106 GLY B N 1
ATOM 2490 C CA . GLY B 1 106 ? 4.949 6.762 3.648 1 95.06 106 GLY B CA 1
ATOM 2491 C C . GLY B 1 106 ? 5.566 7.539 4.797 1 95.06 106 GLY B C 1
ATOM 2492 O O . GLY B 1 106 ? 5.188 8.68 5.055 1 95.06 106 GLY B O 1
ATOM 2493 N N . GLN B 1 107 ? 6.457 6.984 5.469 1 94.81 107 GLN B N 1
ATOM 2494 C CA . GLN B 1 107 ? 7.156 7.676 6.547 1 94.81 107 GLN B CA 1
ATOM 2495 C C . GLN B 1 107 ? 7.949 8.867 6.012 1 94.81 107 GLN B C 1
ATOM 2497 O O . GLN B 1 107 ? 7.977 9.93 6.637 1 94.81 107 GLN B O 1
ATOM 2502 N N . THR B 1 108 ? 8.531 8.602 4.859 1 96.69 108 THR B N 1
ATOM 2503 C CA . THR B 1 108 ? 9.289 9.672 4.227 1 96.69 108 THR B CA 1
ATOM 2504 C C . THR B 1 108 ? 8.375 10.812 3.801 1 96.69 108 THR B C 1
ATOM 2506 O O . THR B 1 108 ? 8.688 11.984 4.02 1 96.69 108 THR B O 1
ATOM 2509 N N . ILE B 1 109 ? 7.277 10.477 3.248 1 95.75 109 ILE B N 1
ATOM 2510 C CA . ILE B 1 109 ? 6.312 11.477 2.799 1 95.75 109 ILE B CA 1
ATOM 2511 C C . ILE B 1 109 ? 5.836 12.305 3.988 1 95.75 109 ILE B C 1
ATOM 2513 O O . ILE B 1 109 ? 5.852 13.531 3.941 1 95.75 109 ILE B O 1
ATOM 2517 N N . ALA B 1 110 ? 5.441 11.641 5.055 1 92.12 110 ALA B N 1
ATOM 2518 C CA . ALA B 1 110 ? 4.953 12.328 6.246 1 92.12 110 ALA B CA 1
ATOM 2519 C C . ALA B 1 110 ? 6 13.297 6.785 1 92.12 110 ALA B C 1
ATOM 2521 O O . ALA B 1 110 ? 5.676 14.438 7.137 1 92.12 110 ALA B O 1
ATOM 2522 N N . ASP B 1 111 ? 7.152 12.844 6.828 1 93.5 111 ASP B N 1
ATOM 2523 C CA . ASP B 1 111 ? 8.234 13.656 7.367 1 93.5 111 ASP B CA 1
ATOM 2524 C C . ASP B 1 111 ? 8.508 14.867 6.477 1 93.5 111 ASP B C 1
ATOM 2526 O O . ASP B 1 111 ? 8.602 15.992 6.965 1 93.5 111 ASP B O 1
ATOM 2530 N N . LEU B 1 112 ? 8.602 14.664 5.219 1 95.38 112 LEU B N 1
ATOM 2531 C CA . LEU B 1 112 ? 8.953 15.742 4.297 1 95.38 112 LEU B CA 1
ATOM 2532 C C . LEU B 1 112 ? 7.828 16.766 4.191 1 95.38 112 LEU B C 1
ATOM 2534 O O . LEU B 1 112 ? 8.078 17.969 4.09 1 95.38 112 LEU B O 1
ATOM 2538 N N . VAL B 1 113 ? 6.641 16.297 4.172 1 92.88 113 VAL B N 1
ATOM 2539 C CA . VAL B 1 113 ? 5.504 17.203 4.109 1 92.88 113 VAL B CA 1
ATOM 2540 C C . VAL B 1 113 ? 5.496 18.109 5.34 1 92.88 113 VAL B C 1
ATOM 2542 O O . VAL B 1 113 ? 5.242 19.312 5.238 1 92.88 113 VAL B O 1
ATOM 2545 N N . GLN B 1 114 ? 5.754 17.547 6.484 1 92.06 114 GLN B N 1
ATOM 2546 C CA . GLN B 1 114 ? 5.828 18.344 7.707 1 92.06 114 GLN B CA 1
ATOM 2547 C C . GLN B 1 114 ? 6.969 19.344 7.645 1 92.06 114 GLN B C 1
ATOM 2549 O O . GLN B 1 114 ? 6.805 20.5 8.039 1 92.06 114 GLN B O 1
ATOM 2554 N N . ARG B 1 115 ? 8.031 18.953 7.137 1 92.75 115 ARG B N 1
ATOM 2555 C CA . ARG B 1 115 ? 9.211 19.812 7.094 1 92.75 115 ARG B CA 1
ATOM 2556 C C . ARG B 1 115 ? 9.039 20.906 6.039 1 92.75 115 ARG B C 1
ATOM 2558 O O . ARG B 1 115 ? 9.562 22.016 6.195 1 92.75 115 ARG B O 1
ATOM 2565 N N . LEU B 1 116 ? 8.359 20.625 5.031 1 93.69 116 LEU B N 1
ATOM 2566 C CA . LEU B 1 116 ? 8.016 21.641 4.055 1 93.69 116 LEU B CA 1
ATOM 2567 C C . LEU B 1 116 ? 7.125 22.719 4.68 1 93.69 116 LEU B C 1
ATOM 2569 O O . LEU B 1 116 ? 7.324 23.906 4.445 1 93.69 116 LEU B O 1
ATOM 2573 N N . ARG B 1 117 ? 6.281 22.312 5.488 1 90.06 117 ARG B N 1
ATOM 2574 C CA . ARG B 1 117 ? 5.352 23.219 6.148 1 90.06 117 ARG B CA 1
ATOM 2575 C C . ARG B 1 117 ? 6.074 24.109 7.148 1 90.06 117 ARG B C 1
ATOM 2577 O O . ARG B 1 117 ? 5.746 25.297 7.289 1 90.06 117 ARG B O 1
ATOM 2584 N N . THR B 1 118 ? 7.016 23.594 7.805 1 91.56 118 THR B N 1
ATOM 2585 C CA . THR B 1 118 ? 7.73 24.344 8.828 1 91.56 118 THR B CA 1
ATOM 2586 C C . THR B 1 118 ? 8.859 25.172 8.211 1 91.56 118 THR B C 1
ATOM 2588 O O . THR B 1 118 ? 9.477 25.984 8.891 1 91.56 118 THR B O 1
ATOM 2591 N N . GLY B 1 119 ? 9.117 24.844 6.992 1 91.44 119 GLY B N 1
ATOM 2592 C CA . GLY B 1 119 ? 10.164 25.578 6.305 1 91.44 119 GLY B CA 1
ATOM 2593 C C . GLY B 1 119 ? 11.547 24.984 6.504 1 91.44 119 GLY B C 1
ATOM 2594 O O . GLY B 1 119 ? 12.547 25.578 6.09 1 91.44 119 GLY B O 1
ATOM 2595 N N . GLU B 1 120 ? 11.562 23.891 7.086 1 92.81 120 GLU B N 1
ATOM 2596 C CA . GLU B 1 120 ? 12.844 23.219 7.336 1 92.81 120 GLU B CA 1
ATOM 2597 C C . GLU B 1 120 ? 13.43 22.656 6.047 1 92.81 120 GLU B C 1
ATOM 2599 O O . GLU B 1 120 ? 14.633 22.406 5.965 1 92.81 120 GLU B O 1
ATOM 2604 N N . VAL B 1 121 ? 12.539 22.391 5.086 1 93.69 121 VAL B N 1
ATOM 2605 C CA . VAL B 1 121 ? 12.93 21.891 3.77 1 93.69 121 VAL B CA 1
ATOM 2606 C C . VAL B 1 121 ? 12.344 22.781 2.682 1 93.69 121 VAL B C 1
ATOM 2608 O O . VAL B 1 121 ? 11.227 23.281 2.814 1 93.69 121 VAL B O 1
ATOM 2611 N N . SER B 1 122 ? 13.227 23 1.755 1 91.38 122 SER B N 1
ATOM 2612 C CA . SER B 1 122 ? 12.789 23.734 0.567 1 91.38 122 SER B CA 1
ATOM 2613 C C . SER B 1 122 ? 13.133 22.969 -0.707 1 91.38 122 SER B C 1
ATOM 2615 O O . SER B 1 122 ? 14.141 22.25 -0.762 1 91.38 122 SER B O 1
ATOM 2617 N N . PRO B 1 123 ? 12.281 23.172 -1.711 1 90 123 PRO B N 1
ATOM 2618 C CA . PRO B 1 123 ? 12.57 22.5 -2.984 1 90 123 PRO B CA 1
ATOM 2619 C C . PRO B 1 123 ? 13.93 22.906 -3.559 1 90 123 PRO B C 1
ATOM 2621 O O . PRO B 1 123 ? 14.516 22.172 -4.352 1 90 123 PRO B O 1
ATOM 2624 N N . ALA B 1 124 ? 14.445 23.938 -3.133 1 89.19 124 ALA B N 1
ATOM 2625 C CA . ALA B 1 124 ? 15.75 24.422 -3.59 1 89.19 124 ALA B CA 1
ATOM 2626 C C . ALA B 1 124 ? 16.875 23.516 -3.084 1 89.19 124 ALA B C 1
ATOM 2628 O O . ALA B 1 124 ? 17.953 23.484 -3.666 1 89.19 124 ALA B O 1
ATOM 2629 N N . ASP B 1 125 ? 16.531 22.828 -2.064 1 88.88 125 ASP B N 1
ATOM 2630 C CA . ASP B 1 125 ? 17.531 21.953 -1.459 1 88.88 125 ASP B CA 1
ATOM 2631 C C . ASP B 1 125 ? 17.375 20.516 -1.978 1 88.88 125 ASP B C 1
ATOM 2633 O O . ASP B 1 125 ? 17.703 19.562 -1.273 1 88.88 125 ASP B O 1
ATOM 2637 N N . PHE B 1 126 ? 16.891 20.359 -3.082 1 94.56 126 PHE B N 1
ATOM 2638 C CA . PHE B 1 126 ? 16.547 19.062 -3.635 1 94.56 126 PHE B CA 1
ATOM 2639 C C . PHE B 1 126 ? 17.719 18.094 -3.525 1 94.56 126 PHE B C 1
ATOM 2641 O O . PHE B 1 126 ? 17.578 16.984 -3.006 1 94.56 126 PHE B O 1
ATOM 2648 N N . GLY B 1 127 ? 18.828 18.5 -4.031 1 96.06 127 GLY B N 1
ATOM 2649 C CA . GLY B 1 127 ? 19.984 17.625 -4.043 1 96.06 127 GLY B CA 1
ATOM 2650 C C . GLY B 1 127 ? 20.391 17.156 -2.662 1 96.06 127 GLY B C 1
ATOM 2651 O O . GLY B 1 127 ? 20.672 15.977 -2.459 1 96.06 127 GLY B O 1
ATOM 2652 N N . SER B 1 128 ? 20.453 18.047 -1.716 1 95.75 128 SER B N 1
ATOM 2653 C CA . SER B 1 128 ? 20.875 17.719 -0.358 1 95.75 128 SER B CA 1
ATOM 2654 C C . SER B 1 128 ? 19.828 16.844 0.338 1 95.75 128 SER B C 1
ATOM 2656 O O . SER B 1 128 ? 20.188 15.922 1.074 1 95.75 128 SER B O 1
ATOM 2658 N N . VAL B 1 129 ? 18.609 17.156 0.077 1 96.62 129 VAL B N 1
ATOM 2659 C CA . VAL B 1 129 ? 17.516 16.391 0.675 1 96.62 129 VAL B CA 1
ATOM 2660 C C . VAL B 1 129 ? 17.516 14.969 0.1 1 96.62 129 VAL B C 1
ATOM 2662 O O . VAL B 1 129 ? 17.375 13.992 0.838 1 96.62 129 VAL B O 1
ATOM 2665 N N . LEU B 1 130 ? 17.719 14.93 -1.153 1 97.81 130 LEU B N 1
ATOM 2666 C CA . LEU B 1 130 ? 17.75 13.633 -1.82 1 97.81 130 LEU B CA 1
ATOM 2667 C C . LEU B 1 130 ? 18.906 12.781 -1.305 1 97.81 130 LEU B C 1
ATOM 2669 O O . LEU B 1 130 ? 18.734 11.594 -1.034 1 97.81 130 LEU B O 1
ATOM 2673 N N . ALA B 1 131 ? 20 13.367 -1.225 1 97.31 131 ALA B N 1
ATOM 2674 C CA . ALA B 1 131 ? 21.172 12.641 -0.754 1 97.31 131 ALA B CA 1
ATOM 2675 C C . ALA B 1 131 ? 20.969 12.133 0.672 1 97.31 131 ALA B C 1
ATOM 2677 O O . ALA B 1 131 ? 21.344 11 0.994 1 97.31 131 ALA B O 1
ATOM 2678 N N . ARG B 1 132 ? 20.406 12.938 1.473 1 96.88 132 ARG B N 1
ATOM 2679 C CA . ARG B 1 132 ? 20.172 12.555 2.863 1 96.88 132 ARG B CA 1
ATOM 2680 C C . ARG B 1 132 ? 19.156 11.422 2.957 1 96.88 132 ARG B C 1
ATOM 2682 O O . ARG B 1 132 ? 19.422 10.406 3.611 1 96.88 132 ARG B O 1
ATOM 2689 N N . GLU B 1 133 ? 18.109 11.609 2.295 1 97.5 133 GLU B N 1
ATOM 2690 C CA . GLU B 1 133 ? 17.047 10.609 2.373 1 97.5 133 GLU B CA 1
ATOM 2691 C C . GLU B 1 133 ? 17.469 9.312 1.678 1 97.5 133 GLU B C 1
ATOM 2693 O O . GLU B 1 133 ? 17.078 8.227 2.096 1 97.5 133 GLU B O 1
ATOM 2698 N N . ALA B 1 134 ? 18.234 9.461 0.654 1 98 134 ALA B N 1
ATOM 2699 C CA . ALA B 1 134 ? 18.766 8.258 0.008 1 98 134 ALA B CA 1
ATOM 2700 C C . ALA B 1 134 ? 19.656 7.465 0.969 1 98 134 ALA B C 1
ATOM 2702 O O . ALA B 1 134 ? 19.609 6.23 0.983 1 98 134 ALA B O 1
ATOM 2703 N N . SER B 1 135 ? 20.391 8.148 1.733 1 98.19 135 SER B N 1
ATOM 2704 C CA . SER B 1 135 ? 21.234 7.492 2.73 1 98.19 135 SER B CA 1
ATOM 2705 C C . SER B 1 135 ? 20.391 6.82 3.809 1 98.19 135 SER B C 1
ATOM 2707 O O . SER B 1 135 ? 20.656 5.684 4.199 1 98.19 135 SER B O 1
ATOM 2709 N N . ILE B 1 136 ? 19.391 7.484 4.227 1 98.06 136 ILE B N 1
ATOM 2710 C CA . ILE B 1 136 ? 18.469 6.918 5.211 1 98.06 136 ILE B CA 1
ATOM 2711 C C . ILE B 1 136 ? 17.781 5.688 4.629 1 98.06 136 ILE B C 1
ATOM 2713 O O . ILE B 1 136 ? 17.703 4.645 5.281 1 98.06 136 IL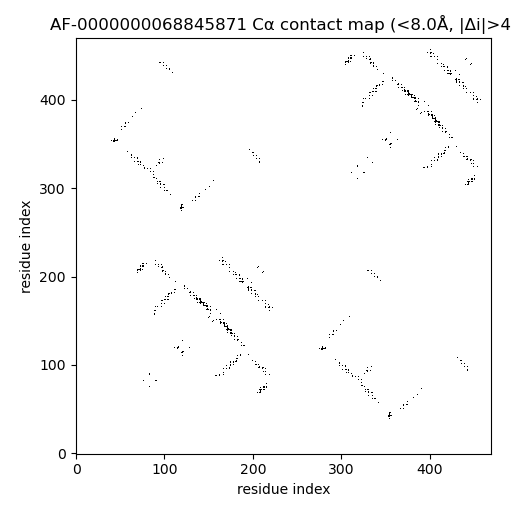E B O 1
ATOM 2717 N N . GLY B 1 137 ? 17.297 5.797 3.404 1 98.5 137 GLY B N 1
ATOM 2718 C CA . GLY B 1 137 ? 16.656 4.684 2.73 1 98.5 137 GLY B CA 1
ATOM 2719 C C . GLY B 1 137 ? 17.562 3.48 2.557 1 98.5 137 GLY B C 1
ATOM 2720 O O . GLY B 1 137 ? 17.109 2.338 2.664 1 98.5 137 GLY B O 1
ATOM 2721 N N . ALA B 1 138 ? 18.812 3.785 2.297 1 98.62 138 ALA B N 1
ATOM 2722 C CA . ALA B 1 138 ? 19.766 2.697 2.15 1 98.62 138 ALA B CA 1
ATOM 2723 C C . ALA B 1 138 ? 19.953 1.943 3.465 1 98.62 138 ALA B C 1
ATOM 2725 O O . ALA B 1 138 ? 19.984 0.711 3.484 1 98.62 138 ALA B O 1
ATOM 2726 N N . ILE B 1 139 ? 20.062 2.654 4.508 1 98.5 139 ILE B N 1
ATOM 2727 C CA . ILE B 1 139 ? 20.25 2.045 5.824 1 98.5 139 ILE B CA 1
ATOM 2728 C C . ILE B 1 139 ? 18.984 1.28 6.215 1 98.5 139 ILE B C 1
ATOM 2730 O O . ILE B 1 139 ? 19.062 0.136 6.668 1 98.5 139 ILE B O 1
ATOM 2734 N N . LEU B 1 140 ? 17.859 1.882 6.016 1 98.56 140 LEU B N 1
ATOM 2735 C CA . LEU B 1 140 ? 16.594 1.233 6.336 1 98.56 140 LEU B CA 1
ATOM 2736 C C . LEU B 1 140 ? 16.391 -0.027 5.5 1 98.56 140 LEU B C 1
ATOM 2738 O O . LEU B 1 140 ? 16.031 -1.078 6.031 1 98.56 140 LEU B O 1
ATOM 2742 N N . GLY B 1 141 ? 16.625 0.129 4.195 1 98.69 141 GLY B N 1
ATOM 2743 C CA . GLY B 1 141 ? 16.469 -1.007 3.301 1 98.69 141 GLY B CA 1
ATOM 2744 C C . GLY B 1 141 ? 17.359 -2.18 3.664 1 98.69 141 GLY B C 1
ATOM 2745 O O . GLY B 1 141 ? 16.891 -3.318 3.738 1 98.69 141 GLY B O 1
ATOM 2746 N N . LEU B 1 142 ? 18.594 -1.909 3.918 1 98.5 142 LEU B N 1
ATOM 2747 C CA . LEU B 1 142 ? 19.547 -2.965 4.27 1 98.5 142 LEU B CA 1
ATOM 2748 C C . LEU B 1 142 ? 19.156 -3.625 5.586 1 98.5 142 LEU B C 1
ATOM 2750 O O . LEU B 1 142 ? 19.281 -4.844 5.734 1 98.5 142 LEU B O 1
ATOM 2754 N N . THR B 1 143 ? 18.719 -2.838 6.496 1 98.31 143 THR B N 1
ATOM 2755 C CA . THR B 1 143 ? 18.375 -3.373 7.809 1 98.31 143 THR B CA 1
ATOM 2756 C C . THR B 1 143 ? 17.094 -4.207 7.738 1 98.31 143 THR B C 1
ATOM 2758 O O . THR B 1 143 ? 17.047 -5.316 8.266 1 98.31 143 THR B O 1
ATOM 2761 N N . VAL B 1 144 ? 16.078 -3.736 7.09 1 98.19 144 VAL B N 1
ATOM 2762 C CA . VAL B 1 144 ? 14.828 -4.488 7.031 1 98.19 144 VAL B CA 1
ATOM 2763 C C . VAL B 1 144 ? 15.008 -5.719 6.145 1 98.19 144 VAL B C 1
ATOM 2765 O O . VAL B 1 144 ? 14.406 -6.766 6.395 1 98.19 144 VAL B O 1
ATOM 2768 N N . GLY B 1 145 ? 15.773 -5.516 5.039 1 98.5 145 GLY B N 1
ATOM 2769 C CA . GLY B 1 145 ? 16.141 -6.684 4.258 1 98.5 145 GLY B CA 1
ATOM 2770 C C . GLY B 1 145 ? 16.812 -7.766 5.078 1 98.5 145 GLY B C 1
ATOM 2771 O O . GLY B 1 145 ? 16.484 -8.945 4.953 1 98.5 145 GLY B O 1
ATOM 2772 N N . ALA B 1 146 ? 17.734 -7.375 5.926 1 98.25 146 ALA B N 1
ATOM 2773 C CA . ALA B 1 146 ? 18.422 -8.312 6.797 1 98.25 146 ALA B CA 1
ATOM 2774 C C . ALA B 1 146 ? 17.469 -8.969 7.781 1 98.25 146 ALA B C 1
ATOM 2776 O O . ALA B 1 146 ? 17.625 -10.141 8.133 1 98.25 146 ALA B O 1
ATOM 2777 N N . CYS B 1 147 ? 16.5 -8.25 8.227 1 97.81 147 CYS B N 1
ATOM 2778 C CA . CYS B 1 147 ? 15.508 -8.789 9.148 1 97.81 147 CYS B CA 1
ATOM 2779 C C . CYS B 1 147 ? 14.555 -9.734 8.43 1 97.81 147 CYS B C 1
ATOM 2781 O O . CYS B 1 147 ? 14.055 -10.688 9.023 1 97.81 147 CYS B O 1
ATOM 2783 N N . ALA B 1 148 ? 14.312 -9.453 7.195 1 97.69 148 ALA B N 1
ATOM 2784 C CA . ALA B 1 148 ? 13.398 -10.281 6.414 1 97.69 148 ALA B CA 1
ATOM 2785 C C . ALA B 1 148 ? 13.992 -11.672 6.176 1 97.69 148 ALA B C 1
ATOM 2787 O O . ALA B 1 148 ? 13.25 -12.648 6.031 1 97.69 148 ALA B O 1
ATOM 2788 N N . PHE B 1 149 ? 15.305 -11.75 6.152 1 97.5 149 PHE B N 1
ATOM 2789 C CA . PHE B 1 149 ? 15.977 -13.016 5.867 1 97.5 149 PHE B CA 1
ATOM 2790 C C . PHE B 1 149 ? 15.586 -14.07 6.895 1 97.5 149 PHE B C 1
ATOM 2792 O O . PHE B 1 149 ? 15.078 -15.133 6.535 1 97.5 149 PHE B O 1
ATOM 2799 N N . PRO B 1 150 ? 15.766 -13.828 8.156 1 95.88 150 PRO B N 1
ATOM 2800 C CA . PRO B 1 150 ? 15.336 -14.844 9.125 1 95.88 150 PRO B CA 1
ATOM 2801 C C . PRO B 1 150 ? 13.82 -15.023 9.164 1 95.88 150 PRO B C 1
ATOM 2803 O O . PRO B 1 150 ? 13.328 -16.125 9.43 1 95.88 150 PRO B O 1
ATOM 2806 N N . ARG B 1 151 ? 13.039 -14 8.891 1 95.19 151 ARG B N 1
ATOM 2807 C CA . ARG B 1 151 ? 11.586 -14.125 8.844 1 95.19 151 ARG B CA 1
ATOM 2808 C C . ARG B 1 151 ? 11.156 -15.117 7.773 1 95.19 151 ARG B C 1
ATOM 2810 O O . ARG B 1 151 ? 10.281 -15.953 8.008 1 95.19 151 ARG B O 1
ATOM 2817 N N . VAL B 1 152 ? 11.773 -15.055 6.645 1 95.31 152 VAL B N 1
ATOM 2818 C CA . VAL B 1 152 ? 11.414 -15.906 5.52 1 95.31 152 VAL B CA 1
ATOM 2819 C C . VAL B 1 152 ? 11.992 -17.312 5.73 1 95.31 152 VAL B C 1
ATOM 2821 O O . VAL B 1 152 ? 11.312 -18.312 5.508 1 95.31 152 VAL B O 1
ATOM 2824 N N . SER B 1 153 ? 13.242 -17.438 6.184 1 92.94 153 SER B N 1
ATOM 2825 C CA . SER B 1 153 ? 13.938 -18.719 6.281 1 92.94 153 SER B CA 1
ATOM 2826 C C . SER B 1 153 ? 13.43 -19.531 7.469 1 92.94 153 SER B C 1
ATOM 2828 O O . SER B 1 153 ? 13.406 -20.766 7.422 1 92.94 153 SER B O 1
ATOM 2830 N N . LEU B 1 154 ? 12.938 -18.844 8.484 1 85.88 154 LEU B N 1
ATOM 2831 C CA . LEU B 1 154 ? 12.625 -19.562 9.711 1 85.88 154 LEU B CA 1
ATOM 2832 C C . LEU B 1 154 ? 11.117 -19.734 9.867 1 85.88 154 LEU B C 1
ATOM 2834 O O . LEU B 1 154 ? 10.664 -20.703 10.477 1 85.88 154 LEU B O 1
ATOM 2838 N N . LEU B 1 155 ? 10.398 -18.844 9.297 1 77.06 155 LEU B N 1
ATOM 2839 C CA . LEU B 1 155 ? 8.984 -18.844 9.664 1 77.06 155 LEU B CA 1
ATOM 2840 C C . LEU B 1 155 ? 8.109 -19.203 8.469 1 77.06 155 LEU B C 1
ATOM 2842 O O . LEU B 1 155 ? 6.883 -19.266 8.594 1 77.06 155 LEU B O 1
ATOM 2846 N N . SER B 1 156 ? 8.758 -19.406 7.457 1 78.5 156 SER B N 1
ATOM 2847 C CA . SER B 1 156 ? 8 -19.859 6.289 1 78.5 156 SER B CA 1
ATOM 2848 C C . SER B 1 156 ? 8.32 -21.312 5.945 1 78.5 156 SER B C 1
ATOM 2850 O O . SER B 1 156 ? 9.414 -21.609 5.473 1 78.5 156 SER B O 1
ATOM 2852 N N . LYS B 1 157 ? 7.48 -22.188 6.105 1 76.44 157 LYS B N 1
ATOM 2853 C CA . LYS B 1 157 ? 7.691 -23.625 6.004 1 76.44 157 LYS B CA 1
ATOM 2854 C C . LYS B 1 157 ? 8.078 -24.031 4.586 1 76.44 157 LYS B C 1
ATOM 2856 O O . LYS B 1 157 ? 8.836 -24.969 4.387 1 76.44 157 LYS B O 1
ATOM 2861 N N . HIS B 1 158 ? 7.711 -23.281 3.695 1 80 158 HIS B N 1
ATOM 2862 C CA . HIS B 1 158 ? 7.902 -23.734 2.32 1 80 158 HIS B CA 1
ATOM 2863 C C . HIS B 1 158 ? 8.984 -22.906 1.62 1 80 158 HIS B C 1
ATOM 2865 O O . HIS B 1 158 ? 9.188 -23.047 0.412 1 80 158 HIS B O 1
ATOM 2871 N N . ALA B 1 159 ? 9.641 -22.156 2.461 1 88.44 159 ALA B N 1
ATOM 2872 C CA . ALA B 1 159 ? 10.664 -21.312 1.855 1 88.44 159 ALA B CA 1
ATOM 2873 C C . ALA B 1 159 ? 12.062 -21.859 2.137 1 88.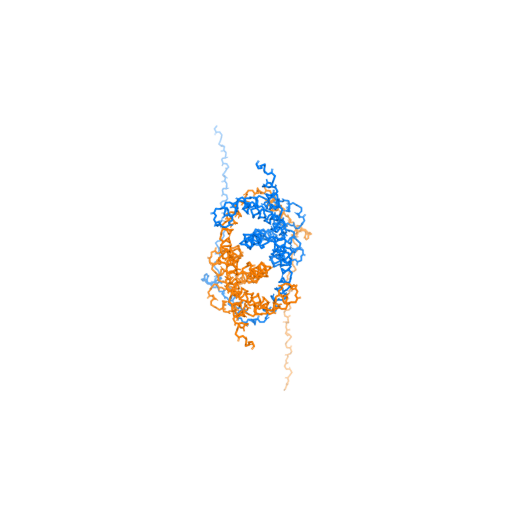44 159 ALA B C 1
ATOM 2875 O O . ALA B 1 159 ? 12.367 -22.25 3.268 1 88.44 159 ALA B O 1
ATOM 2876 N N . GLY B 1 160 ? 12.906 -22.047 1.082 1 91.06 160 GLY B 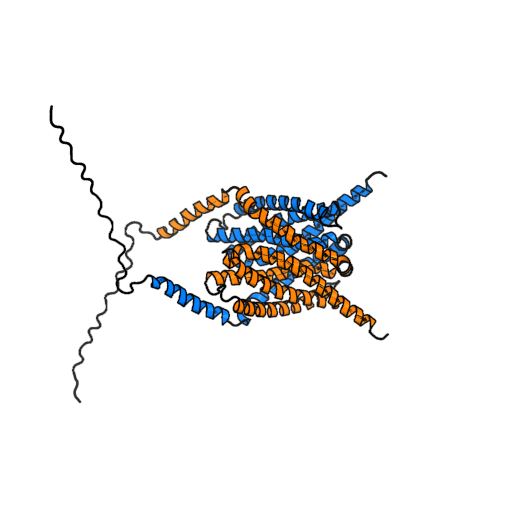N 1
ATOM 2877 C CA . GLY B 1 160 ? 14.305 -22.422 1.234 1 91.06 160 GLY B CA 1
ATOM 2878 C C . GLY B 1 160 ? 15.227 -21.234 1.439 1 91.06 160 GLY B C 1
ATOM 2879 O O . GLY B 1 160 ? 14.781 -20.094 1.456 1 91.06 160 GLY B O 1
ATOM 2880 N N . LEU B 1 161 ? 16.484 -21.531 1.606 1 94.12 161 LEU B N 1
ATOM 2881 C CA . LEU B 1 161 ? 17.484 -20.5 1.84 1 94.12 161 LEU B CA 1
ATOM 2882 C C . LEU B 1 161 ? 17.578 -19.562 0.648 1 94.12 161 LEU B C 1
ATOM 2884 O O . LEU B 1 161 ? 17.797 -18.359 0.82 1 94.12 161 LEU B O 1
ATOM 2888 N N . VAL B 1 162 ? 17.453 -20.125 -0.542 1 96.12 162 VAL B N 1
ATOM 2889 C CA . VAL B 1 162 ? 17.562 -19.312 -1.748 1 96.12 162 VAL B CA 1
ATOM 2890 C C . VAL B 1 162 ? 16.375 -18.359 -1.833 1 96.12 162 VAL B C 1
ATOM 2892 O O . VAL B 1 162 ? 16.516 -17.219 -2.285 1 96.12 162 VAL B O 1
ATOM 2895 N N . ASP B 1 163 ? 15.188 -18.812 -1.406 1 96.88 163 ASP B N 1
ATOM 2896 C CA . ASP B 1 163 ? 14.016 -17.953 -1.332 1 96.88 163 ASP B CA 1
ATOM 2897 C C . ASP B 1 163 ? 14.258 -16.766 -0.393 1 96.88 163 ASP B C 1
ATOM 2899 O O . ASP B 1 163 ? 13.891 -15.641 -0.704 1 96.88 163 ASP B O 1
ATOM 2903 N N . ALA B 1 164 ? 14.852 -17.078 0.732 1 97.62 164 ALA B N 1
ATOM 2904 C CA . ALA B 1 164 ? 15.125 -16.047 1.729 1 97.62 164 ALA B CA 1
ATOM 2905 C C . ALA B 1 164 ? 16.078 -14.992 1.178 1 97.62 164 ALA B C 1
ATOM 2907 O O . ALA B 1 164 ? 15.922 -13.797 1.449 1 97.62 164 ALA B O 1
ATOM 2908 N N . VAL B 1 165 ? 17.078 -15.422 0.414 1 97.88 165 VAL B N 1
ATOM 2909 C CA . VAL B 1 165 ? 18.016 -14.492 -0.199 1 97.88 165 VAL B CA 1
ATOM 2910 C C . VAL B 1 165 ? 17.297 -13.625 -1.226 1 97.88 165 VAL B C 1
ATOM 2912 O O . VAL B 1 165 ? 17.5 -12.406 -1.266 1 97.88 165 VAL B O 1
ATOM 2915 N N . ALA B 1 166 ? 16.484 -14.258 -2.047 1 98.38 166 ALA B N 1
ATOM 2916 C CA . ALA B 1 166 ? 15.758 -13.531 -3.086 1 98.38 166 ALA B CA 1
ATOM 2917 C C . ALA B 1 166 ? 14.836 -12.477 -2.479 1 98.38 166 ALA B C 1
ATOM 2919 O O . ALA B 1 166 ? 14.859 -11.312 -2.885 1 98.38 166 ALA B O 1
ATOM 2920 N N . ILE B 1 167 ? 14.062 -12.859 -1.491 1 98.25 167 ILE B N 1
ATOM 2921 C CA . ILE B 1 167 ? 13.047 -12 -0.895 1 98.25 167 ILE B CA 1
ATOM 2922 C C . ILE B 1 167 ? 13.719 -10.875 -0.108 1 98.25 167 ILE B C 1
ATOM 2924 O O . ILE B 1 167 ? 13.328 -9.711 -0.222 1 98.25 167 ILE B O 1
ATOM 2928 N N . SER B 1 168 ? 14.711 -11.172 0.684 1 98.62 168 SER B N 1
ATOM 2929 C CA . SER B 1 168 ? 15.383 -10.172 1.508 1 98.62 168 SER B CA 1
ATOM 2930 C C . SER B 1 168 ? 16.125 -9.164 0.647 1 98.62 168 SER B C 1
ATOM 2932 O O . SER B 1 168 ? 16.141 -7.965 0.948 1 98.62 168 SER B O 1
ATOM 2934 N N . THR B 1 169 ? 16.781 -9.625 -0.422 1 98.75 169 THR B N 1
ATOM 2935 C CA . THR B 1 169 ? 17.484 -8.727 -1.327 1 98.75 169 THR B CA 1
ATOM 2936 C C . THR B 1 169 ? 16.5 -7.809 -2.049 1 98.75 169 THR B C 1
ATOM 2938 O O . THR B 1 169 ? 16.734 -6.602 -2.146 1 98.75 169 THR B O 1
ATOM 2941 N N . ALA B 1 170 ? 15.438 -8.398 -2.547 1 98.88 170 ALA B N 1
ATOM 2942 C CA . ALA B 1 170 ? 14.414 -7.586 -3.203 1 98.88 170 ALA B CA 1
ATOM 2943 C C . ALA B 1 170 ? 13.852 -6.531 -2.254 1 98.88 170 ALA B C 1
ATOM 2945 O O . ALA B 1 170 ? 13.664 -5.375 -2.643 1 98.88 170 ALA B O 1
ATOM 2946 N N . TYR B 1 171 ? 13.625 -6.918 -1 1 98.88 171 TYR B N 1
ATOM 2947 C CA . TYR B 1 171 ? 13.039 -6.008 -0.023 1 98.88 171 TYR B CA 1
ATOM 2948 C C . TYR B 1 171 ? 13.961 -4.82 0.237 1 98.88 171 TYR B C 1
ATOM 2950 O O . TYR B 1 171 ? 13.508 -3.674 0.293 1 98.88 171 TYR B O 1
ATOM 2958 N N . ALA B 1 172 ? 15.227 -5.09 0.401 1 98.88 172 ALA B N 1
ATOM 2959 C CA . ALA B 1 172 ? 16.203 -4.031 0.641 1 98.88 172 ALA B CA 1
ATOM 2960 C C . ALA B 1 172 ? 16.188 -3.008 -0.492 1 98.88 172 ALA B C 1
ATOM 2962 O O . ALA B 1 172 ? 16.172 -1.8 -0.245 1 98.88 172 ALA B O 1
ATOM 2963 N N . ILE B 1 173 ? 16.172 -3.488 -1.668 1 98.94 173 ILE B N 1
ATOM 2964 C CA . ILE B 1 173 ? 16.219 -2.621 -2.84 1 98.94 173 ILE B CA 1
ATOM 2965 C C . ILE B 1 173 ? 14.914 -1.847 -2.967 1 98.94 173 ILE B C 1
ATOM 2967 O O . ILE B 1 173 ? 14.922 -0.648 -3.26 1 98.94 173 ILE B O 1
ATOM 2971 N N . ILE B 1 174 ? 13.789 -2.5 -2.729 1 98.88 174 ILE B N 1
ATOM 2972 C CA . ILE B 1 174 ? 12.477 -1.874 -2.852 1 98.88 174 ILE B CA 1
ATOM 2973 C C . ILE B 1 174 ? 12.344 -0.742 -1.835 1 98.88 174 ILE B C 1
ATOM 2975 O O . ILE B 1 174 ? 11.906 0.359 -2.176 1 98.88 174 ILE B O 1
ATOM 2979 N N . VAL B 1 175 ? 12.727 -0.966 -0.623 1 98.75 175 VAL B N 1
ATOM 2980 C CA . VAL B 1 175 ? 12.633 0.042 0.428 1 98.75 175 VAL B CA 1
ATOM 2981 C C . VAL B 1 175 ? 13.531 1.23 0.087 1 98.75 175 VAL B C 1
ATOM 2983 O O . VAL B 1 175 ? 13.125 2.385 0.241 1 98.75 175 VAL B O 1
ATOM 2986 N N . PHE B 1 176 ? 14.734 0.954 -0.371 1 98.81 176 PHE B N 1
ATOM 2987 C CA . PHE B 1 176 ? 15.641 2.023 -0.769 1 98.81 176 PHE B CA 1
ATOM 2988 C C . PHE B 1 176 ? 15.031 2.857 -1.891 1 98.81 176 PHE B C 1
ATOM 2990 O O . PHE B 1 176 ? 14.953 4.082 -1.783 1 98.81 176 PHE B O 1
ATOM 2997 N N . LEU B 1 177 ? 14.594 2.264 -2.928 1 98.75 177 LEU B N 1
ATOM 2998 C CA . LEU B 1 177 ? 14.07 2.973 -4.094 1 98.75 177 LEU B CA 1
ATOM 2999 C C . LEU B 1 177 ? 12.766 3.688 -3.758 1 98.75 177 LEU B C 1
ATOM 3001 O O . LEU B 1 177 ? 12.492 4.766 -4.293 1 98.75 177 LEU B O 1
ATOM 3005 N N . ALA B 1 178 ? 11.914 3.031 -2.957 1 98.62 178 ALA B N 1
ATOM 3006 C CA . ALA B 1 178 ? 10.672 3.662 -2.531 1 98.62 178 ALA B CA 1
ATOM 3007 C C . ALA B 1 178 ? 10.938 4.992 -1.83 1 98.62 178 ALA B C 1
ATOM 3009 O O . ALA B 1 178 ? 10.211 5.965 -2.031 1 98.62 178 ALA B O 1
ATOM 3010 N N . ASN B 1 179 ? 11.938 5.008 -1.017 1 98.06 179 ASN B N 1
ATOM 3011 C CA . ASN B 1 179 ? 12.328 6.234 -0.336 1 98.06 179 ASN B CA 1
ATOM 3012 C C . ASN B 1 179 ? 12.766 7.312 -1.327 1 98.06 179 ASN B C 1
ATOM 3014 O O . ASN B 1 179 ? 12.383 8.477 -1.199 1 98.06 179 ASN B O 1
ATOM 3018 N N . VAL B 1 180 ? 13.539 6.957 -2.252 1 98.5 180 VAL B N 1
ATOM 3019 C CA . VAL B 1 180 ? 14.023 7.887 -3.268 1 98.5 180 VAL B CA 1
ATOM 3020 C C . VAL B 1 180 ? 12.852 8.438 -4.07 1 98.5 180 VAL B C 1
ATOM 3022 O O . VAL B 1 180 ? 12.758 9.641 -4.309 1 98.5 180 VAL B O 1
ATOM 3025 N N . VAL B 1 181 ? 11.953 7.59 -4.465 1 98.62 181 VAL B N 1
ATOM 3026 C CA . VAL B 1 181 ? 10.773 7.984 -5.227 1 98.62 181 VAL B CA 1
ATOM 3027 C C . VAL B 1 181 ? 9.93 8.961 -4.41 1 98.62 181 VAL B C 1
ATOM 3029 O O . VAL B 1 181 ? 9.422 9.945 -4.945 1 98.62 181 VAL B O 1
ATOM 3032 N N . ALA B 1 182 ? 9.805 8.695 -3.148 1 98.44 182 ALA B N 1
ATOM 3033 C CA . ALA B 1 182 ? 9.016 9.562 -2.273 1 98.44 182 ALA B CA 1
ATOM 3034 C C . ALA B 1 182 ? 9.57 10.984 -2.256 1 98.44 182 ALA B C 1
ATOM 3036 O O . ALA B 1 182 ? 8.82 11.953 -2.363 1 98.44 182 ALA B O 1
ATOM 3037 N N . VAL B 1 183 ? 10.875 11.102 -2.154 1 98.25 183 VAL B N 1
ATOM 3038 C CA . VAL B 1 183 ? 11.508 12.414 -2.121 1 98.25 183 VAL B CA 1
ATOM 3039 C C . VAL B 1 183 ? 11.227 13.164 -3.422 1 98.25 183 VAL B C 1
ATOM 3041 O O . VAL B 1 183 ? 10.828 14.328 -3.398 1 98.25 183 VAL B O 1
ATOM 3044 N N . CYS B 1 184 ? 11.422 12.477 -4.496 1 98.44 184 CYS B N 1
ATOM 3045 C CA . CYS B 1 184 ? 11.227 13.086 -5.805 1 98.44 184 CYS B CA 1
ATOM 3046 C C . CYS B 1 184 ? 9.781 13.531 -5.984 1 98.44 184 CYS B C 1
ATOM 3048 O O . CYS B 1 184 ? 9.523 14.648 -6.449 1 98.44 184 CYS B O 1
ATOM 3050 N N . VAL B 1 185 ? 8.859 12.727 -5.617 1 97.94 185 VAL B N 1
ATOM 3051 C CA . VAL B 1 185 ? 7.445 13.008 -5.836 1 97.94 185 VAL B CA 1
ATOM 3052 C C . VAL B 1 185 ? 6.992 14.141 -4.918 1 97.94 185 VAL B C 1
ATOM 3054 O O . VAL B 1 185 ? 6.297 15.062 -5.352 1 97.94 185 VAL B O 1
ATOM 3057 N N . VAL B 1 186 ? 7.398 14.086 -3.666 1 97.69 186 VAL B N 1
ATOM 3058 C CA . VAL B 1 186 ? 6.988 15.109 -2.703 1 97.69 186 VAL B CA 1
ATOM 3059 C C . VAL B 1 186 ? 7.484 16.484 -3.158 1 97.69 186 VAL B C 1
ATOM 3061 O O . VAL B 1 186 ? 6.715 17.438 -3.213 1 97.69 186 VAL B O 1
ATOM 3064 N N . LEU B 1 187 ? 8.734 16.578 -3.455 1 97.31 187 LEU B N 1
ATOM 3065 C CA . LEU B 1 187 ? 9.312 17.875 -3.814 1 97.31 187 LEU B CA 1
ATOM 3066 C C . LEU B 1 187 ? 8.773 18.359 -5.16 1 97.31 187 LEU B C 1
ATOM 3068 O O . LEU B 1 187 ? 8.609 19.547 -5.375 1 97.31 187 LEU B O 1
ATOM 3072 N N . PHE B 1 188 ? 8.516 17.422 -6.016 1 97.19 188 PHE B N 1
ATOM 3073 C CA . PHE B 1 188 ? 7.926 17.781 -7.301 1 97.19 188 PHE B CA 1
ATOM 3074 C C . PHE B 1 188 ? 6.512 18.312 -7.117 1 97.19 188 PHE B C 1
ATOM 3076 O O . PHE B 1 188 ? 6.156 19.359 -7.68 1 97.19 188 PHE B O 1
ATOM 3083 N N . LEU B 1 189 ? 5.715 17.688 -6.328 1 95.94 189 LEU B N 1
ATOM 3084 C CA . LEU B 1 189 ? 4.316 18.062 -6.172 1 95.94 189 LEU B CA 1
ATOM 3085 C C . LEU B 1 189 ? 4.176 19.281 -5.266 1 95.94 189 LEU B C 1
ATOM 3087 O O . LEU B 1 189 ? 3.131 19.938 -5.254 1 95.94 189 LEU B O 1
ATOM 3091 N N . ASP B 1 190 ? 5.199 19.453 -4.508 1 95.56 190 ASP B N 1
ATOM 3092 C CA . ASP B 1 190 ? 5.184 20.656 -3.678 1 95.56 190 ASP B CA 1
ATOM 3093 C C . ASP B 1 190 ? 5.117 21.922 -4.535 1 95.56 190 ASP B C 1
ATOM 3095 O O . ASP B 1 190 ? 4.551 22.938 -4.117 1 95.56 190 ASP B O 1
ATOM 3099 N N . ARG B 1 191 ? 5.668 21.953 -5.684 1 93.5 191 ARG B N 1
ATOM 3100 C CA . ARG B 1 191 ? 5.648 23.078 -6.609 1 93.5 191 ARG B CA 1
ATOM 3101 C C . ARG B 1 191 ? 4.219 23.469 -6.961 1 93.5 191 ARG B C 1
ATOM 3103 O O . ARG B 1 191 ? 3.967 24.609 -7.363 1 93.5 191 ARG B O 1
ATOM 3110 N N . TYR B 1 192 ? 3.34 22.531 -6.879 1 94.25 192 TYR B N 1
ATOM 3111 C CA . TYR B 1 192 ? 1.944 22.781 -7.223 1 94.25 192 TYR B CA 1
ATOM 3112 C C . TYR B 1 192 ? 1.072 22.812 -5.973 1 94.25 192 TYR B C 1
ATOM 3114 O O . TYR B 1 192 ? -0.157 22.781 -6.062 1 94.25 192 TYR B O 1
ATOM 3122 N N . GLY B 1 193 ? 1.648 22.719 -4.883 1 92.75 193 GLY B N 1
ATOM 3123 C CA . GLY B 1 193 ? 0.916 22.75 -3.627 1 92.75 193 GLY B CA 1
ATOM 3124 C C . GLY B 1 193 ? 0.169 21.453 -3.348 1 92.75 193 GLY B C 1
ATOM 3125 O O . GLY B 1 193 ? -0.835 21.453 -2.635 1 92.75 193 GLY B O 1
ATOM 3126 N N . GLN B 1 194 ? 0.651 20.344 -3.936 1 93.06 194 GLN B N 1
ATOM 3127 C CA . GLN B 1 194 ? -0.097 19.094 -3.848 1 93.06 194 GLN B CA 1
ATOM 3128 C C . GLN B 1 194 ? 0.709 18.016 -3.123 1 93.06 194 GLN B C 1
ATOM 3130 O O . GLN B 1 194 ? 0.366 16.844 -3.176 1 93.06 194 GLN B O 1
ATOM 3135 N N . ALA B 1 195 ? 1.751 18.375 -2.443 1 94.44 195 ALA B N 1
ATOM 3136 C CA . ALA B 1 195 ? 2.656 17.406 -1.823 1 94.44 195 ALA B CA 1
ATOM 3137 C C . ALA B 1 195 ? 1.919 16.531 -0.815 1 94.44 195 ALA B C 1
ATOM 3139 O O . ALA B 1 195 ? 2.035 15.305 -0.847 1 94.44 195 ALA B O 1
ATOM 3140 N N . ALA B 1 196 ? 1.106 17.109 -0.004 1 88.62 196 ALA B N 1
ATOM 3141 C CA . ALA B 1 196 ? 0.46 16.391 1.093 1 88.62 196 ALA B CA 1
ATOM 3142 C C . ALA B 1 196 ? -0.618 15.453 0.57 1 88.62 196 ALA B C 1
ATOM 3144 O O . ALA B 1 196 ? -0.731 14.312 1.029 1 88.62 196 ALA B O 1
ATOM 3145 N N . VAL B 1 197 ? -1.331 15.883 -0.399 1 85.12 197 VAL B N 1
ATOM 3146 C CA . VAL B 1 197 ? -2.502 15.133 -0.84 1 85.12 197 VAL B CA 1
ATOM 3147 C C . VAL B 1 197 ? -2.119 14.203 -1.989 1 85.12 197 VAL B C 1
ATOM 3149 O O . VAL B 1 197 ? -2.607 13.07 -2.072 1 85.12 197 VAL B O 1
ATOM 3152 N N . GLY B 1 198 ? -1.243 14.602 -2.805 1 91.94 198 GLY B N 1
ATOM 3153 C CA . GLY B 1 198 ? -0.958 13.883 -4.035 1 91.94 198 GLY B CA 1
ATOM 3154 C C . GLY B 1 198 ? 0.142 12.852 -3.879 1 91.94 198 GLY B C 1
ATOM 3155 O O . GLY B 1 198 ? 0.166 11.844 -4.598 1 91.94 198 GLY B O 1
ATOM 3156 N N . SER B 1 199 ? 1.028 13.031 -2.92 1 95.06 199 SER B N 1
ATOM 3157 C CA . SER B 1 199 ? 2.232 12.203 -2.869 1 95.06 199 SER B CA 1
ATOM 3158 C C . SER B 1 199 ? 1.907 10.773 -2.449 1 95.06 199 SER B C 1
ATOM 3160 O O . SER B 1 199 ? 2.4 9.82 -3.053 1 95.06 199 SER B O 1
ATOM 3162 N N . PRO B 1 200 ? 1.056 10.57 -1.507 1 93.94 200 PRO B N 1
ATOM 3163 C CA . PRO B 1 200 ? 0.864 9.203 -1.033 1 93.94 200 PRO B CA 1
ATOM 3164 C C . PRO B 1 200 ? 0.315 8.273 -2.115 1 93.94 200 PRO B C 1
ATOM 3166 O O . PRO B 1 200 ? 0.916 7.234 -2.408 1 93.94 200 PRO B O 1
ATOM 3169 N N . PRO B 1 201 ? -0.762 8.602 -2.818 1 94 201 PRO B N 1
ATOM 3170 C CA . PRO B 1 201 ? -1.284 7.676 -3.824 1 94 201 PRO B CA 1
ATOM 3171 C C . PRO B 1 201 ? -0.346 7.512 -5.02 1 94 201 PRO B C 1
ATOM 3173 O O . PRO B 1 201 ? -0.229 6.41 -5.566 1 94 201 PRO B O 1
ATOM 3176 N N . VAL B 1 202 ? 0.306 8.578 -5.363 1 95.69 202 VAL B N 1
ATOM 3177 C CA . VAL B 1 202 ? 1.202 8.523 -6.512 1 95.69 202 VAL B CA 1
ATOM 3178 C C . VAL B 1 202 ? 2.398 7.629 -6.195 1 95.69 202 VAL B C 1
ATOM 3180 O O . VAL B 1 202 ? 2.762 6.758 -6.988 1 95.69 202 VAL B O 1
ATOM 3183 N N . VAL B 1 203 ? 2.984 7.836 -5.059 1 97.12 203 VAL B N 1
ATOM 3184 C CA . VAL B 1 203 ? 4.148 7.043 -4.676 1 97.12 203 VAL B CA 1
ATOM 3185 C C . VAL B 1 203 ? 3.744 5.578 -4.504 1 97.12 203 VAL B C 1
ATOM 3187 O O . VAL B 1 203 ? 4.48 4.676 -4.902 1 97.12 203 VAL B O 1
ATOM 3190 N N . GLN B 1 204 ? 2.594 5.34 -3.945 1 96 204 GLN B N 1
ATOM 3191 C CA . GLN B 1 204 ? 2.137 3.971 -3.746 1 96 204 GLN B CA 1
ATOM 3192 C C . GLN B 1 204 ? 2.018 3.23 -5.074 1 96 204 GLN B C 1
ATOM 3194 O O . GLN B 1 204 ? 2.416 2.07 -5.184 1 96 204 GLN B O 1
ATOM 3199 N N . VAL B 1 205 ? 1.467 3.838 -6.023 1 97.19 205 VAL B N 1
ATOM 3200 C CA . VAL B 1 205 ? 1.304 3.207 -7.328 1 97.19 205 VAL B CA 1
ATOM 3201 C C . VAL B 1 205 ? 2.674 2.916 -7.938 1 97.19 205 VAL B C 1
ATOM 3203 O O . VAL B 1 205 ? 2.902 1.831 -8.477 1 97.19 205 VAL B O 1
ATOM 3206 N N . VAL B 1 206 ? 3.555 3.873 -7.844 1 97.94 206 VAL B N 1
ATOM 3207 C CA . VAL B 1 206 ? 4.898 3.674 -8.375 1 97.94 206 VAL B CA 1
ATOM 3208 C C . VAL B 1 206 ? 5.57 2.504 -7.664 1 97.94 206 VAL B C 1
ATOM 3210 O O . VAL B 1 206 ? 6.191 1.653 -8.305 1 97.94 206 VAL B O 1
ATOM 3213 N N . VAL B 1 207 ? 5.418 2.48 -6.395 1 97.44 207 VAL B N 1
ATOM 3214 C CA . VAL B 1 207 ? 6.055 1.434 -5.602 1 97.44 207 VAL B CA 1
ATOM 3215 C C . VAL B 1 207 ? 5.422 0.083 -5.922 1 97.44 207 VAL B C 1
ATOM 3217 O O . VAL B 1 207 ? 6.105 -0.943 -5.941 1 97.44 207 VAL B O 1
ATOM 3220 N N . ASP B 1 208 ? 4.184 0.065 -6.215 1 97.31 208 ASP B N 1
ATOM 3221 C CA . ASP B 1 208 ? 3.51 -1.172 -6.598 1 97.31 208 ASP B CA 1
ATOM 3222 C C . ASP B 1 208 ? 4.086 -1.733 -7.895 1 97.31 208 ASP B C 1
ATOM 3224 O O . ASP B 1 208 ? 4.426 -2.916 -7.969 1 97.31 208 ASP B O 1
ATOM 3228 N N . VAL B 1 209 ? 4.211 -0.903 -8.844 1 98 209 VAL B N 1
ATOM 3229 C CA . VAL B 1 209 ? 4.648 -1.353 -10.164 1 98 209 VAL B CA 1
ATOM 3230 C C . VAL B 1 209 ? 6.148 -1.624 -10.148 1 98 209 VAL B C 1
ATOM 3232 O O . VAL B 1 209 ? 6.598 -2.699 -10.555 1 98 209 VAL B O 1
ATOM 3235 N N . VAL B 1 210 ? 6.895 -0.737 -9.664 1 98.19 210 VAL B N 1
ATOM 3236 C CA . VAL B 1 210 ? 8.352 -0.859 -9.656 1 98.19 210 VAL B CA 1
ATOM 3237 C C . VAL B 1 210 ? 8.766 -1.921 -8.641 1 98.19 210 VAL B C 1
ATOM 3239 O O . VAL B 1 210 ? 9.719 -2.67 -8.875 1 98.19 210 VAL B O 1
ATOM 3242 N N . GLY B 1 211 ? 8.062 -1.937 -7.5 1 98.38 211 GLY B N 1
ATOM 3243 C CA . GLY B 1 211 ? 8.359 -2.947 -6.496 1 98.38 211 GLY B CA 1
ATOM 3244 C C . GLY B 1 211 ? 8.133 -4.363 -6.996 1 98.38 211 GLY B C 1
ATOM 3245 O O . GLY B 1 211 ? 8.961 -5.246 -6.758 1 98.38 211 GLY B O 1
ATOM 3246 N N . THR B 1 212 ? 7.062 -4.543 -7.684 1 98.19 212 THR B N 1
ATOM 3247 C CA . THR B 1 212 ? 6.801 -5.848 -8.281 1 98.19 212 THR B CA 1
ATOM 3248 C C . THR B 1 212 ? 7.875 -6.203 -9.305 1 98.19 212 THR B C 1
ATOM 3250 O O . THR B 1 212 ? 8.352 -7.34 -9.344 1 98.19 212 THR B O 1
ATOM 3253 N N . THR B 1 213 ? 8.25 -5.246 -10.055 1 98.75 213 THR B N 1
ATOM 3254 C CA . THR B 1 213 ? 9.297 -5.457 -11.047 1 98.75 213 THR B CA 1
ATOM 3255 C C . THR B 1 213 ? 10.602 -5.867 -10.383 1 98.75 213 THR B C 1
ATOM 3257 O O . THR B 1 213 ? 11.25 -6.832 -10.797 1 98.75 213 THR B O 1
ATOM 3260 N N . ILE B 1 214 ? 10.953 -5.219 -9.383 1 98.81 214 ILE B N 1
ATOM 3261 C CA . ILE B 1 214 ? 12.195 -5.488 -8.664 1 98.81 214 ILE B CA 1
ATOM 3262 C C . ILE B 1 214 ? 12.133 -6.875 -8.031 1 98.81 214 ILE B C 1
ATOM 3264 O O . ILE B 1 214 ? 13.094 -7.645 -8.109 1 98.81 214 ILE B O 1
ATOM 3268 N N . ALA B 1 215 ? 11.047 -7.164 -7.422 1 98.62 215 ALA B N 1
ATOM 3269 C CA . ALA B 1 215 ? 10.891 -8.469 -6.785 1 98.62 215 ALA B CA 1
ATOM 3270 C C . ALA B 1 215 ? 11.102 -9.602 -7.789 1 98.62 215 ALA B C 1
ATOM 3272 O O . ALA B 1 215 ? 11.836 -10.547 -7.52 1 98.62 215 ALA B O 1
ATOM 3273 N N . CYS B 1 216 ? 10.523 -9.469 -8.977 1 98.5 216 CYS B N 1
ATOM 3274 C CA . CYS B 1 216 ? 10.594 -10.516 -9.984 1 98.5 216 CYS B CA 1
ATOM 3275 C C . CYS B 1 216 ? 11.984 -10.586 -10.609 1 98.5 216 CYS B C 1
ATOM 3277 O O . CYS B 1 216 ? 12.531 -11.68 -10.781 1 98.5 216 CYS B O 1
ATOM 3279 N N . VAL B 1 217 ? 12.531 -9.43 -10.875 1 98.75 217 VAL B N 1
ATOM 3280 C CA . VAL B 1 217 ? 13.836 -9.391 -11.523 1 98.75 217 VAL B CA 1
ATOM 3281 C C . VAL B 1 217 ? 14.906 -9.93 -10.57 1 98.75 217 VAL B C 1
ATOM 3283 O O . VAL B 1 217 ? 15.75 -10.734 -10.969 1 98.75 217 VAL B O 1
ATOM 3286 N N . VAL B 1 218 ? 14.867 -9.516 -9.367 1 98.81 218 VAL B N 1
ATOM 3287 C CA . VAL B 1 218 ? 15.852 -9.953 -8.383 1 98.81 218 VAL B CA 1
ATOM 3288 C C . VAL B 1 218 ? 15.695 -11.453 -8.125 1 98.81 218 VAL B C 1
ATOM 3290 O O . VAL B 1 218 ? 16.688 -12.188 -8.078 1 98.81 218 VAL B O 1
ATOM 3293 N N . ALA B 1 219 ? 14.461 -11.883 -7.922 1 98.38 219 ALA B N 1
ATOM 3294 C CA . ALA B 1 219 ? 14.219 -13.305 -7.688 1 98.38 219 ALA B CA 1
ATOM 3295 C C . ALA B 1 219 ? 14.719 -14.141 -8.859 1 98.38 219 ALA B C 1
ATOM 3297 O O . ALA B 1 219 ? 15.375 -15.172 -8.656 1 98.38 219 ALA B O 1
ATOM 3298 N N . HIS B 1 220 ? 14.398 -13.68 -10.039 1 98.12 220 HIS B N 1
ATOM 3299 C CA . HIS B 1 220 ? 14.844 -14.391 -11.227 1 98.12 220 HIS B CA 1
ATOM 3300 C C . HIS B 1 220 ? 16.359 -14.555 -11.242 1 98.12 220 HIS B C 1
ATOM 3302 O O . HIS B 1 220 ? 16.875 -15.641 -11.516 1 98.12 220 HIS B O 1
ATOM 3308 N N . HIS B 1 221 ? 17.062 -13.555 -10.961 1 98 221 HIS B N 1
ATOM 3309 C CA . HIS B 1 221 ? 18.516 -13.578 -10.992 1 98 221 HIS B CA 1
ATOM 3310 C C . HIS B 1 221 ? 19.078 -14.438 -9.859 1 98 221 HIS B C 1
ATOM 3312 O O . HIS B 1 221 ? 20.047 -15.172 -10.047 1 98 221 HIS B O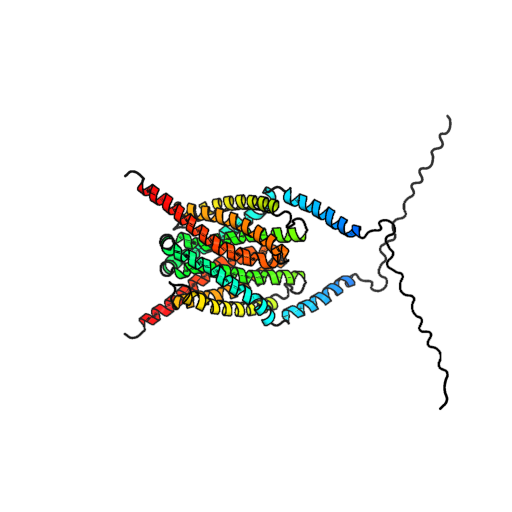 1
ATOM 3318 N N . VAL B 1 222 ? 18.5 -14.352 -8.703 1 97.75 222 VAL B N 1
ATOM 3319 C CA . VAL B 1 222 ? 18.969 -15.117 -7.555 1 97.75 222 VAL B CA 1
ATOM 3320 C C . VAL B 1 222 ? 18.781 -16.609 -7.812 1 97.75 222 VAL B C 1
ATOM 3322 O O . VAL B 1 222 ? 19.688 -17.422 -7.566 1 97.75 222 VAL B O 1
ATOM 3325 N N . TYR B 1 223 ? 17.609 -16.984 -8.344 1 96.44 223 TYR B N 1
ATOM 3326 C CA . TYR B 1 223 ? 17.344 -18.391 -8.617 1 96.44 223 TYR B CA 1
ATOM 3327 C C . TYR B 1 223 ? 18.25 -18.922 -9.727 1 96.44 223 TYR B C 1
ATOM 3329 O O . TYR B 1 223 ? 18.703 -20.062 -9.68 1 96.44 223 TYR B O 1
ATOM 3337 N N . SER B 1 224 ? 18.531 -18.078 -10.672 1 95.25 224 SER B N 1
ATOM 3338 C CA . SER B 1 224 ? 19.422 -18.469 -11.758 1 95.25 224 SER B CA 1
ATOM 3339 C C . SER B 1 224 ? 20.844 -18.672 -11.266 1 95.25 224 SER B C 1
ATOM 3341 O O . SER B 1 224 ? 21.531 -19.594 -11.703 1 95.25 224 SER B O 1
ATOM 3343 N N . LEU B 1 225 ? 21.25 -17.891 -10.383 1 93.56 225 LEU B N 1
ATOM 3344 C CA . LEU B 1 225 ? 22.609 -17.953 -9.828 1 93.56 225 LEU B CA 1
ATOM 3345 C C . LEU B 1 225 ? 22.781 -19.203 -8.992 1 93.56 225 LEU B C 1
ATOM 3347 O O . LEU B 1 225 ? 23.844 -19.844 -9.031 1 93.56 225 LEU B O 1
ATOM 3351 N N . PHE B 1 226 ? 21.781 -19.594 -8.266 1 88.56 226 PHE B N 1
ATOM 3352 C CA . PHE B 1 226 ? 21.906 -20.734 -7.359 1 88.56 226 PHE B CA 1
ATOM 3353 C C . PHE B 1 226 ? 21.594 -22.031 -8.086 1 88.56 226 PHE B C 1
ATOM 3355 O O . PHE B 1 226 ? 22.016 -23.109 -7.648 1 88.56 226 PHE B O 1
ATOM 3362 N N . SER B 1 227 ? 20.781 -22.016 -9.102 1 82.31 227 SER B N 1
ATOM 3363 C CA . SER B 1 227 ? 20.578 -23.219 -9.922 1 82.31 227 SER B CA 1
ATOM 3364 C C . SER B 1 227 ? 21.844 -23.562 -10.703 1 82.31 227 SER B C 1
ATOM 3366 O O . SER B 1 227 ? 22.172 -24.75 -10.844 1 82.31 227 SER B O 1
ATOM 3368 N N . SER B 1 228 ? 22.5 -22.672 -11.141 1 71.75 228 SER B N 1
ATOM 3369 C CA . SER B 1 228 ? 23.75 -22.891 -11.859 1 71.75 228 SER B CA 1
ATOM 3370 C C . SER B 1 228 ? 24.844 -23.406 -10.922 1 71.75 228 SER B C 1
ATOM 3372 O O . SER B 1 228 ? 25.688 -24.203 -11.32 1 71.75 228 SER B O 1
ATOM 3374 N N . ALA B 1 229 ? 24.797 -23.078 -9.828 1 65.12 229 ALA B N 1
ATOM 3375 C CA . ALA B 1 229 ? 25.812 -23.5 -8.867 1 65.12 229 ALA B CA 1
ATOM 3376 C C . ALA B 1 229 ? 25.656 -24.969 -8.492 1 65.12 229 ALA B C 1
ATOM 3378 O O . ALA B 1 229 ? 26.625 -25.656 -8.211 1 65.12 229 ALA B O 1
ATOM 3379 N N . GLU B 1 230 ? 24.375 -25.312 -8.391 1 62.94 230 GLU B N 1
ATOM 3380 C CA . GLU B 1 230 ? 24.109 -26.719 -8.102 1 62.94 230 GLU B CA 1
ATOM 3381 C C . GLU B 1 230 ? 24.516 -27.625 -9.266 1 62.94 230 GLU B C 1
ATOM 3383 O O . GLU B 1 230 ? 24.953 -28.75 -9.055 1 62.94 230 GLU B O 1
ATOM 3388 N N . GLU B 1 231 ? 24.359 -27.125 -10.383 1 61.84 231 GLU B N 1
ATOM 3389 C CA . GLU B 1 231 ? 24.766 -27.891 -11.547 1 61.84 231 GLU B CA 1
ATOM 3390 C C . GLU B 1 231 ? 26.281 -27.938 -11.672 1 61.84 231 GLU B C 1
ATOM 3392 O O . GLU B 1 231 ? 26.844 -28.938 -12.141 1 61.84 231 GLU B O 1
ATOM 3397 N N . SER B 1 232 ? 26.969 -26.953 -11.281 1 52.66 232 SER B N 1
ATOM 3398 C CA . SER B 1 232 ? 28.422 -26.906 -11.398 1 52.66 232 SER B CA 1
ATOM 3399 C C . SER B 1 232 ? 29.094 -27.594 -10.227 1 52.66 232 SER B C 1
ATOM 3401 O O . SER B 1 232 ? 30.328 -27.672 -10.164 1 52.66 232 SER B O 1
ATOM 3403 N N . ALA B 1 233 ? 28.312 -27.953 -9.219 1 54.78 233 ALA B N 1
ATOM 3404 C CA . ALA B 1 233 ? 28.938 -28.688 -8.125 1 54.78 233 ALA B CA 1
ATOM 3405 C C . ALA B 1 233 ? 29.328 -30.094 -8.578 1 54.78 233 ALA B C 1
ATOM 3407 O O . ALA B 1 233 ? 28.531 -30.812 -9.18 1 54.78 233 ALA B O 1
ATOM 3408 N N . PRO B 1 234 ? 30.75 -30.344 -8.477 1 43.25 234 PRO B N 1
ATOM 3409 C CA . PRO B 1 234 ? 31.219 -31.641 -8.977 1 43.25 234 PRO B CA 1
ATOM 3410 C C . PRO B 1 234 ? 30.469 -32.812 -8.352 1 43.25 234 PRO B C 1
ATOM 3412 O O . PRO B 1 234 ? 30.047 -32.719 -7.199 1 43.25 234 PRO B O 1
ATOM 3415 N N . SER B 1 235 ? 29.844 -33.75 -9.227 1 36.72 235 SER B N 1
ATOM 3416 C CA . SER B 1 235 ? 29.453 -35.062 -8.719 1 36.72 235 SER B CA 1
ATOM 3417 C C . SER B 1 235 ? 30.594 -35.719 -7.969 1 36.72 235 SER B C 1
ATOM 3419 O O . SER B 1 235 ? 31.734 -35.719 -8.438 1 36.72 235 SER B O 1
#

pLDDT: mean 82.4, std 24.38, range [23.73, 98.94]

Secondary structure (DSSP, 8-state):
-----------------------SSS-STTHHHHHHHHHHHHHHHHHHHS-HHHHHHHHHHHHHHHHHHHTHHHHHHHHTHHHHHH-HHHHHHHHHHHHHHHHHHHHHHHHHHHHHHHTS--GGGHHHHHHHHHHHHHHHHHHHHHHHHHHHHHH-TT--HHHHHHHHHHHHHHHHHHHHHHHHHHHHHHTTT-HHHHHHHHHHHHHHHHHHHHHHHHHHHHHHHHHHHHHSS--/-----------------------SSS-STTHHHHHHHHHHHHHHHHHHHS-HHHHHHHHHHHHHHHHHHHTHHHHHHHHTHHHHHH-HHHHHHHHHHHHHHHHHHHHHHHHHHHHHHHTS--GGGHHHHHHHHHHHHHHHHHHHHHHHHHHHHHH-TT--HHHHHHHHHHHHHHHHHHHHHHHHHHHHHHTTT-HHHHHHHHHHHHHHHHHHHHHHHHHHHHHHHHHHHHHSS--

Nearest PDB structures (foldseek):
  5x9h-assembly1_A  TM=9.156E-01  e=1.454E-06  Thermus thermophilus HB8
  4u9l-assembly1_A  TM=9.475E-01  e=2.824E-06  Thermus thermophilus HB8
  7s5x-assembly1_E  TM=2.123E-01  e=9.906E+00  Homo sapiens
  5x9h-assembly1_A  TM=9.156E-01  e=1.711E-06  Thermus thermophilus HB8
  4u9l-assembly1_A  TM=9.475E-01  e=3.320E-06  Thermus thermophilus HB8